Protein AF-0000000069433402 (afdb_homodimer)

pLDDT: mean 92.49, std 9.24, range [45.0, 98.75]

Sequence (544 aa):
MLLLFRSPKYSRKIFFTLEGESDIRFLNTHFADERIHYDSPCSGKPEVINAVQLLRSHGKQNVYGLCDADFDILEGNSYENIHFTDCHDLEMMLIEGGSFDKFISEFLKTSILRIHTLEDIRNNLKESIIDVTYKIGILKWLNFKNNLLLMFKGMKYDNFITFVDFSANIDIDNYIQHILDRSPRKPPHCDFNFLKKEYQLLYNKQADYKYVCNGHDFTYITMMAFHSEFSRDKNITQEKVESHLRIAYSATAFQRTNIYNELSGLIDSHNIMLLLFRSPKYSRKIFFTLEGESDIRFLNTHFADERIHYDSPCSGKPEVINAVQLLRSHGKQNVYGLCDADFDILEGNSYENIHFTDCHDLEMMLIEGGSFDKFISEFLKTSILRIHTLEDIRNNLKESIIDVTYKIGILKWLNFKNNLLLMFKGMKYDNFITFVDFSANIDIDNYIQHILDRSPRKPPHCDFNFLKKEYQLLYNKQADYKYVCNGHDFTYITMMAFHSEFSRDKNITQEKVESHLRIAYSATAFQRTNIYNELSGLIDSHNI

Organism: Salmonella typhimurium (strain SL1344) (NCBI:txid216597)

Radius of gyration: 26.92 Å; Cα contacts (8 Å, |Δi|>4): 762; chains: 2; bounding box: 68×81×55 Å

Secondary structure (DSSP, 8-state):
-TTGGGSHHHHTSEEEEES-HHHHHHHHHH---TTEEEE--SS-HHHHHHHHHHHHHTT--SEEEEE--TTHHHHT---TTEEE-SSSSHHHHHHHTTHHHHHHHHHB-GGGGGTS-HHHHHHHHHHHHHHHHHHHHHHHHHHHHHT-----TT--STTTEEEETTEEEE-HHHHHHHHHHT-TTS-TT--HHHHHHHHHHHHTT---HHHHS-HHHHHHHHHHHTSSTTBS-TT--HHHHHHHHHHH--HHHHHTSHHHHHHHHHHHHTT-/-TGGGGSHHHHTSEEEEES-HHHHHHHHHH---TTEEEE--SS-HHHHHHHHHHHHHTT--SEEEEE--TTHHHHT---TTEEE-SSSSHHHHHHHTTHHHHHHHHHB-GGGGGTS-HHHHHHHHHHHHHHHHHHHHHHHHHHHHHT-----TT--STTTEEEETTEEEE-HHHHHHHHHHT-TTS-TT--HHHHHHHHHHHHTT---HHHHS-HHHHHHHHHHHTTSTTBS-TT--HHHHHHHHHHH--HHHHHTSHHHHHHHHHHHHTT-

Solvent-accessible surface area (backbone atoms only — not comparable to full-atom values): 29270 Å² total; per-residue (Å²): 110,74,70,57,54,71,35,79,87,37,63,75,33,37,36,36,33,25,36,38,68,69,57,46,34,50,39,53,61,72,60,66,47,93,56,52,41,78,45,55,85,65,44,55,62,69,54,34,52,51,51,36,52,54,45,36,74,71,67,40,78,54,49,30,24,44,33,62,25,44,58,32,65,83,69,68,55,84,55,89,62,48,43,50,40,86,19,11,19,64,55,34,41,29,47,74,50,47,6,51,58,49,49,49,39,68,36,42,38,72,74,55,54,79,81,42,56,67,66,56,46,48,49,38,36,52,53,24,40,49,52,42,26,32,58,55,17,45,51,53,48,51,30,64,75,65,66,37,57,63,52,73,78,92,68,77,59,71,87,35,46,48,72,59,91,54,32,46,43,60,44,61,68,62,44,51,51,51,38,55,71,65,18,85,74,34,51,89,77,68,42,69,68,49,47,52,52,56,42,52,57,56,55,71,63,62,65,65,53,55,47,41,23,44,25,68,56,40,40,45,53,49,31,56,62,31,54,36,87,59,27,70,47,54,77,56,44,49,66,58,49,50,51,49,26,60,44,30,43,47,64,70,48,47,66,71,36,63,51,44,52,52,54,54,48,51,56,63,68,59,75,108,110,74,69,56,53,72,34,78,87,38,62,73,32,37,37,36,32,26,34,37,67,68,57,46,32,50,39,53,60,71,61,65,47,93,55,51,43,76,45,54,85,66,43,55,62,68,55,34,52,50,51,36,51,54,45,37,74,72,69,40,78,54,48,31,24,44,32,63,26,44,60,32,65,83,71,68,56,86,54,89,64,49,43,50,39,86,18,12,20,64,55,33,42,29,47,74,49,47,7,51,57,47,49,49,38,70,37,43,38,72,74,53,55,80,80,40,57,68,67,57,46,47,49,39,35,51,54,24,40,48,51,41,26,32,59,55,18,46,51,53,47,50,31,64,76,65,67,38,58,64,50,74,77,92,67,77,60,72,87,36,46,48,73,60,90,53,32,47,44,62,44,60,68,62,43,50,49,51,36,55,72,66,18,85,74,35,51,90,76,67,43,71,67,50,48,53,52,55,40,51,56,57,55,70,63,64,66,65,53,55,46,42,22,45,26,68,55,41,41,44,51,50,30,57,61,32,53,37,87,57,27,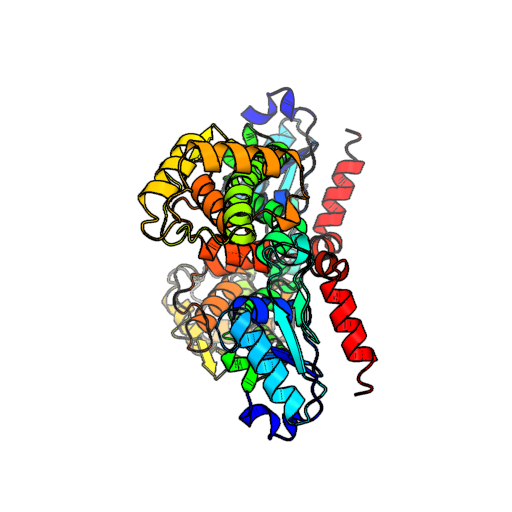71,46,54,77,57,45,49,66,57,50,52,52,49,26,60,45,31,43,47,65,70,48,46,66,71,35,63,51,44,51,50,54,54,49,52,57,64,66,58,76,109

InterPro domains:
  IPR029492 Domain of unknown function DUF4435 [PF14491] (12-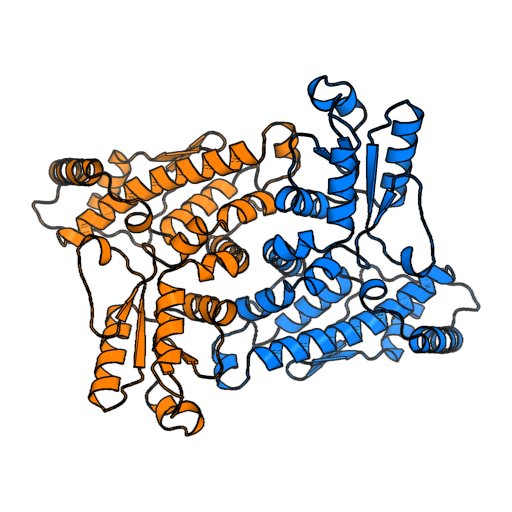238)

Foldseek 3Di:
DVVVCPDPLLVQAQEEEEQADLVVVLCCVQPNDSRYDYDYPNHAPVVRLVVQVVCVVVPDPRYAYEYQCQCCVVVVHDGPRYHHFLFNGPLLLLVVQCLQLVLCVVWFDPVVCVPDPSVVLSVQQSVQLLVVLLLVLLLVSVCVVVVQQFDDPPDDQVVFWDDDRSHIDGDSLVVLQVSVVVRPPGDPVDDSVVSVVSSVVSVVVVPDSRHRGDSLSSLSVVLVSQCDDRTNDNPDDSVNSSVSSSVSGDSVSVCPTPVVVVVVVSVVVSVD/DVVVCPDPLLVQAQEEEEQAPLVVVLCCVQPNDSRYDYDYPNHAPVVRLVVQVVCVVVPDPRYAYEYQCQCCVVVVHDGPRYHHFLFNGPLLLLVVQCLQLVLCVVWFDPVVCVPDPSVVLSVQQSVQLLVVLLLVLLLVSVCVVVVQQFDDPPDDQVVFWDDDRSHIDGDSLVVLQVSVVVRPPGDPVDDSVVSVVSSVVSVVVVPDSRHRGDSLSSLSVVLVSQCDPRTNDNPDDSVNSSVSSSVSGDSVSVCPGPVVVVVVVSVVVSVD

Nearest PDB structures (foldseek):
  6vga-assembly1_A  TM=4.134E-01  e=1.303E+00  synthetic construct
  2xct-assembly2_U  TM=5.290E-01  e=6.324E+00  Staphylococcus aureus subsp. aureus N315
  6vga-assembly1_A  TM=4.203E-01  e=1.406E+00  synthetic construct
  2xct-assembly2_U  TM=5.287E-01  e=8.893E+00  Staphylococcus aureus subsp. aureus N315

Structure (mmCIF, N/CA/C/O backbone):
data_AF-0000000069433402-model_v1
#
loop_
_entity.id
_entity.type
_entity.pdbx_description
1 polymer 'DUF4435 domain-containing protein'
#
loop_
_atom_site.group_PDB
_atom_site.id
_atom_site.type_symbol
_atom_site.label_atom_id
_atom_site.label_alt_id
_atom_site.label_comp_id
_atom_site.label_asym_id
_atom_site.label_entity_id
_atom_site.label_seq_id
_atom_site.pdbx_PDB_ins_code
_atom_site.Cartn_x
_atom_site.Cartn_y
_atom_site.Cartn_z
_atom_site.occupancy
_atom_site.B_iso_or_equiv
_atom_site.auth_seq_id
_atom_site.auth_comp_id
_atom_site.auth_asym_id
_atom_site.auth_atom_id
_atom_site.pdbx_PDB_model_num
ATOM 1 N N . MET A 1 1 ? -24.984 -17.562 -1.685 1 49.91 1 MET A N 1
ATOM 2 C CA . MET A 1 1 ? -25.062 -16.984 -3.02 1 49.91 1 MET A CA 1
ATOM 3 C C . MET A 1 1 ? -26.484 -17.062 -3.572 1 49.91 1 MET A C 1
ATOM 5 O O . MET A 1 1 ? -27.031 -16.078 -4.055 1 49.91 1 MET A O 1
ATOM 9 N N . LEU A 1 2 ? -27.109 -18.203 -3.334 1 49.97 2 LEU A N 1
ATOM 10 C CA . LEU A 1 2 ? -28.422 -18.406 -3.947 1 49.97 2 LEU A CA 1
ATOM 11 C C . LEU A 1 2 ? -29.438 -17.406 -3.418 1 49.97 2 LEU A C 1
ATOM 13 O O . LEU A 1 2 ? -30.25 -16.891 -4.18 1 49.97 2 LEU A O 1
ATOM 17 N N . LEU A 1 3 ? -29.219 -17.141 -2.162 1 45 3 LEU A N 1
ATOM 18 C CA . LEU A 1 3 ? -30.234 -16.266 -1.565 1 45 3 LEU A CA 1
ATOM 19 C C . LEU A 1 3 ? -30.047 -14.828 -2.021 1 45 3 LEU A C 1
ATOM 21 O O . LEU A 1 3 ? -31.031 -14.078 -2.111 1 45 3 LEU A O 1
ATOM 25 N N . LEU A 1 4 ? -28.812 -14.5 -2.326 1 54.41 4 LEU A N 1
ATOM 26 C CA . LEU A 1 4 ? -28.594 -13.117 -2.738 1 54.41 4 LEU A CA 1
ATOM 27 C C . LEU A 1 4 ? -29.297 -12.828 -4.062 1 54.41 4 LEU A C 1
ATOM 29 O O . LEU A 1 4 ? -29.781 -11.719 -4.277 1 54.41 4 LEU A O 1
ATOM 33 N N . PHE A 1 5 ? -29.594 -13.836 -4.852 1 54.94 5 PHE A N 1
ATOM 34 C CA . PHE A 1 5 ? -30.125 -13.672 -6.199 1 54.94 5 PHE A CA 1
ATOM 35 C C . PHE A 1 5 ? -31.625 -13.422 -6.16 1 54.94 5 PHE A C 1
ATOM 37 O O . PHE A 1 5 ? -32.219 -12.961 -7.148 1 54.94 5 PHE A O 1
ATOM 44 N N . ARG A 1 6 ? -32.156 -13.797 -5.027 1 51 6 ARG A N 1
ATOM 45 C CA . ARG A 1 6 ? -33.594 -13.633 -4.941 1 51 6 ARG A CA 1
ATOM 46 C C . ARG A 1 6 ? -33.969 -12.203 -4.547 1 51 6 ARG A C 1
ATOM 48 O O . ARG A 1 6 ? -35.125 -11.805 -4.625 1 51 6 ARG A O 1
ATOM 55 N N . SER A 1 7 ? -32.906 -11.461 -4.203 1 60.25 7 SER A N 1
ATOM 56 C CA . SER A 1 7 ? -33.219 -10.086 -3.816 1 60.25 7 SER A CA 1
ATOM 57 C C . SER A 1 7 ? -33.281 -9.164 -5.031 1 60.25 7 SER A C 1
ATOM 59 O O . SER A 1 7 ? -32.469 -9.312 -5.957 1 60.25 7 SER A O 1
ATOM 61 N N . PRO A 1 8 ? -34.344 -8.406 -5.184 1 59.75 8 PRO A N 1
ATOM 62 C CA . PRO A 1 8 ? -34.5 -7.445 -6.285 1 59.75 8 PRO A CA 1
ATOM 63 C C . PRO A 1 8 ? -33.219 -6.605 -6.484 1 59.75 8 PRO A C 1
ATOM 65 O O . PRO A 1 8 ? -32.906 -6.23 -7.617 1 59.75 8 PRO A O 1
ATOM 68 N N . LYS A 1 9 ? -32.469 -6.406 -5.504 1 60.62 9 LYS A N 1
ATOM 69 C CA . LYS A 1 9 ? -31.281 -5.57 -5.566 1 60.62 9 LYS A CA 1
ATOM 70 C C . LYS A 1 9 ? -30.219 -6.199 -6.461 1 60.62 9 LYS A C 1
ATOM 72 O O . LYS A 1 9 ? -29.453 -5.492 -7.113 1 60.62 9 LYS A O 1
ATOM 77 N N . TYR A 1 10 ? -30.359 -7.512 -6.57 1 64.25 10 TYR A N 1
ATOM 78 C CA . TYR A 1 10 ? -29.281 -8.219 -7.238 1 64.25 10 TYR A CA 1
ATOM 79 C C . TYR A 1 10 ? -29.734 -8.773 -8.586 1 64.25 10 TYR A C 1
ATOM 81 O O . TYR A 1 10 ? -28.922 -9.281 -9.367 1 64.25 10 TYR A O 1
ATOM 89 N N . SER A 1 11 ? -31.016 -8.656 -8.875 1 66.38 11 SER A N 1
ATOM 90 C CA . SER A 1 11 ? -31.578 -9.32 -10.047 1 66.38 11 SER A CA 1
ATOM 91 C C . SER A 1 11 ? -31 -8.742 -11.336 1 66.38 11 SER A C 1
ATOM 93 O O . SER A 1 11 ? -30.859 -9.461 -12.328 1 66.38 11 SER A O 1
ATOM 95 N N . ARG A 1 12 ? -30.516 -7.539 -11.312 1 77.5 12 ARG A N 1
ATOM 96 C CA . ARG A 1 12 ? -30.031 -6.941 -12.555 1 77.5 12 ARG A CA 1
ATOM 97 C C . ARG A 1 12 ? -28.516 -6.84 -12.562 1 77.5 12 ARG A C 1
ATOM 99 O O . ARG A 1 12 ? -27.922 -6.367 -13.539 1 77.5 12 ARG A O 1
ATOM 106 N N . LYS A 1 13 ? -27.859 -7.508 -11.57 1 86.38 13 LYS A N 1
ATOM 107 C CA . LYS A 1 13 ? -26.422 -7.34 -11.484 1 86.38 13 LYS A CA 1
ATOM 108 C C . LYS A 1 13 ? -25.688 -8.547 -12.07 1 86.38 13 LYS A C 1
ATOM 110 O O . LYS A 1 13 ? -26.25 -9.648 -12.133 1 86.38 13 LYS A O 1
ATOM 115 N N . ILE A 1 14 ? -24.562 -8.258 -12.633 1 91.75 14 ILE A N 1
ATOM 116 C CA . ILE A 1 14 ? -23.641 -9.32 -13.023 1 91.75 14 ILE A CA 1
ATOM 117 C C . ILE A 1 14 ? -22.922 -9.852 -11.781 1 91.75 14 ILE A C 1
ATOM 119 O O . ILE A 1 14 ? -22.359 -9.078 -11 1 91.75 14 ILE A O 1
ATOM 123 N N . PHE A 1 15 ? -22.953 -11.156 -11.664 1 91.62 15 PHE A N 1
ATOM 124 C CA . PHE A 1 15 ? -22.375 -11.781 -10.484 1 91.62 15 PHE A CA 1
ATOM 125 C C . PHE A 1 15 ? -21.062 -12.469 -10.836 1 91.62 15 PHE A C 1
ATOM 127 O O . PHE A 1 15 ? -21 -13.281 -11.758 1 91.62 15 PHE A O 1
ATOM 134 N N . PHE A 1 16 ? -20.094 -12.078 -10.094 1 93.5 16 PHE A N 1
ATOM 135 C CA . PHE A 1 16 ? -18.812 -12.758 -10.227 1 93.5 16 PHE A CA 1
ATOM 136 C C . PHE A 1 16 ? -18.5 -13.555 -8.969 1 93.5 16 PHE A C 1
ATOM 138 O O . PHE A 1 16 ? -18.5 -13.008 -7.867 1 93.5 16 PHE A O 1
ATOM 145 N N . THR A 1 17 ? -18.234 -14.805 -9.18 1 93.81 17 THR A N 1
ATOM 146 C CA . THR A 1 17 ? -17.781 -15.656 -8.094 1 93.81 17 THR A CA 1
ATOM 147 C C . THR A 1 17 ? -16.266 -15.805 -8.117 1 93.81 17 THR A C 1
ATOM 149 O O . THR A 1 17 ? -15.68 -16.188 -9.141 1 93.81 17 THR A O 1
ATOM 152 N N . LEU A 1 18 ? -15.648 -15.469 -7.004 1 94.75 18 LEU A N 1
ATOM 153 C CA . LEU A 1 18 ? -14.195 -15.492 -6.898 1 94.75 18 LEU A CA 1
ATOM 154 C C . LEU A 1 18 ? -13.75 -16.531 -5.871 1 94.75 18 LEU A C 1
ATOM 156 O O . LEU A 1 18 ? -14.57 -17.078 -5.133 1 94.75 18 LEU A O 1
ATOM 160 N N . GLU A 1 19 ? -12.438 -16.797 -5.832 1 91.56 19 GLU A N 1
ATOM 161 C CA . GLU A 1 19 ? -11.914 -17.828 -4.941 1 91.56 19 GLU A CA 1
ATOM 162 C C . GLU A 1 19 ? -11.781 -17.312 -3.512 1 91.56 19 GLU A C 1
ATOM 164 O O . GLU A 1 19 ? -12.094 -18.016 -2.555 1 91.56 19 GLU A O 1
ATOM 169 N N . GLY A 1 20 ? -11.305 -16.109 -3.418 1 91.06 20 GLY A N 1
ATOM 170 C CA . GLY A 1 20 ? -11 -15.633 -2.08 1 91.06 20 GLY A CA 1
ATOM 171 C C . GLY A 1 20 ? -11.328 -14.164 -1.88 1 91.06 20 GLY A C 1
ATOM 172 O O . GLY A 1 20 ? -11.617 -13.453 -2.842 1 91.06 20 GLY A O 1
ATOM 173 N N . GLU A 1 21 ? -11.18 -13.711 -0.61 1 89.88 21 GLU A N 1
ATOM 174 C CA . GLU A 1 21 ? -11.531 -12.344 -0.228 1 89.88 21 GLU A CA 1
ATOM 175 C C . GLU A 1 21 ? -10.523 -11.344 -0.781 1 89.88 21 GLU A C 1
ATOM 177 O O . GLU A 1 21 ? -10.891 -10.211 -1.119 1 89.88 21 GLU A O 1
ATOM 182 N N . SER A 1 22 ? -9.32 -11.75 -0.867 1 90.5 22 SER A N 1
ATOM 183 C CA . SER A 1 22 ? -8.297 -10.859 -1.408 1 90.5 22 SER A CA 1
ATOM 184 C C . SER A 1 22 ? -8.602 -10.484 -2.854 1 90.5 22 SER A C 1
ATOM 186 O O . SER A 1 22 ? -8.352 -9.352 -3.27 1 90.5 22 SER A O 1
ATOM 188 N N . ASP A 1 23 ? -9.18 -11.43 -3.605 1 92.88 23 ASP A N 1
ATOM 189 C CA . ASP A 1 23 ? -9.57 -11.148 -4.98 1 92.88 23 ASP A CA 1
ATOM 190 C C . ASP A 1 23 ? -10.719 -10.141 -5.031 1 92.88 23 ASP A C 1
ATOM 192 O O . ASP A 1 23 ? -10.734 -9.25 -5.883 1 92.88 23 ASP A O 1
ATOM 196 N N . ILE A 1 24 ? -11.617 -10.328 -4.137 1 92.06 24 ILE A N 1
ATOM 197 C CA . ILE A 1 24 ? -12.758 -9.422 -4.055 1 92.06 24 ILE A CA 1
ATOM 198 C C . ILE A 1 24 ? -12.258 -8.008 -3.752 1 92.06 24 ILE A C 1
ATOM 200 O O . ILE A 1 24 ? -12.672 -7.047 -4.406 1 92.06 24 ILE A O 1
ATOM 204 N N . ARG A 1 25 ? -11.344 -7.852 -2.828 1 91.75 25 ARG A N 1
ATOM 205 C CA . ARG A 1 25 ? -10.805 -6.551 -2.449 1 91.75 25 ARG A CA 1
ATOM 206 C C . ARG A 1 25 ? -10.086 -5.898 -3.623 1 91.75 25 ARG A C 1
ATOM 208 O O . ARG A 1 25 ? -10.242 -4.699 -3.861 1 91.75 25 ARG A O 1
ATOM 215 N N . PHE A 1 26 ? -9.359 -6.754 -4.273 1 94.44 26 PHE A N 1
ATOM 216 C CA . PHE A 1 26 ? -8.625 -6.258 -5.434 1 94.44 26 PHE A CA 1
ATOM 217 C C . PHE A 1 26 ? -9.586 -5.699 -6.48 1 94.44 26 PHE A C 1
ATOM 219 O O . PHE A 1 26 ? -9.391 -4.582 -6.969 1 94.44 26 PHE A O 1
ATOM 226 N N . LEU A 1 27 ? -10.602 -6.445 -6.777 1 93.94 27 LEU A N 1
ATOM 227 C CA . LEU A 1 27 ? -11.516 -6.047 -7.844 1 93.94 27 LEU A CA 1
ATOM 228 C C . LEU A 1 27 ? -12.391 -4.875 -7.406 1 93.94 27 LEU A C 1
ATOM 230 O O . LEU A 1 27 ? -12.734 -4.016 -8.219 1 93.94 27 LEU A O 1
ATOM 234 N N . ASN A 1 28 ? -12.719 -4.836 -6.145 1 91 28 ASN A N 1
ATOM 235 C CA . ASN A 1 28 ? -13.453 -3.686 -5.641 1 91 28 ASN A CA 1
ATOM 236 C C . ASN A 1 28 ? -12.633 -2.406 -5.73 1 91 28 ASN A C 1
ATOM 238 O O . ASN A 1 28 ? -13.18 -1.32 -5.926 1 91 28 ASN A O 1
ATOM 242 N N . THR A 1 29 ? -11.391 -2.531 -5.605 1 90.88 29 THR A N 1
ATOM 243 C CA . THR A 1 29 ? -10.492 -1.381 -5.656 1 90.88 29 THR A CA 1
ATOM 244 C C . THR A 1 29 ? -10.312 -0.899 -7.09 1 90.88 29 THR A C 1
ATOM 246 O O . THR A 1 29 ? -10.328 0.305 -7.355 1 90.88 29 THR A O 1
ATOM 249 N N . HIS A 1 30 ? -10.195 -1.833 -7.992 1 93.19 30 HIS A N 1
ATOM 250 C CA . HIS A 1 30 ? -9.719 -1.455 -9.32 1 93.19 30 HIS A CA 1
ATOM 251 C C . HIS A 1 30 ? -10.844 -1.539 -10.352 1 93.19 30 HIS A C 1
ATOM 253 O O . HIS A 1 30 ? -10.727 -0.995 -11.445 1 93.19 30 HIS A O 1
ATOM 259 N N . PHE A 1 31 ? -11.914 -2.246 -9.945 1 92.62 31 PHE A N 1
ATOM 260 C CA . PHE A 1 31 ? -13.016 -2.416 -10.883 1 92.62 31 PHE A CA 1
ATOM 261 C C . PHE A 1 31 ? -14.352 -2.453 -10.148 1 92.62 31 PHE A C 1
ATOM 263 O O . PHE A 1 31 ? -15.102 -3.424 -10.258 1 92.62 31 PHE A O 1
ATOM 270 N N . ALA A 1 32 ? -14.602 -1.38 -9.492 1 87.19 32 ALA A N 1
ATOM 271 C CA . ALA A 1 32 ? -15.898 -1.237 -8.82 1 87.19 32 ALA A CA 1
ATOM 272 C C . ALA A 1 32 ? -16.953 -0.685 -9.781 1 87.19 32 ALA A C 1
ATOM 274 O O . ALA A 1 32 ? -16.688 0.283 -10.5 1 87.19 32 ALA A O 1
ATOM 275 N N . ASP A 1 33 ? -18.016 -1.367 -9.914 1 85.69 33 ASP A N 1
ATOM 276 C CA . ASP A 1 33 ? -19.156 -0.967 -10.75 1 85.69 33 ASP A CA 1
ATOM 277 C C . ASP A 1 33 ? -20.469 -1.341 -10.086 1 85.69 33 ASP A C 1
ATOM 279 O O . ASP A 1 33 ? -20.609 -2.424 -9.508 1 85.69 33 ASP A O 1
ATOM 283 N N . GLU A 1 34 ? -21.391 -0.427 -10.109 1 83.06 34 GLU A N 1
ATOM 284 C CA . GLU A 1 34 ? -22.688 -0.658 -9.453 1 83.06 34 GLU A CA 1
ATOM 285 C C . GLU A 1 34 ? -23.406 -1.852 -10.07 1 83.06 34 GLU A C 1
ATOM 287 O O . GLU A 1 34 ? -24.234 -2.486 -9.414 1 83.06 34 GLU A O 1
ATOM 292 N N . ARG A 1 35 ? -23.125 -2.232 -11.32 1 89 35 ARG A N 1
ATOM 293 C CA . ARG A 1 35 ? -23.797 -3.312 -12.039 1 89 35 ARG A CA 1
ATOM 294 C C . ARG A 1 35 ? -23.156 -4.66 -11.727 1 89 35 ARG A C 1
ATOM 296 O O . ARG A 1 35 ? -23.656 -5.703 -12.156 1 89 35 ARG A O 1
ATOM 303 N N . ILE A 1 36 ? -22.062 -4.648 -10.898 1 89.56 36 ILE A N 1
ATOM 304 C CA . ILE A 1 36 ? -21.328 -5.883 -10.641 1 89.56 36 ILE A CA 1
ATOM 305 C C . ILE A 1 36 ? -21.344 -6.184 -9.141 1 89.56 36 ILE A C 1
ATOM 307 O O . ILE A 1 36 ? -21.188 -5.273 -8.32 1 89.56 36 ILE A O 1
ATOM 311 N N . HIS A 1 37 ? -21.531 -7.441 -8.922 1 89.69 37 HIS A N 1
ATOM 312 C CA . HIS A 1 37 ? -21.375 -7.922 -7.551 1 89.69 37 HIS A CA 1
ATOM 313 C C . HIS A 1 37 ? -20.359 -9.047 -7.473 1 89.69 37 HIS A C 1
ATOM 315 O O . HIS A 1 37 ? -20.438 -10.016 -8.227 1 89.69 37 HIS A O 1
ATOM 321 N N . TYR A 1 38 ? -19.422 -8.852 -6.578 1 91.75 38 TYR A N 1
ATOM 322 C CA . TYR A 1 38 ? -18.422 -9.875 -6.344 1 91.75 38 TYR A CA 1
ATOM 323 C C . TYR A 1 38 ? -18.734 -10.672 -5.086 1 91.75 38 TYR A C 1
ATOM 325 O O . TYR A 1 38 ? -19.062 -10.102 -4.043 1 91.75 38 TYR A O 1
ATOM 333 N N . ASP A 1 39 ? -18.562 -11.961 -5.188 1 89.06 39 ASP A N 1
ATOM 334 C CA . ASP A 1 39 ? -18.75 -12.844 -4.043 1 89.06 39 ASP A CA 1
ATOM 335 C C . ASP A 1 39 ? -17.781 -14.023 -4.098 1 89.06 39 ASP A C 1
ATOM 337 O O . ASP A 1 39 ? -17.109 -14.234 -5.105 1 89.06 39 ASP A O 1
ATOM 341 N N . SER A 1 40 ? -17.672 -14.695 -2.936 1 88.75 40 SER A N 1
ATOM 342 C CA . SER A 1 40 ? -16.75 -15.828 -2.887 1 88.75 40 SER A CA 1
ATOM 343 C C . SER A 1 40 ? -17.297 -16.938 -1.996 1 88.75 40 SER A C 1
ATOM 345 O O . SER A 1 40 ? -17.766 -16.672 -0.891 1 88.75 40 SER A O 1
ATOM 347 N N . PRO A 1 41 ? -17.234 -18.125 -2.48 1 79.06 41 PRO A N 1
ATOM 348 C CA . PRO A 1 41 ? -17.5 -19.266 -1.596 1 79.06 41 PRO A CA 1
ATOM 349 C C . PRO A 1 41 ? -16.359 -19.531 -0.621 1 79.06 41 PRO A C 1
ATOM 351 O O . PRO A 1 41 ? -16.484 -20.375 0.271 1 79.06 41 PRO A O 1
ATOM 354 N N . CYS A 1 42 ? -15.258 -18.688 -0.719 1 74.75 42 CYS A N 1
ATOM 355 C CA . CYS A 1 42 ? -14.039 -18.828 0.077 1 74.75 42 CYS A CA 1
ATOM 356 C C . CYS A 1 42 ? -13.516 -20.25 0.022 1 74.75 42 CYS A C 1
ATOM 358 O O . CYS A 1 42 ? -13.242 -20.859 1.059 1 74.75 42 CYS A O 1
ATOM 360 N N . SER A 1 43 ? -13.539 -20.75 -1.144 1 81.56 43 SER A N 1
ATOM 361 C CA . SER A 1 43 ? -13.039 -22.094 -1.435 1 81.56 43 SER A CA 1
ATOM 362 C C . SER A 1 43 ? -12.156 -22.094 -2.68 1 81.56 43 SER A C 1
ATOM 364 O O . SER A 1 43 ? -11.742 -21.031 -3.152 1 81.56 43 SER A O 1
ATOM 366 N N . GLY A 1 44 ? -11.734 -23.266 -3.168 1 89.06 44 GLY A N 1
ATOM 367 C CA . GLY A 1 44 ? -10.828 -23.391 -4.301 1 89.06 44 GLY A CA 1
ATOM 368 C C . GLY A 1 44 ? -11.539 -23.328 -5.641 1 89.06 44 GLY A C 1
ATOM 369 O O . GLY A 1 44 ? -12.75 -23.109 -5.695 1 89.06 44 GLY A O 1
ATOM 370 N N . LYS A 1 45 ? -10.906 -23.344 -6.73 1 93.5 45 LYS A N 1
ATOM 371 C CA . LYS A 1 45 ? -11.344 -23.188 -8.117 1 93.5 45 LYS A CA 1
ATOM 372 C C . LYS A 1 45 ? -12.469 -24.172 -8.438 1 93.5 45 LYS A C 1
ATOM 374 O O . LYS A 1 45 ? -13.484 -23.781 -9.023 1 93.5 45 LYS A O 1
ATOM 379 N N . PRO A 1 46 ? -12.422 -25.391 -7.945 1 93.06 46 PRO A N 1
ATOM 380 C CA . PRO A 1 46 ? -13.516 -26.312 -8.25 1 93.06 46 PRO A CA 1
ATOM 381 C C . PRO A 1 46 ? -14.859 -25.844 -7.703 1 93.06 46 PRO A C 1
ATOM 383 O O . PRO A 1 46 ? -15.891 -26 -8.367 1 93.06 46 PRO A O 1
ATOM 386 N N . GLU A 1 47 ? -14.805 -25.25 -6.555 1 93.19 47 GLU A N 1
ATOM 387 C CA . GLU A 1 47 ? -16.031 -24.75 -5.945 1 93.19 47 GLU A CA 1
ATOM 388 C C . GLU A 1 47 ? -16.594 -23.562 -6.727 1 93.19 47 GLU A C 1
ATOM 390 O O . GLU A 1 47 ? -17.812 -23.422 -6.848 1 93.19 47 GLU A O 1
ATOM 395 N N . VAL A 1 48 ? -15.719 -22.75 -7.199 1 94.62 48 VAL A N 1
ATOM 396 C CA . VAL A 1 48 ? -16.141 -21.609 -8 1 94.62 48 VAL A CA 1
ATOM 397 C C . VAL A 1 48 ? -16.797 -22.094 -9.289 1 94.62 48 VAL A C 1
ATOM 399 O O . VAL A 1 48 ? -17.891 -21.641 -9.641 1 94.62 48 VAL A O 1
ATOM 402 N N . ILE A 1 49 ? -16.203 -23.047 -9.945 1 94.88 49 ILE A N 1
ATOM 403 C CA . ILE A 1 49 ? -16.719 -23.609 -11.195 1 94.88 49 ILE A CA 1
ATOM 404 C C . ILE A 1 49 ? -18.094 -24.234 -10.961 1 94.88 49 ILE A C 1
ATOM 406 O O . ILE A 1 49 ? -19.031 -23.969 -11.703 1 94.88 49 ILE A O 1
ATOM 410 N N . ASN A 1 50 ? -18.156 -25 -9.914 1 94 50 ASN A N 1
ATOM 411 C CA . ASN A 1 50 ? -19.406 -25.672 -9.586 1 94 50 ASN A CA 1
ATOM 412 C C . ASN A 1 50 ? -20.516 -24.656 -9.297 1 94 50 ASN A C 1
ATOM 414 O O . ASN A 1 50 ? -21.672 -24.859 -9.711 1 94 50 ASN A O 1
ATOM 418 N N . ALA A 1 51 ? -20.172 -23.656 -8.555 1 92.69 51 ALA A N 1
ATOM 419 C CA . ALA A 1 51 ? -21.156 -22.625 -8.203 1 92.69 51 ALA A CA 1
ATOM 420 C C . ALA A 1 51 ? -21.688 -21.922 -9.445 1 92.69 51 ALA A C 1
ATOM 422 O O . ALA A 1 51 ? -22.906 -21.719 -9.586 1 92.69 51 ALA A O 1
ATOM 423 N N . VAL A 1 52 ? -20.828 -21.594 -10.359 1 94.5 52 VAL A N 1
ATOM 424 C CA . VAL A 1 52 ? -21.219 -20.906 -11.586 1 94.5 52 VAL A CA 1
ATOM 425 C C . VAL A 1 52 ? -22.109 -21.812 -12.422 1 94.5 52 VAL A C 1
ATOM 427 O O . VAL A 1 52 ? -23.172 -21.391 -12.891 1 94.5 52 VAL A O 1
ATOM 430 N N . GLN A 1 53 ? -21.719 -23.062 -12.523 1 93.88 53 GLN A N 1
ATOM 431 C CA . GLN A 1 53 ? -22.5 -24.016 -13.312 1 93.88 53 GLN A CA 1
ATOM 432 C C . GLN A 1 53 ? -23.891 -24.234 -12.719 1 93.88 53 GLN A C 1
ATOM 434 O O . GLN A 1 53 ? -24.875 -24.25 -13.445 1 93.88 53 GLN A O 1
ATOM 439 N N . LEU A 1 54 ? -23.922 -24.359 -11.438 1 92.56 54 LEU A N 1
ATOM 440 C CA . LEU A 1 54 ? -25.172 -24.578 -10.742 1 92.56 54 LEU A CA 1
ATOM 441 C C . LEU A 1 54 ? -26.125 -23.406 -10.93 1 92.56 54 LEU A C 1
ATOM 443 O O . LEU A 1 54 ? -27.297 -23.594 -11.234 1 92.56 54 LEU A O 1
ATOM 447 N N . LEU A 1 55 ? -25.656 -22.234 -10.734 1 90.75 55 LEU A N 1
ATOM 448 C CA . LEU A 1 55 ? -26.469 -21.031 -10.844 1 90.75 55 LEU A CA 1
ATOM 449 C C . LEU A 1 55 ? -26.969 -20.844 -12.273 1 90.75 55 LEU A C 1
ATOM 451 O O . LEU A 1 55 ? -28.141 -20.5 -12.484 1 90.75 55 LEU A O 1
ATOM 455 N N . ARG A 1 56 ? -26.141 -21.094 -13.164 1 91.81 56 ARG A N 1
ATOM 456 C CA . ARG A 1 56 ? -26.516 -20.906 -14.562 1 91.81 56 ARG A CA 1
ATOM 457 C C . ARG A 1 56 ? -27.5 -21.984 -15.008 1 91.81 56 ARG A C 1
ATOM 459 O O . ARG A 1 56 ? -28.375 -21.734 -15.836 1 91.81 56 ARG A O 1
ATOM 466 N N . SER A 1 57 ? -27.328 -23.141 -14.516 1 92.56 57 SER A N 1
ATOM 467 C CA . SER A 1 57 ? -28.266 -24.219 -14.836 1 92.56 57 SER A CA 1
ATOM 468 C C . SER A 1 57 ? -29.672 -23.906 -14.305 1 92.56 57 SER A C 1
ATOM 470 O O . SER A 1 57 ? -30.656 -24.438 -14.797 1 92.56 57 SER A O 1
ATOM 472 N N . HIS A 1 58 ? -29.734 -23.016 -13.422 1 90.88 58 HIS A N 1
ATOM 473 C CA . HIS A 1 58 ? -31.016 -22.594 -12.844 1 90.88 58 HIS A CA 1
ATOM 474 C C . HIS A 1 58 ? -31.531 -21.328 -13.5 1 90.88 58 HIS A C 1
ATOM 476 O O . HIS A 1 58 ? -32.375 -20.625 -12.938 1 90.88 58 HIS A O 1
ATOM 482 N N . GLY A 1 59 ? -30.859 -20.922 -14.539 1 87.44 59 GLY A N 1
ATOM 483 C CA . GLY A 1 59 ? -31.422 -19.859 -15.359 1 87.44 59 GLY A CA 1
ATOM 484 C C . GLY A 1 59 ? -30.734 -18.516 -15.148 1 87.44 59 GLY A C 1
ATOM 485 O O . GLY A 1 59 ? -31.125 -17.516 -15.75 1 87.44 59 GLY A O 1
ATOM 486 N N . LYS A 1 60 ? -29.781 -18.5 -14.312 1 87.75 60 LYS A N 1
ATOM 487 C CA . LYS A 1 60 ? -29.062 -17.234 -14.102 1 87.75 60 LYS A CA 1
ATOM 488 C C . LYS A 1 60 ? -27.906 -17.094 -15.109 1 87.75 60 LYS A C 1
ATOM 490 O O . LYS A 1 60 ? -26.797 -17.578 -14.859 1 87.75 60 LYS A O 1
ATOM 495 N N . GLN A 1 61 ? -28.109 -16.281 -16.062 1 88.06 61 GLN A N 1
ATOM 496 C CA . GLN A 1 61 ? -27.156 -16.219 -17.172 1 88.06 61 GLN A CA 1
ATOM 497 C C . GLN A 1 61 ? -26.078 -15.148 -16.922 1 88.06 61 GLN A C 1
ATOM 499 O O . GLN A 1 61 ? -25.047 -15.133 -17.594 1 88.06 61 GLN A O 1
ATOM 504 N N . ASN A 1 62 ? -26.344 -14.305 -15.938 1 91.25 62 ASN A N 1
ATOM 505 C CA . ASN A 1 62 ? -25.422 -13.219 -15.648 1 91.25 62 ASN A CA 1
ATOM 506 C C . ASN A 1 62 ? -24.453 -13.594 -14.523 1 91.25 62 ASN A C 1
ATOM 508 O O . ASN A 1 62 ? -24.188 -12.781 -13.633 1 91.25 62 ASN A O 1
ATOM 512 N N . VAL A 1 63 ? -24 -14.852 -14.5 1 93.25 63 VAL A N 1
ATOM 513 C CA . VAL A 1 63 ? -23.094 -15.328 -13.469 1 93.25 63 VAL A CA 1
ATOM 514 C C . VAL A 1 63 ? -21.797 -15.82 -14.109 1 93.25 63 VAL A C 1
ATOM 516 O O . VAL A 1 63 ? -21.812 -16.594 -15.07 1 93.25 63 VAL A O 1
ATOM 519 N N . TYR A 1 64 ? -20.703 -15.344 -13.602 1 95.38 64 TYR A N 1
ATOM 520 C CA . TYR A 1 64 ? -19.375 -15.703 -14.102 1 95.38 64 TYR A CA 1
ATOM 521 C C . TYR A 1 64 ? -18.422 -16.031 -12.961 1 95.38 64 TYR A C 1
ATOM 523 O O . TYR A 1 64 ? -18.703 -15.711 -11.797 1 95.38 64 TYR A O 1
ATOM 531 N N . GLY A 1 65 ? -17.375 -16.734 -13.289 1 95.81 65 GLY A N 1
ATOM 532 C CA . GLY A 1 65 ? -16.312 -17.016 -12.328 1 95.81 65 GLY A CA 1
ATOM 533 C C . GLY A 1 65 ? -14.984 -16.391 -12.703 1 95.81 65 GLY A C 1
ATOM 534 O O . GLY A 1 65 ? -14.664 -16.281 -13.891 1 95.81 65 GLY A O 1
ATOM 535 N N . LEU A 1 66 ? -14.25 -15.922 -11.797 1 95.5 66 LEU A N 1
ATOM 536 C CA . LEU A 1 66 ? -12.867 -15.484 -11.953 1 95.5 66 LEU A CA 1
ATOM 537 C C . LEU A 1 66 ? -11.953 -16.234 -10.992 1 95.5 66 LEU A C 1
ATOM 539 O O . LEU A 1 66 ? -12.125 -16.156 -9.773 1 95.5 66 LEU A O 1
ATOM 543 N N . CYS A 1 67 ? -11.008 -16.969 -11.562 1 95.94 67 CYS A N 1
ATOM 544 C CA . CYS A 1 67 ? -10.125 -17.812 -10.766 1 95.94 67 CYS A CA 1
ATOM 545 C C . CYS A 1 67 ? -8.664 -17.578 -11.133 1 95.94 67 CYS A C 1
ATOM 547 O O . CYS A 1 67 ? -8.359 -17.094 -12.227 1 95.94 67 CYS A O 1
ATOM 549 N N . ASP A 1 68 ? -7.797 -17.922 -10.188 1 96.5 68 ASP A N 1
ATOM 550 C CA . ASP A 1 68 ? -6.383 -18 -10.531 1 96.5 68 ASP A CA 1
ATOM 551 C C . ASP A 1 68 ? -6.148 -18.984 -11.688 1 96.5 68 ASP A C 1
ATOM 553 O O . ASP A 1 68 ? -6.777 -20.031 -11.75 1 96.5 68 ASP A O 1
ATOM 557 N N . ALA A 1 69 ? -5.281 -18.641 -12.578 1 96.69 69 ALA A N 1
ATOM 558 C CA . ALA A 1 69 ? -5.012 -19.484 -13.734 1 96.69 69 ALA A CA 1
ATOM 559 C C . ALA A 1 69 ? -4.305 -20.766 -13.32 1 96.69 69 ALA A C 1
ATOM 561 O O . ALA A 1 69 ? -4.555 -21.844 -13.883 1 96.69 69 ALA A O 1
ATOM 562 N N . ASP A 1 70 ? -3.436 -20.562 -12.25 1 96.81 70 ASP A N 1
ATOM 563 C CA . ASP A 1 70 ? -2.555 -21.688 -11.922 1 96.81 70 ASP A CA 1
ATOM 564 C C . ASP A 1 70 ? -1.854 -22.219 -13.172 1 96.81 70 ASP A C 1
ATOM 566 O O . ASP A 1 70 ? -1.226 -21.453 -13.906 1 96.81 70 ASP A O 1
ATOM 570 N N . PHE A 1 71 ? -1.93 -23.547 -13.398 1 97.88 71 PHE A N 1
ATOM 571 C CA . PHE A 1 71 ? -1.242 -24.094 -14.562 1 97.88 71 PHE A CA 1
ATOM 572 C C . PHE A 1 71 ? -2.227 -24.359 -15.695 1 97.88 71 PHE A C 1
ATOM 574 O O . PHE A 1 71 ? -1.867 -24.984 -16.703 1 97.88 71 PHE A O 1
ATOM 581 N N . ASP A 1 72 ? -3.445 -23.891 -15.617 1 96.31 72 ASP A N 1
ATOM 582 C CA . ASP A 1 72 ? -4.488 -24.172 -16.594 1 96.31 72 ASP A CA 1
ATOM 583 C C . ASP A 1 72 ? -4.137 -23.578 -17.953 1 96.31 72 ASP A C 1
ATOM 585 O O . ASP A 1 72 ? -4.27 -24.25 -18.984 1 96.31 72 ASP A O 1
ATOM 589 N N . ILE A 1 73 ? -3.652 -22.359 -17.922 1 94.5 73 ILE A N 1
ATOM 590 C CA . ILE A 1 73 ? -3.301 -21.703 -19.172 1 94.5 73 ILE A CA 1
ATOM 591 C C . ILE A 1 73 ? -2.17 -22.469 -19.859 1 94.5 73 ILE A C 1
ATOM 593 O O . ILE A 1 73 ? -2.215 -22.688 -21.062 1 94.5 73 ILE A O 1
ATOM 597 N N . LEU A 1 74 ? -1.188 -22.875 -19.094 1 95.62 74 LEU A N 1
ATOM 598 C CA . LEU A 1 74 ? -0.042 -23.594 -19.625 1 95.62 74 LEU A CA 1
ATOM 599 C C . LEU A 1 74 ? -0.476 -24.938 -20.219 1 95.62 74 LEU A C 1
ATOM 601 O O . LEU A 1 74 ? 0.091 -25.391 -21.203 1 95.62 74 LEU A O 1
ATOM 605 N N . GLU A 1 75 ? -1.51 -25.5 -19.641 1 96 75 GLU A N 1
ATOM 606 C CA . GLU A 1 75 ? -1.953 -26.812 -20.062 1 96 75 GLU A CA 1
ATOM 607 C C . GLU A 1 75 ? -3.092 -26.734 -21.078 1 96 75 GLU A C 1
ATOM 609 O O . GLU A 1 75 ? -3.607 -27.75 -21.531 1 96 75 GLU A O 1
ATOM 614 N N . GLY A 1 76 ? -3.559 -25.516 -21.344 1 94.81 76 GLY A N 1
ATOM 615 C CA . GLY A 1 76 ? -4.598 -25.312 -22.328 1 94.81 76 GLY A CA 1
ATOM 616 C C . GLY A 1 76 ? -5.988 -25.641 -21.828 1 94.81 76 GLY A C 1
ATOM 617 O O . GLY A 1 76 ? -6.871 -26 -22.609 1 94.81 76 GLY A O 1
ATOM 618 N N . ASN A 1 77 ? -6.148 -25.609 -20.516 1 95.12 77 ASN A N 1
ATOM 619 C CA . ASN A 1 77 ? -7.449 -25.859 -19.906 1 95.12 77 ASN A CA 1
ATOM 620 C C . ASN A 1 77 ? -8.328 -24.594 -19.938 1 95.12 77 ASN A C 1
ATOM 622 O O . ASN A 1 77 ? -7.82 -23.484 -19.844 1 95.12 77 ASN A O 1
ATOM 626 N N . SER A 1 78 ? -9.602 -24.797 -20.109 1 95 78 SER A N 1
ATOM 627 C CA . SER A 1 78 ? -10.586 -23.719 -20.031 1 95 78 SER A CA 1
ATOM 628 C C . SER A 1 78 ? -11.914 -24.234 -19.484 1 95 78 SER A C 1
ATOM 630 O O . SER A 1 78 ? -12.164 -25.438 -19.469 1 95 78 SER A O 1
ATOM 632 N N . TYR A 1 79 ? -12.695 -23.375 -18.938 1 95.31 79 TYR A N 1
ATOM 633 C CA . TYR A 1 79 ? -14.008 -23.688 -18.375 1 95.31 79 TYR A CA 1
ATOM 634 C C . TYR A 1 79 ? -15.047 -22.656 -18.812 1 95.31 79 TYR A C 1
ATOM 636 O O . TYR A 1 79 ? -14.75 -21.469 -18.891 1 95.31 79 TYR A O 1
ATOM 644 N N . GLU A 1 80 ? -16.203 -23.156 -19.078 1 94.38 80 GLU A N 1
ATOM 645 C CA . GLU A 1 80 ? -17.266 -22.266 -19.562 1 94.38 80 GLU A CA 1
ATOM 646 C C . GLU A 1 80 ? -17.594 -21.188 -18.531 1 94.38 80 GLU A C 1
ATOM 648 O O . GLU A 1 80 ? -17.828 -21.5 -17.359 1 94.38 80 GLU A O 1
ATOM 653 N N . ASN A 1 81 ? -17.578 -19.969 -18.906 1 94.94 81 ASN A N 1
ATOM 654 C CA . ASN A 1 81 ? -18 -18.797 -18.125 1 94.94 81 ASN A CA 1
ATOM 655 C C . ASN A 1 81 ? -17.062 -18.547 -16.953 1 94.94 81 ASN A C 1
ATOM 657 O O . ASN A 1 81 ? -17.438 -17.906 -15.977 1 94.94 81 ASN A O 1
ATOM 661 N N . ILE A 1 82 ? -15.836 -19.156 -17.047 1 96.31 82 ILE A N 1
ATOM 662 C CA . ILE A 1 82 ? -14.797 -18.953 -16.047 1 96.31 82 ILE A CA 1
ATOM 663 C C . ILE A 1 82 ? -13.641 -18.172 -16.672 1 96.31 82 ILE A C 1
ATOM 665 O O . ILE A 1 82 ? -13.109 -18.547 -17.703 1 96.31 82 ILE A O 1
ATOM 669 N N . HIS A 1 83 ? -13.328 -17.078 -16.062 1 95.88 83 HIS A N 1
ATOM 670 C CA . HIS A 1 83 ? -12.18 -16.266 -16.484 1 95.88 83 HIS A CA 1
ATOM 671 C C . HIS A 1 83 ? -10.984 -16.5 -15.555 1 95.88 83 HIS A C 1
ATOM 673 O O . HIS A 1 83 ? -11.156 -16.797 -14.375 1 95.88 83 HIS A O 1
ATOM 679 N N . PHE A 1 84 ? -9.789 -16.359 -16.141 1 96.62 84 PHE A N 1
ATOM 680 C CA . PHE A 1 84 ? -8.57 -16.578 -15.375 1 96.62 84 PHE A CA 1
ATOM 681 C C . PHE A 1 84 ? -7.805 -15.273 -15.195 1 96.62 84 PHE A C 1
ATOM 683 O O . PHE A 1 84 ? -7.941 -14.352 -16 1 96.62 84 PHE A O 1
ATOM 690 N N . THR A 1 85 ? -7.02 -15.227 -14.117 1 96.88 85 THR A N 1
ATOM 691 C CA . THR A 1 85 ? -6.027 -14.164 -13.984 1 96.88 85 THR A CA 1
ATOM 6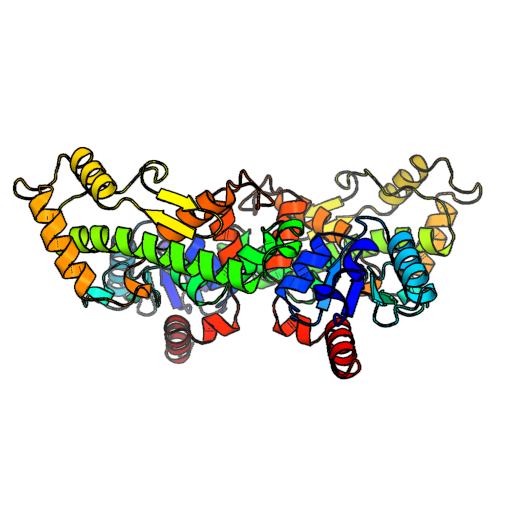92 C C . THR A 1 85 ? -5.074 -14.164 -15.172 1 96.88 85 THR A C 1
ATOM 694 O O . THR A 1 85 ? -4.828 -15.203 -15.781 1 96.88 85 THR A O 1
ATOM 697 N N . ASP A 1 86 ? -4.484 -13.039 -15.492 1 97.06 86 ASP A N 1
ATOM 698 C CA . ASP A 1 86 ? -3.586 -12.883 -16.625 1 97.06 86 ASP A CA 1
ATOM 699 C C . ASP A 1 86 ? -2.26 -13.602 -16.391 1 97.06 86 ASP A C 1
ATOM 701 O O . ASP A 1 86 ? -1.479 -13.805 -17.312 1 97.06 86 ASP A O 1
ATOM 705 N N . CYS A 1 87 ? -1.945 -13.898 -15.188 1 97.81 87 CYS A N 1
ATOM 706 C CA . CYS A 1 87 ? -0.775 -14.648 -14.75 1 97.81 87 CYS A CA 1
ATOM 707 C C . CYS A 1 87 ? -1.186 -15.898 -13.969 1 97.81 87 CYS A C 1
ATOM 709 O O . CYS A 1 87 ? -2.363 -16.25 -13.945 1 97.81 87 CYS A O 1
ATOM 711 N N . HIS A 1 88 ? -0.236 -16.594 -13.414 1 98.25 88 HIS A N 1
ATOM 712 C CA . HIS A 1 88 ? -0.501 -17.797 -12.609 1 98.25 88 HIS A CA 1
ATOM 713 C C . HIS A 1 88 ? -1.554 -17.516 -11.547 1 98.25 88 HIS A C 1
ATOM 715 O O . HIS A 1 88 ? -2.428 -18.344 -11.297 1 98.25 88 HIS A O 1
ATOM 721 N N . ASP A 1 89 ? -1.437 -16.391 -10.898 1 97.38 89 ASP A N 1
ATOM 722 C CA . ASP A 1 89 ? -2.381 -15.945 -9.883 1 97.38 89 ASP A CA 1
ATOM 723 C C . ASP A 1 89 ? -2.348 -14.43 -9.734 1 97.38 89 ASP A C 1
ATOM 725 O O . ASP A 1 89 ? -1.642 -13.742 -10.477 1 97.38 89 ASP A O 1
ATOM 729 N N . LEU A 1 90 ? -3.168 -13.891 -8.898 1 96.69 90 LEU A N 1
ATOM 730 C CA . LEU A 1 90 ? -3.285 -12.445 -8.711 1 96.69 90 LEU A CA 1
ATOM 731 C C . LEU A 1 90 ? -1.951 -11.844 -8.281 1 96.69 90 LEU A C 1
ATOM 733 O O . LEU A 1 90 ? -1.553 -10.789 -8.781 1 96.69 90 LEU A O 1
ATOM 737 N N . GLU A 1 91 ? -1.253 -12.492 -7.355 1 97.62 91 GLU A N 1
ATOM 738 C CA . GLU A 1 91 ? 0.006 -11.969 -6.828 1 97.62 91 GLU A CA 1
ATOM 739 C C . GLU A 1 91 ? 1.021 -11.75 -7.945 1 97.62 91 GLU A C 1
ATOM 741 O O . GLU A 1 91 ? 1.73 -10.734 -7.953 1 97.62 91 GLU A O 1
ATOM 746 N N . MET A 1 92 ? 1.043 -12.633 -8.883 1 98 92 MET A N 1
ATOM 747 C CA . MET A 1 92 ? 1.976 -12.477 -9.992 1 98 92 MET A CA 1
ATOM 748 C C . MET A 1 92 ? 1.569 -11.305 -10.883 1 98 92 MET A C 1
ATOM 750 O O . MET A 1 92 ? 2.426 -10.633 -11.461 1 98 92 MET A O 1
ATOM 754 N N . MET A 1 93 ? 0.306 -11.07 -10.977 1 97.31 93 MET A N 1
ATOM 755 C CA . MET A 1 93 ? -0.154 -9.891 -11.703 1 97.31 93 MET A CA 1
ATOM 756 C C . MET A 1 93 ? 0.334 -8.617 -11.023 1 97.31 93 MET A C 1
ATOM 758 O O . MET A 1 93 ? 0.717 -7.656 -11.695 1 97.31 93 MET A O 1
ATOM 762 N N . LEU A 1 94 ? 0.272 -8.633 -9.695 1 97.94 94 LEU A N 1
ATOM 763 C CA . LEU A 1 94 ? 0.737 -7.473 -8.938 1 97.94 94 LEU A CA 1
ATOM 764 C C . LEU A 1 94 ? 2.211 -7.199 -9.219 1 97.94 94 LEU A C 1
ATOM 766 O O . LEU A 1 94 ? 2.604 -6.051 -9.43 1 97.94 94 LEU A O 1
ATOM 770 N N . ILE A 1 95 ? 2.949 -8.297 -9.234 1 97.88 95 ILE A N 1
ATOM 771 C CA . ILE A 1 95 ? 4.383 -8.188 -9.477 1 97.88 95 ILE A CA 1
ATOM 772 C C . ILE A 1 95 ? 4.633 -7.648 -10.883 1 97.88 95 ILE A C 1
ATOM 774 O O . ILE A 1 95 ? 5.422 -6.719 -11.07 1 97.88 95 ILE A O 1
ATOM 778 N N . GLU A 1 96 ? 3.934 -8.156 -11.812 1 96.25 96 GLU A N 1
ATOM 779 C CA . GLU A 1 96 ? 4.086 -7.742 -13.211 1 96.25 96 GLU A CA 1
ATOM 780 C C . GLU A 1 96 ? 3.67 -6.289 -13.406 1 96.25 96 GLU A C 1
ATOM 782 O O . GLU A 1 96 ? 4.191 -5.602 -14.281 1 96.25 96 GLU A O 1
ATOM 787 N N . GLY A 1 97 ? 2.805 -5.871 -12.57 1 95.25 97 GLY A N 1
ATOM 788 C CA . GLY A 1 97 ? 2.281 -4.523 -12.703 1 95.25 97 GLY A CA 1
ATOM 789 C C . GLY A 1 97 ? 3.139 -3.475 -12.023 1 95.25 97 GLY A C 1
ATOM 790 O O . GLY A 1 97 ? 2.803 -2.289 -12.023 1 95.25 97 GLY A O 1
ATOM 791 N N . GLY A 1 98 ? 4.176 -3.834 -11.328 1 95.12 98 GLY A N 1
ATOM 792 C CA . GLY A 1 98 ? 5.121 -2.863 -10.789 1 95.12 98 GLY A CA 1
ATOM 793 C C . GLY A 1 98 ? 5.004 -2.688 -9.289 1 95.12 98 GLY A C 1
ATOM 794 O O . GLY A 1 98 ? 5.758 -1.917 -8.688 1 95.12 98 GLY A O 1
ATOM 795 N N . SER A 1 99 ? 4.066 -3.391 -8.648 1 96.94 99 SER A N 1
ATOM 796 C CA . SER A 1 99 ? 3.863 -3.256 -7.211 1 96.94 99 SER A CA 1
ATOM 797 C C . SER A 1 99 ? 5.137 -3.594 -6.438 1 96.94 99 SER A C 1
ATOM 799 O O . SER A 1 99 ? 5.398 -3.014 -5.383 1 96.94 99 SER A O 1
ATOM 801 N N . PHE A 1 100 ? 5.887 -4.531 -6.98 1 97.88 100 PHE A N 1
ATOM 802 C CA . PHE A 1 100 ? 7.086 -5.004 -6.297 1 97.88 100 PHE A CA 1
ATOM 803 C C . PHE A 1 100 ? 8.109 -3.883 -6.156 1 97.88 100 PHE A C 1
ATOM 805 O O . PHE A 1 100 ? 8.758 -3.752 -5.113 1 97.88 100 PHE A O 1
ATOM 812 N N . ASP A 1 101 ? 8.273 -3.045 -7.125 1 95.44 101 ASP A N 1
ATOM 813 C CA . ASP A 1 101 ? 9.227 -1.938 -7.094 1 95.44 101 ASP A CA 1
ATOM 814 C C . ASP A 1 101 ? 8.875 -0.952 -5.98 1 95.44 101 ASP A C 1
ATOM 816 O O . ASP A 1 101 ? 9.758 -0.485 -5.258 1 95.44 101 ASP A O 1
ATOM 820 N N . LYS A 1 102 ? 7.617 -0.652 -5.84 1 95.12 102 LYS A N 1
ATOM 821 C CA . LYS A 1 102 ? 7.164 0.243 -4.777 1 95.12 102 LYS A CA 1
ATOM 822 C C . LYS A 1 102 ? 7.402 -0.371 -3.402 1 95.12 102 LYS A C 1
ATOM 824 O O . LYS A 1 102 ? 7.77 0.331 -2.459 1 95.12 102 LYS A O 1
ATOM 829 N N . PHE A 1 103 ? 7.137 -1.668 -3.381 1 97.31 103 PHE A N 1
ATOM 830 C CA . PHE A 1 103 ? 7.34 -2.383 -2.125 1 97.31 103 PHE A CA 1
ATOM 831 C C . PHE A 1 103 ? 8.789 -2.26 -1.659 1 97.31 103 PHE A C 1
ATOM 833 O O . PHE A 1 103 ? 9.047 -1.967 -0.49 1 97.31 103 PHE A O 1
ATOM 840 N N . ILE A 1 104 ? 9.711 -2.469 -2.572 1 96.69 104 ILE A N 1
ATOM 841 C CA . ILE A 1 104 ? 11.133 -2.4 -2.238 1 96.69 104 ILE A CA 1
ATOM 842 C C . ILE A 1 104 ? 11.477 -1.001 -1.729 1 96.69 104 ILE A C 1
ATOM 844 O O . ILE A 1 104 ? 12.133 -0.854 -0.698 1 96.69 104 ILE A O 1
ATOM 848 N N . SER A 1 105 ? 10.992 -0.013 -2.373 1 93.5 105 SER A N 1
ATOM 849 C CA . SER A 1 105 ? 11.289 1.369 -2.01 1 93.5 105 SER A CA 1
ATOM 850 C C . SER A 1 105 ? 10.766 1.703 -0.62 1 93.5 105 SER A C 1
ATOM 852 O O . SER A 1 105 ? 11.391 2.459 0.124 1 93.5 105 SER A O 1
ATOM 854 N N . GLU A 1 106 ? 9.633 1.153 -0.278 1 94.38 106 GLU A N 1
ATOM 855 C CA . GLU A 1 106 ? 8.977 1.444 0.993 1 94.38 106 GLU A CA 1
ATOM 856 C C . GLU A 1 106 ? 9.68 0.748 2.152 1 94.38 106 GLU A C 1
ATOM 858 O O . GLU A 1 106 ? 9.734 1.278 3.264 1 94.38 106 GLU A O 1
ATOM 863 N N . PHE A 1 107 ? 10.328 -0.387 1.889 1 96.38 107 PHE A N 1
ATOM 864 C CA . PHE A 1 107 ? 10.75 -1.2 3.023 1 96.38 107 PHE A CA 1
ATOM 865 C C . PHE A 1 107 ? 12.266 -1.298 3.088 1 96.38 107 PHE A C 1
ATOM 867 O O . PHE A 1 107 ? 12.82 -1.863 4.035 1 96.38 107 PHE A O 1
ATOM 874 N N . LEU A 1 108 ? 12.867 -0.741 2.115 1 94.81 108 LEU A N 1
ATOM 875 C CA . LEU A 1 108 ? 14.328 -0.654 2.16 1 94.81 108 LEU A CA 1
ATOM 876 C C . LEU A 1 108 ? 14.773 0.466 3.094 1 94.81 108 LEU A C 1
ATOM 878 O O . LEU A 1 108 ? 14.203 1.558 3.08 1 94.81 108 LEU A O 1
ATOM 882 N N . LYS A 1 109 ? 15.797 0.194 3.875 1 93.31 109 LYS A N 1
ATOM 883 C CA . LYS A 1 109 ? 16.391 1.263 4.672 1 93.31 109 LYS A CA 1
ATOM 884 C C . LYS A 1 109 ? 17.047 2.307 3.779 1 93.31 109 LYS A C 1
ATOM 886 O O . LYS A 1 109 ? 17.75 1.962 2.82 1 93.31 109 LYS A O 1
ATOM 891 N N . THR A 1 110 ? 16.891 3.496 4.172 1 88.94 110 THR A N 1
ATOM 892 C CA . THR A 1 110 ? 17.438 4.594 3.371 1 88.94 110 THR A CA 1
ATOM 893 C C . THR A 1 110 ? 18.953 4.574 3.381 1 88.94 110 THR A C 1
ATOM 895 O O . THR A 1 110 ? 19.594 4.977 2.406 1 88.94 110 THR A O 1
ATOM 898 N N . SER A 1 111 ? 19.531 4.047 4.422 1 88.06 111 SER A N 1
ATOM 899 C CA . SER A 1 111 ? 20.984 4.02 4.566 1 88.06 111 SER A CA 1
ATOM 900 C C . SER A 1 111 ? 21.625 3.127 3.514 1 88.06 111 SER A C 1
ATOM 902 O O . SER A 1 111 ? 22.781 3.338 3.133 1 88.06 111 SER A O 1
ATOM 904 N N . ILE A 1 112 ? 20.875 2.148 3.025 1 89.56 112 ILE A N 1
ATOM 905 C CA . ILE A 1 112 ? 21.375 1.204 2.029 1 89.56 112 ILE A CA 1
ATOM 906 C C . ILE A 1 112 ? 21.594 1.923 0.701 1 89.56 112 ILE A C 1
ATOM 908 O O . ILE A 1 112 ? 22.469 1.538 -0.081 1 89.56 112 ILE A O 1
ATOM 912 N N . LEU A 1 113 ? 20.922 3.014 0.514 1 86.5 113 LEU A N 1
ATOM 913 C CA . LEU A 1 113 ? 20.922 3.729 -0.758 1 86.5 113 LEU A CA 1
ATOM 914 C C . LEU A 1 113 ? 22.172 4.602 -0.882 1 86.5 113 LEU A C 1
ATOM 916 O O . LEU A 1 113 ? 22.438 5.168 -1.944 1 86.5 113 LEU A O 1
ATOM 920 N N . ARG A 1 114 ? 22.875 4.699 0.161 1 82.19 114 ARG A N 1
ATOM 921 C CA . ARG A 1 114 ? 24.156 5.414 0.119 1 82.19 114 ARG A CA 1
ATOM 922 C C . ARG A 1 114 ? 25.219 4.59 -0.594 1 82.19 114 ARG A C 1
ATOM 924 O O . ARG A 1 114 ? 26.172 5.145 -1.135 1 82.19 114 ARG A O 1
ATOM 931 N N . ILE A 1 115 ? 24.953 3.254 -0.633 1 84.19 115 ILE A N 1
ATOM 932 C CA . ILE A 1 115 ? 25.969 2.338 -1.145 1 84.19 115 ILE A CA 1
ATOM 933 C C . ILE A 1 115 ? 25.484 1.71 -2.449 1 84.19 115 ILE A C 1
ATOM 935 O O . ILE A 1 115 ? 26.266 1.51 -3.379 1 84.19 115 ILE A O 1
ATOM 939 N N . HIS A 1 116 ? 24.188 1.429 -2.498 1 88.44 116 HIS A N 1
ATOM 940 C CA . HIS A 1 116 ? 23.594 0.751 -3.645 1 88.44 116 HIS A CA 1
ATOM 941 C C . HIS A 1 116 ? 22.547 1.631 -4.324 1 88.44 116 HIS A C 1
ATOM 943 O O . HIS A 1 116 ? 21.891 2.436 -3.664 1 88.44 116 HIS A O 1
ATOM 949 N N . THR A 1 117 ? 22.438 1.439 -5.605 1 89.31 117 THR A N 1
ATOM 950 C CA . THR A 1 117 ? 21.359 2.137 -6.301 1 89.31 117 THR A CA 1
ATOM 951 C C . THR A 1 117 ? 20.031 1.395 -6.137 1 89.31 117 THR A C 1
ATOM 953 O O . THR A 1 117 ? 20 0.162 -6.145 1 89.31 117 THR A O 1
ATOM 956 N N . LEU A 1 118 ? 19.062 2.158 -5.98 1 91.88 118 LEU A N 1
ATOM 957 C CA . LEU A 1 118 ? 17.719 1.588 -5.812 1 91.88 118 LEU A CA 1
ATOM 958 C C . LEU A 1 118 ? 17.359 0.698 -7 1 91.88 118 LEU A C 1
ATOM 960 O O . LEU A 1 118 ? 16.797 -0.379 -6.816 1 91.88 118 LEU A O 1
ATOM 964 N N . GLU A 1 119 ? 17.688 1.092 -8.156 1 92.12 119 GLU A N 1
ATOM 965 C CA . GLU A 1 119 ? 17.375 0.344 -9.367 1 92.12 119 GLU A CA 1
ATOM 966 C C . GLU A 1 119 ? 18.078 -1.015 -9.367 1 92.12 119 GLU A C 1
ATOM 968 O O . GLU A 1 119 ? 17.469 -2.029 -9.711 1 92.12 119 GLU A O 1
ATOM 973 N N . ASP A 1 120 ? 19.266 -1.023 -8.922 1 93.19 120 ASP A N 1
ATOM 974 C CA . ASP A 1 120 ? 20.031 -2.268 -8.875 1 93.19 120 ASP A CA 1
ATOM 975 C C . ASP A 1 120 ? 19.422 -3.24 -7.859 1 93.19 120 ASP A C 1
ATOM 977 O O . ASP A 1 120 ? 19.312 -4.438 -8.133 1 93.19 120 ASP A O 1
ATOM 981 N N . ILE A 1 121 ? 19.109 -2.686 -6.793 1 95 121 ILE A N 1
ATOM 982 C CA . ILE A 1 121 ? 18.547 -3.52 -5.746 1 95 121 ILE A CA 1
ATOM 983 C C . ILE A 1 121 ? 17.219 -4.121 -6.227 1 95 121 ILE A C 1
ATOM 985 O O . ILE A 1 121 ? 17.016 -5.332 -6.129 1 95 121 ILE A O 1
ATOM 989 N N . ARG A 1 122 ? 16.359 -3.285 -6.793 1 95.44 122 ARG A N 1
ATOM 990 C CA . ARG A 1 122 ? 15.055 -3.709 -7.309 1 95.44 122 ARG A CA 1
ATOM 991 C C . ARG A 1 122 ? 15.211 -4.805 -8.359 1 95.44 122 ARG A C 1
ATOM 993 O O . ARG A 1 122 ? 14.578 -5.859 -8.266 1 95.44 122 ARG A O 1
ATOM 1000 N N . ASN A 1 123 ? 16.078 -4.59 -9.281 1 96.38 123 ASN A N 1
ATOM 1001 C CA . ASN A 1 123 ? 16.266 -5.516 -10.391 1 96.38 123 ASN A CA 1
ATOM 1002 C C . ASN A 1 123 ? 16.859 -6.844 -9.922 1 96.38 123 ASN A C 1
ATOM 1004 O O . ASN A 1 123 ? 16.391 -7.91 -10.32 1 96.38 123 ASN A O 1
ATOM 1008 N N . ASN A 1 124 ? 17.859 -6.785 -9.094 1 97.19 124 ASN A N 1
ATOM 1009 C CA . ASN A 1 124 ? 18.516 -8 -8.617 1 97.19 124 ASN A CA 1
ATOM 1010 C C . ASN A 1 124 ? 17.562 -8.859 -7.781 1 97.19 124 ASN A C 1
ATOM 1012 O O . ASN A 1 124 ? 17.484 -10.07 -7.977 1 97.19 124 ASN A O 1
ATOM 1016 N N . LEU A 1 125 ? 16.891 -8.219 -6.887 1 98 125 LEU A N 1
ATOM 1017 C CA . LEU A 1 125 ? 15.93 -8.953 -6.066 1 98 125 LEU A CA 1
ATOM 1018 C C . LEU A 1 125 ? 14.82 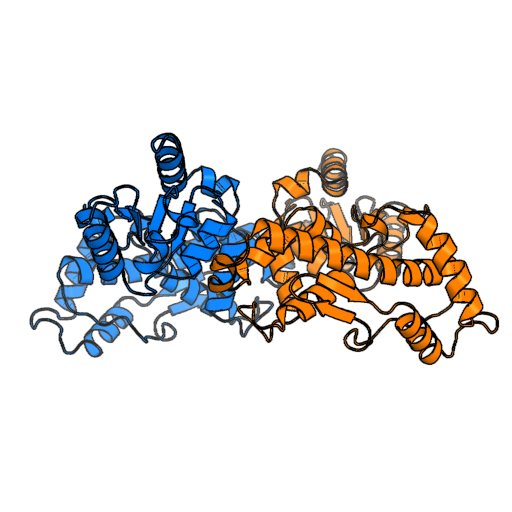-9.547 -6.926 1 98 125 LEU A C 1
ATOM 1020 O O . LEU A 1 125 ? 14.531 -10.742 -6.828 1 98 125 LEU A O 1
ATOM 1024 N N . LYS A 1 126 ? 14.242 -8.766 -7.746 1 98.25 126 LYS A N 1
ATOM 1025 C CA . LYS A 1 126 ? 13.133 -9.227 -8.57 1 98.25 126 LYS A CA 1
ATOM 1026 C C . LYS A 1 126 ? 13.555 -10.398 -9.461 1 98.25 126 LYS A C 1
ATOM 1028 O O . LYS A 1 126 ? 12.906 -11.445 -9.461 1 98.25 126 LYS A O 1
ATOM 1033 N N . GLU A 1 127 ? 14.664 -10.258 -10.156 1 98.25 127 GLU A N 1
ATOM 1034 C CA . GLU A 1 127 ? 15.125 -11.266 -11.102 1 98.25 127 GLU A CA 1
ATOM 1035 C C . GLU A 1 127 ? 15.516 -12.555 -10.391 1 98.25 127 GLU A C 1
ATOM 1037 O O . GLU A 1 127 ? 15.18 -13.648 -10.844 1 98.25 127 GLU A O 1
ATOM 1042 N N . SER A 1 128 ? 16.219 -12.414 -9.297 1 98.56 128 SER A N 1
ATOM 1043 C CA . SER A 1 128 ? 16.672 -13.609 -8.586 1 98.56 128 SER A CA 1
ATOM 1044 C C . SER A 1 128 ? 15.5 -14.344 -7.941 1 98.56 128 SER A C 1
ATOM 1046 O O . SER A 1 128 ? 15.477 -15.578 -7.914 1 98.56 128 SER A O 1
ATOM 1048 N N . ILE A 1 129 ? 14.555 -13.625 -7.402 1 98.56 129 ILE A N 1
ATOM 1049 C CA . ILE A 1 129 ? 13.398 -14.266 -6.789 1 98.56 129 ILE A CA 1
ATOM 1050 C C . ILE A 1 129 ? 12.547 -14.93 -7.871 1 98.56 129 ILE A C 1
ATOM 1052 O O . ILE A 1 129 ? 12.016 -16.031 -7.664 1 98.56 129 ILE A O 1
ATOM 1056 N N . ILE A 1 130 ? 12.391 -14.289 -9.023 1 98.69 130 ILE A N 1
ATOM 1057 C CA . ILE A 1 130 ? 11.695 -14.898 -10.148 1 98.69 130 ILE A CA 1
ATOM 1058 C C . ILE A 1 130 ? 12.375 -16.203 -10.531 1 98.69 130 ILE A C 1
ATOM 1060 O O . ILE A 1 130 ? 11.711 -17.219 -10.75 1 98.69 130 ILE A O 1
ATOM 1064 N N . ASP A 1 131 ? 13.648 -16.141 -10.578 1 98.62 131 ASP A N 1
ATOM 1065 C CA . ASP A 1 131 ? 14.398 -17.344 -10.945 1 98.62 131 ASP A CA 1
ATOM 1066 C C . ASP A 1 131 ? 14.133 -18.484 -9.969 1 98.62 131 ASP A C 1
ATOM 1068 O O . ASP A 1 131 ? 13.875 -19.609 -10.391 1 98.62 131 ASP A O 1
ATOM 1072 N N . VAL A 1 132 ? 14.195 -18.203 -8.695 1 98.5 132 VAL A N 1
ATOM 1073 C CA . VAL A 1 132 ? 13.969 -19.203 -7.664 1 98.5 132 VAL A CA 1
ATOM 1074 C C . VAL A 1 132 ? 12.523 -19.688 -7.734 1 98.5 132 VAL A C 1
ATOM 1076 O O . VAL A 1 132 ? 12.266 -20.891 -7.699 1 98.5 132 VAL A O 1
ATOM 1079 N N . THR A 1 133 ? 11.602 -18.781 -7.828 1 98.25 133 THR A N 1
ATOM 1080 C CA . THR A 1 133 ? 10.188 -19.125 -7.891 1 98.25 133 THR A CA 1
ATOM 1081 C C . THR A 1 133 ? 9.883 -19.953 -9.141 1 98.25 133 THR A C 1
ATOM 1083 O O . THR A 1 133 ? 9.023 -20.828 -9.109 1 98.25 133 THR A O 1
ATOM 1086 N N . TYR A 1 134 ? 10.562 -19.578 -10.195 1 98.75 134 TYR A N 1
ATOM 1087 C CA . TYR A 1 134 ? 10.398 -20.328 -11.438 1 98.75 134 TYR A CA 1
ATOM 1088 C C . TYR A 1 134 ? 10.812 -21.781 -11.258 1 98.75 134 TYR A C 1
ATOM 1090 O O . TYR A 1 134 ? 10.094 -22.703 -11.672 1 98.75 134 TYR A O 1
ATOM 1098 N N . LYS A 1 135 ? 11.922 -21.984 -10.656 1 98.56 135 LYS A N 1
ATOM 1099 C CA . LYS A 1 135 ? 12.422 -23.328 -10.406 1 98.56 135 LYS A CA 1
ATOM 1100 C C . LYS A 1 135 ? 11.461 -24.125 -9.531 1 98.56 135 LYS A C 1
ATOM 1102 O O . LYS A 1 135 ? 11.188 -25.297 -9.797 1 98.56 135 LYS A O 1
ATOM 1107 N N . ILE A 1 136 ? 10.945 -23.531 -8.508 1 97.88 136 ILE A N 1
ATOM 1108 C CA . ILE A 1 136 ? 9.938 -24.156 -7.656 1 97.88 136 ILE A CA 1
ATOM 1109 C C . ILE A 1 136 ? 8.688 -24.469 -8.477 1 97.88 136 ILE A C 1
ATOM 1111 O O . ILE A 1 136 ? 8.125 -25.547 -8.383 1 97.88 136 ILE A O 1
ATOM 1115 N N . GLY A 1 137 ? 8.328 -23.469 -9.312 1 98.31 137 GLY A N 1
ATOM 1116 C CA . GLY A 1 137 ? 7.129 -23.578 -10.125 1 98.31 137 GLY A CA 1
ATOM 1117 C C . GLY A 1 137 ? 7.188 -24.719 -11.117 1 98.31 137 GLY A C 1
ATOM 1118 O O . GLY A 1 137 ? 6.172 -25.359 -11.391 1 98.31 137 GLY A O 1
ATOM 1119 N N . ILE A 1 138 ? 8.344 -24.969 -11.633 1 98.69 138 ILE A N 1
ATOM 1120 C CA . ILE A 1 138 ? 8.516 -26.062 -12.586 1 98.69 138 ILE A CA 1
ATOM 1121 C C . ILE A 1 138 ? 8.156 -27.391 -11.922 1 98.69 138 ILE A C 1
ATOM 1123 O O . ILE A 1 138 ? 7.488 -28.234 -12.516 1 98.69 138 ILE A O 1
ATOM 1127 N N . LEU A 1 139 ? 8.617 -27.578 -10.711 1 98.19 139 LEU A N 1
ATOM 1128 C CA . LEU A 1 139 ? 8.297 -28.812 -10 1 98.19 139 LEU A CA 1
ATOM 1129 C C . LEU A 1 139 ? 6.793 -28.922 -9.742 1 98.19 139 LEU A C 1
ATOM 1131 O O . LEU A 1 139 ? 6.207 -30 -9.891 1 98.19 139 LEU A O 1
ATOM 1135 N N . LYS A 1 140 ? 6.191 -27.844 -9.359 1 97.81 140 LYS A N 1
ATOM 1136 C CA . LYS A 1 140 ? 4.75 -27.828 -9.117 1 97.81 140 LYS A CA 1
ATOM 1137 C C . LYS A 1 140 ? 3.975 -28.094 -10.406 1 97.81 140 LYS A C 1
ATOM 1139 O O . LYS A 1 140 ? 2.939 -28.75 -10.391 1 97.81 140 LYS A O 1
ATOM 1144 N N . TRP A 1 141 ? 4.496 -27.484 -11.484 1 98.12 141 TRP A N 1
ATOM 1145 C CA . TRP A 1 141 ? 3.893 -27.734 -12.789 1 98.12 141 TRP A CA 1
ATOM 1146 C C . TRP A 1 141 ? 3.982 -29.203 -13.164 1 98.12 141 TRP A C 1
ATOM 1148 O O . TRP A 1 141 ? 3.002 -29.797 -13.617 1 98.12 141 TRP A O 1
ATOM 1158 N N . LEU A 1 142 ? 5.133 -29.781 -12.945 1 97.94 142 LEU A N 1
ATOM 1159 C CA . LEU A 1 142 ? 5.34 -31.203 -13.195 1 97.94 142 LEU A CA 1
ATOM 1160 C C . LEU A 1 142 ? 4.352 -32.062 -12.398 1 97.94 142 LEU A C 1
ATOM 1162 O O . LEU A 1 142 ? 3.785 -33 -12.922 1 97.94 142 LEU A O 1
ATOM 1166 N N . ASN A 1 143 ? 4.242 -31.719 -11.141 1 97.62 143 ASN A N 1
ATOM 1167 C CA . ASN A 1 143 ? 3.283 -32.406 -10.273 1 97.62 143 ASN A CA 1
ATOM 1168 C C . ASN A 1 143 ? 1.865 -32.312 -10.836 1 97.62 143 ASN A C 1
ATOM 1170 O O . ASN A 1 143 ? 1.132 -33.281 -10.844 1 97.62 143 ASN A O 1
ATOM 1174 N N . PHE A 1 144 ? 1.494 -31.125 -11.242 1 96.25 144 PHE A N 1
ATOM 1175 C CA . PHE A 1 144 ? 0.173 -30.859 -11.805 1 96.25 144 PHE A CA 1
ATOM 1176 C C . PHE A 1 144 ? -0.035 -31.656 -13.086 1 96.25 144 PHE A C 1
ATOM 1178 O O . PHE A 1 144 ? -1.067 -32.312 -13.258 1 96.25 144 PHE A O 1
ATOM 1185 N N . LYS A 1 145 ? 0.894 -31.656 -13.938 1 95.5 145 LYS A N 1
ATOM 1186 C CA . LYS A 1 145 ? 0.832 -32.281 -15.266 1 95.5 145 LYS A CA 1
ATOM 1187 C C . LYS A 1 145 ? 0.728 -33.781 -15.164 1 95.5 145 LYS A C 1
ATOM 1189 O O . LYS A 1 145 ? 0.023 -34.406 -15.953 1 95.5 145 LYS A O 1
ATOM 1194 N N . ASN A 1 146 ? 1.384 -34.375 -14.18 1 95.19 146 ASN A N 1
ATOM 1195 C CA . ASN A 1 146 ? 1.492 -35.844 -14.125 1 95.19 146 ASN A CA 1
ATOM 1196 C C . ASN A 1 146 ? 0.723 -36.406 -12.938 1 95.19 146 ASN A C 1
ATOM 1198 O O . ASN A 1 146 ? 0.771 -37.625 -12.688 1 95.19 146 ASN A O 1
ATOM 1202 N N . ASN A 1 147 ? 0.12 -35.562 -12.219 1 94.75 147 ASN A N 1
ATOM 1203 C CA . ASN A 1 147 ? -0.641 -36 -11.047 1 94.75 147 ASN A CA 1
ATOM 1204 C C . ASN A 1 147 ? 0.206 -36.844 -10.102 1 94.75 147 ASN A C 1
ATOM 1206 O O . ASN A 1 147 ? -0.167 -37.969 -9.766 1 94.75 147 ASN A O 1
ATOM 1210 N N . LEU A 1 148 ? 1.271 -36.344 -9.664 1 97.25 148 LEU A N 1
ATOM 1211 C CA . LEU A 1 148 ? 2.27 -37.094 -8.906 1 97.25 148 LEU A CA 1
ATOM 1212 C C . LEU A 1 148 ? 1.951 -37.062 -7.414 1 97.25 148 LEU A C 1
ATOM 1214 O O . LEU A 1 148 ? 2.607 -37.75 -6.625 1 97.25 148 LEU A O 1
ATOM 1218 N N . LEU A 1 149 ? 1.044 -36.281 -6.961 1 96.88 149 LEU A N 1
ATOM 1219 C CA . LEU A 1 149 ? 0.562 -36.188 -5.586 1 96.88 149 LEU A CA 1
ATOM 1220 C C . LEU A 1 149 ? 1.673 -35.719 -4.645 1 96.88 149 LEU A C 1
ATOM 1222 O O . LEU A 1 149 ? 1.77 -36.219 -3.514 1 96.88 149 LEU A O 1
ATOM 1226 N N . LEU A 1 150 ? 2.582 -34.938 -5.184 1 97 150 LEU A N 1
ATOM 1227 C CA . LEU A 1 150 ? 3.621 -34.312 -4.352 1 97 150 LEU A CA 1
ATOM 1228 C C . LEU A 1 150 ? 3.031 -33.281 -3.408 1 97 150 LEU A C 1
ATOM 1230 O O . LEU A 1 150 ? 2.119 -32.531 -3.785 1 97 150 LEU A O 1
ATOM 1234 N N . MET A 1 151 ? 3.533 -33.188 -2.236 1 95.12 151 MET A N 1
ATOM 1235 C CA . MET A 1 151 ? 2.992 -32.281 -1.209 1 95.12 151 MET A CA 1
ATOM 1236 C C . MET A 1 151 ? 3.855 -31.047 -1.052 1 95.12 151 MET A C 1
ATOM 1238 O O . MET A 1 151 ? 5.023 -31.141 -0.673 1 95.12 151 MET A O 1
ATOM 1242 N N . PHE A 1 152 ? 3.25 -29.875 -1.327 1 94 152 PHE A N 1
ATOM 1243 C CA . PHE A 1 152 ? 3.998 -28.625 -1.271 1 94 152 PHE A CA 1
ATOM 1244 C C . PHE A 1 152 ? 3.539 -27.781 -0.094 1 94 152 PHE A C 1
ATOM 1246 O O . PHE A 1 152 ? 4.172 -26.766 0.235 1 94 152 PHE A O 1
ATOM 1253 N N . LYS A 1 153 ? 2.461 -28.078 0.56 1 86.12 153 LYS A N 1
ATOM 1254 C CA . LYS A 1 153 ? 1.869 -27.25 1.609 1 86.12 153 LYS A CA 1
ATOM 1255 C C . LYS A 1 153 ? 2.682 -27.328 2.898 1 86.12 153 LYS A C 1
ATOM 1257 O O . LYS A 1 153 ? 3.242 -28.375 3.219 1 86.12 153 LYS A O 1
ATOM 1262 N N . GLY A 1 154 ? 2.688 -26.297 3.621 1 79.44 154 GLY A N 1
ATOM 1263 C CA . GLY A 1 154 ? 3.254 -26.281 4.961 1 79.44 154 GLY A CA 1
ATOM 1264 C C . GLY A 1 154 ? 4.77 -26.328 4.969 1 79.44 154 GLY A C 1
ATOM 1265 O O . GLY A 1 154 ? 5.375 -26.766 5.949 1 79.44 154 GLY A O 1
ATOM 1266 N N . MET A 1 155 ? 5.402 -26.031 3.898 1 77.31 155 MET A N 1
ATOM 1267 C CA . MET A 1 155 ? 6.859 -26.141 3.891 1 77.31 155 MET A CA 1
ATOM 1268 C C . MET A 1 155 ? 7.508 -24.781 4.109 1 77.31 155 MET A C 1
ATOM 1270 O O . MET A 1 155 ? 6.906 -23.75 3.807 1 77.31 155 MET A O 1
ATOM 1274 N N . LYS A 1 156 ? 8.703 -24.859 4.766 1 83.62 156 LYS A N 1
ATOM 1275 C CA . LYS A 1 156 ? 9.594 -23.703 4.918 1 83.62 156 LYS A CA 1
ATOM 1276 C C . LYS A 1 156 ? 10.734 -23.75 3.91 1 83.62 156 LYS A C 1
ATOM 1278 O O . LYS A 1 156 ? 11.281 -24.828 3.633 1 83.62 156 LYS A O 1
ATOM 1283 N N . TYR A 1 157 ? 10.992 -22.625 3.312 1 88.88 157 TYR A N 1
ATOM 1284 C CA . TYR A 1 157 ? 11.969 -22.594 2.23 1 88.88 157 TYR A CA 1
ATOM 1285 C C . TYR A 1 157 ? 13.367 -22.328 2.766 1 88.88 157 TYR A C 1
ATOM 1287 O O . TYR A 1 157 ? 14.352 -22.391 2.023 1 88.88 157 TYR A O 1
ATOM 1295 N N . ASP A 1 158 ? 13.445 -22.078 4.027 1 88.5 158 ASP A N 1
ATOM 1296 C CA . ASP A 1 158 ? 14.68 -21.594 4.629 1 88.5 158 ASP A CA 1
ATOM 1297 C C . ASP A 1 158 ? 15.82 -22.594 4.426 1 88.5 158 ASP A C 1
ATOM 1299 O O . ASP A 1 158 ? 16.984 -22.203 4.348 1 88.5 158 ASP A O 1
ATOM 1303 N N . ASN A 1 159 ? 15.484 -23.828 4.281 1 90.31 159 ASN A N 1
ATOM 1304 C CA . ASN A 1 159 ? 16.516 -24.859 4.188 1 90.31 159 ASN A CA 1
ATOM 1305 C C . ASN A 1 159 ? 17.094 -24.953 2.773 1 90.31 159 ASN A C 1
ATOM 1307 O O . ASN A 1 159 ? 18.141 -25.547 2.566 1 90.31 159 ASN A O 1
ATOM 1311 N N . PHE A 1 160 ? 16.438 -24.312 1.844 1 95 160 PHE A N 1
ATOM 1312 C CA . PHE A 1 160 ? 16.812 -24.547 0.456 1 95 160 PHE A CA 1
ATOM 1313 C C . PHE A 1 160 ? 17.156 -23.234 -0.234 1 95 160 PHE A C 1
ATOM 1315 O O . PHE A 1 160 ? 17.766 -23.234 -1.309 1 95 160 PHE A O 1
ATOM 1322 N N . ILE A 1 161 ? 16.703 -22.172 0.347 1 97.19 161 ILE A N 1
ATOM 1323 C CA . ILE A 1 161 ? 16.891 -20.859 -0.281 1 97.19 161 ILE A CA 1
ATOM 1324 C C . ILE A 1 161 ? 17.859 -20.031 0.545 1 97.19 161 ILE A C 1
ATOM 1326 O O . ILE A 1 161 ? 17.75 -19.953 1.771 1 97.19 161 ILE A O 1
ATOM 1330 N N . THR A 1 162 ? 18.828 -19.469 -0.109 1 96.38 162 THR A N 1
ATOM 1331 C CA . THR A 1 162 ? 19.812 -18.578 0.524 1 96.38 162 THR A CA 1
ATOM 1332 C C . THR A 1 162 ? 19.859 -17.234 -0.182 1 96.38 162 THR A C 1
ATOM 1334 O O . THR A 1 162 ? 19.469 -17.125 -1.35 1 96.38 162 THR A O 1
ATOM 1337 N N . PHE A 1 163 ? 20.188 -16.266 0.572 1 95.81 163 PHE A N 1
ATOM 1338 C CA . PHE A 1 163 ? 20.344 -14.922 0.018 1 95.81 163 PHE A CA 1
ATOM 1339 C C . PHE A 1 163 ? 21.797 -14.461 0.147 1 95.81 163 PHE A C 1
ATOM 1341 O O . PHE A 1 163 ? 22.422 -14.641 1.192 1 95.81 163 PHE A O 1
ATOM 1348 N N . VAL A 1 164 ? 22.391 -13.984 -0.933 1 94.56 164 VAL A N 1
ATOM 1349 C CA . VAL A 1 164 ? 23.656 -13.25 -0.944 1 94.56 164 VAL A CA 1
ATOM 1350 C C . VAL A 1 164 ? 23.406 -11.82 -1.416 1 94.56 164 VAL A C 1
ATOM 1352 O O . VAL A 1 164 ? 23.078 -11.586 -2.582 1 94.56 164 VAL A O 1
ATOM 1355 N N . ASP A 1 165 ? 23.562 -10.805 -0.497 1 91.5 165 ASP A N 1
ATOM 1356 C CA . ASP A 1 165 ? 23.188 -9.422 -0.778 1 91.5 165 ASP A CA 1
ATOM 1357 C C . ASP A 1 165 ? 21.75 -9.32 -1.267 1 91.5 165 ASP A C 1
ATOM 1359 O O . ASP A 1 165 ? 20.812 -9.734 -0.565 1 91.5 165 ASP A O 1
ATOM 1363 N N . PHE A 1 166 ? 21.547 -8.953 -2.459 1 96 166 PHE A N 1
ATOM 1364 C CA . PHE A 1 166 ? 20.203 -8.742 -2.975 1 96 166 PHE A CA 1
ATOM 1365 C C . PHE A 1 166 ? 19.844 -9.797 -4.016 1 96 166 PHE A C 1
ATOM 1367 O O . PHE A 1 166 ? 19.156 -9.508 -4.992 1 96 166 PHE A O 1
ATOM 1374 N N . SER A 1 167 ? 20.344 -11.062 -3.783 1 97.31 167 SER A N 1
ATOM 1375 C CA . SER A 1 167 ? 20.094 -12.125 -4.75 1 97.31 167 SER A CA 1
ATOM 1376 C C . SER A 1 167 ? 19.719 -13.43 -4.055 1 97.31 167 SER A C 1
ATOM 1378 O O . SER A 1 167 ? 20.438 -13.891 -3.154 1 97.31 167 SER A O 1
ATOM 1380 N N . ALA A 1 168 ? 18.672 -14.023 -4.461 1 97.88 168 ALA A N 1
ATOM 1381 C CA . ALA A 1 168 ? 18.219 -15.305 -3.938 1 97.88 168 ALA A CA 1
ATOM 1382 C C . ALA A 1 168 ? 18.75 -16.469 -4.773 1 97.88 168 ALA A C 1
ATOM 1384 O O . ALA A 1 168 ? 18.875 -16.344 -5.996 1 97.88 168 ALA A O 1
ATOM 1385 N N . ASN A 1 169 ? 19.062 -17.516 -4.09 1 97.94 169 ASN A N 1
ATOM 1386 C CA . ASN A 1 169 ? 19.453 -18.766 -4.742 1 97.94 169 ASN A CA 1
ATOM 1387 C C . ASN A 1 169 ? 18.781 -19.969 -4.102 1 97.94 169 ASN A C 1
ATOM 1389 O O . ASN A 1 169 ? 18.438 -19.938 -2.918 1 97.94 169 ASN A O 1
ATOM 1393 N N . ILE A 1 170 ? 18.609 -21 -4.93 1 98.12 170 ILE A N 1
ATOM 1394 C CA . ILE A 1 170 ? 17.953 -22.188 -4.383 1 98.12 170 ILE A CA 1
ATOM 1395 C C . ILE A 1 170 ? 18.781 -23.422 -4.719 1 98.12 170 ILE A C 1
ATOM 1397 O O . ILE A 1 170 ? 19.328 -23.531 -5.816 1 98.12 170 ILE A O 1
ATOM 1401 N N . ASP A 1 171 ? 18.891 -24.297 -3.752 1 97.69 171 ASP A N 1
ATOM 1402 C CA . ASP A 1 171 ? 19.375 -25.656 -3.982 1 97.69 171 ASP A CA 1
ATOM 1403 C C . ASP A 1 171 ? 18.25 -26.578 -4.426 1 97.69 171 ASP A C 1
ATOM 1405 O O . ASP A 1 171 ? 17.594 -27.219 -3.6 1 97.69 171 ASP A O 1
ATOM 1409 N N . ILE A 1 172 ? 18.125 -26.703 -5.73 1 96.94 172 ILE A N 1
ATOM 1410 C CA . ILE A 1 172 ? 16.953 -27.359 -6.301 1 96.94 172 ILE A CA 1
ATOM 1411 C C . ILE A 1 172 ? 17.016 -28.859 -6.008 1 96.94 172 ILE A C 1
ATOM 1413 O O . ILE A 1 172 ? 15.977 -29.484 -5.785 1 96.94 172 ILE A O 1
ATOM 1417 N N . ASP A 1 173 ? 18.188 -29.469 -6.012 1 97.25 173 ASP A N 1
ATOM 1418 C CA . ASP A 1 173 ? 18.297 -30.891 -5.742 1 97.25 173 ASP A CA 1
ATOM 1419 C C . ASP A 1 173 ? 17.844 -31.219 -4.324 1 97.25 173 ASP A C 1
ATOM 1421 O O . ASP A 1 173 ? 17.078 -32.156 -4.109 1 97.25 173 ASP A O 1
ATOM 1425 N N . ASN A 1 174 ? 18.312 -30.453 -3.416 1 96.31 174 ASN A N 1
ATOM 1426 C CA . ASN A 1 174 ? 17.891 -30.641 -2.031 1 96.31 174 ASN A CA 1
ATOM 1427 C C . ASN A 1 174 ? 16.391 -30.391 -1.865 1 96.31 174 ASN A C 1
ATOM 1429 O O . ASN A 1 174 ? 15.734 -31.062 -1.075 1 96.31 174 ASN A O 1
ATOM 1433 N N . TYR A 1 175 ? 15.914 -29.422 -2.555 1 96.94 175 TYR A N 1
ATOM 1434 C CA . TYR A 1 175 ? 14.492 -29.125 -2.529 1 96.94 175 TYR A CA 1
ATOM 1435 C C . TYR A 1 175 ? 13.672 -30.297 -3.059 1 96.94 175 TYR A C 1
ATOM 1437 O O . TYR A 1 175 ? 12.703 -30.719 -2.426 1 96.94 175 TYR A O 1
ATOM 1445 N N . ILE A 1 176 ? 14.094 -30.844 -4.168 1 97.25 176 ILE A N 1
ATOM 1446 C CA . ILE A 1 176 ? 13.398 -31.969 -4.781 1 97.25 176 ILE A CA 1
ATOM 1447 C C . ILE A 1 176 ? 13.406 -33.156 -3.828 1 97.25 176 ILE A C 1
ATOM 1449 O O . ILE A 1 176 ? 12.367 -33.781 -3.613 1 97.25 176 ILE A O 1
ATOM 1453 N N . GLN A 1 177 ? 14.547 -33.438 -3.27 1 96.31 177 GLN A N 1
ATOM 1454 C CA . GLN A 1 177 ? 14.648 -34.531 -2.332 1 96.31 177 GLN A CA 1
ATOM 1455 C C . GLN A 1 177 ? 13.719 -34.344 -1.143 1 96.31 177 GLN A C 1
ATOM 1457 O O . GLN A 1 177 ? 13.07 -35.312 -0.697 1 96.31 177 GLN A O 1
ATOM 1462 N N . HIS A 1 178 ? 13.688 -33.156 -0.64 1 96 178 HIS A N 1
ATOM 1463 C CA . HIS A 1 178 ? 12.82 -32.844 0.491 1 96 178 HIS A CA 1
ATOM 1464 C C . HIS A 1 178 ? 11.359 -33.094 0.146 1 96 178 HIS A C 1
ATOM 1466 O O . HIS A 1 178 ? 10.617 -33.688 0.941 1 96 178 HIS A O 1
ATOM 1472 N N . ILE A 1 179 ? 10.93 -32.625 -1.018 1 96.88 179 ILE A N 1
ATOM 1473 C CA . ILE A 1 179 ? 9.555 -32.781 -1.465 1 96.88 179 ILE A CA 1
ATOM 1474 C C . ILE A 1 179 ? 9.234 -34.281 -1.606 1 96.88 179 ILE A C 1
ATOM 1476 O O . ILE A 1 179 ? 8.156 -34.719 -1.212 1 96.88 179 ILE A O 1
ATOM 1480 N N . LEU A 1 180 ? 10.141 -35.062 -2.127 1 96.75 180 LEU A N 1
ATOM 1481 C CA . LEU A 1 180 ? 9.953 -36.5 -2.271 1 96.75 180 LEU A CA 1
ATOM 1482 C C . LEU A 1 180 ? 9.75 -37.156 -0.912 1 96.75 180 LEU A C 1
ATOM 1484 O O . LEU A 1 180 ? 8.859 -37.969 -0.752 1 96.75 180 LEU A O 1
ATOM 1488 N N . ASP A 1 181 ? 10.523 -36.719 0.053 1 95.25 181 ASP A N 1
ATOM 1489 C CA . ASP A 1 181 ? 10.5 -37.312 1.385 1 95.25 181 ASP A CA 1
ATOM 1490 C C . ASP A 1 181 ? 9.18 -37 2.094 1 95.25 181 ASP A C 1
ATOM 1492 O O . ASP A 1 181 ? 8.711 -37.812 2.902 1 95.25 181 ASP A O 1
ATOM 1496 N N . ARG A 1 182 ? 8.586 -35.969 1.767 1 94.94 182 ARG A N 1
ATOM 1497 C CA . ARG A 1 182 ? 7.391 -35.562 2.498 1 94.94 182 ARG A CA 1
ATOM 1498 C C . ARG A 1 182 ? 6.125 -35.969 1.75 1 94.94 182 ARG A C 1
ATOM 1500 O O . ARG A 1 182 ? 5.02 -35.594 2.133 1 94.94 182 ARG A O 1
ATOM 1507 N N . SER A 1 183 ? 6.363 -36.719 0.625 1 96.81 183 SER A N 1
ATOM 1508 C CA . SER A 1 183 ? 5.227 -37.094 -0.208 1 96.81 183 SER A CA 1
ATOM 1509 C C . SER A 1 183 ? 5.031 -38.594 -0.221 1 96.81 183 SER A C 1
ATOM 1511 O O . SER A 1 183 ? 5.375 -39.281 -1.197 1 96.81 183 SER A O 1
ATOM 1513 N N . PRO A 1 184 ? 4.359 -39.156 0.719 1 94.5 184 PRO A N 1
ATOM 1514 C CA . PRO A 1 184 ? 4.238 -40.625 0.838 1 94.5 184 PRO A CA 1
ATOM 1515 C C . PRO A 1 184 ? 3.283 -41.219 -0.189 1 94.5 184 PRO A C 1
ATOM 1517 O O . PRO A 1 184 ? 3.35 -42.438 -0.474 1 94.5 184 PRO A O 1
ATOM 1520 N N . ARG A 1 185 ? 2.398 -40.375 -0.736 1 96 185 ARG A N 1
ATOM 1521 C CA . ARG A 1 185 ? 1.374 -40.906 -1.633 1 96 185 ARG A CA 1
ATOM 1522 C C . ARG A 1 185 ? 1.83 -40.844 -3.086 1 96 185 ARG A C 1
ATOM 1524 O O . ARG A 1 185 ? 1.057 -41.125 -4 1 96 185 ARG A O 1
ATOM 1531 N N . LYS A 1 186 ? 3.049 -40.438 -3.305 1 96.19 186 LYS A N 1
ATOM 1532 C CA . LYS A 1 186 ? 3.557 -40.344 -4.668 1 96.19 186 LYS A CA 1
ATOM 1533 C C . LYS A 1 186 ? 3.604 -41.719 -5.34 1 96.19 186 LYS A C 1
ATOM 1535 O O . LYS A 1 186 ? 3.758 -42.75 -4.668 1 96.19 186 LYS A O 1
ATOM 1540 N N . PRO A 1 187 ? 3.518 -41.75 -6.672 1 96.19 187 PRO A N 1
ATOM 1541 C CA . PRO A 1 187 ? 3.625 -43.031 -7.371 1 96.19 187 PRO A CA 1
ATOM 1542 C C . PRO A 1 187 ? 4.988 -43.688 -7.184 1 96.19 187 PRO A C 1
ATOM 1544 O O . PRO A 1 187 ? 6 -43 -7.043 1 96.19 187 PRO A O 1
ATOM 1547 N N . PRO A 1 188 ? 5.016 -45 -7.301 1 94.38 188 PRO A N 1
ATOM 1548 C CA . PRO A 1 188 ? 6.258 -45.719 -7.059 1 94.38 188 PRO A CA 1
ATOM 1549 C C . PRO A 1 188 ? 7.379 -45.312 -8.016 1 94.38 188 PRO A C 1
ATOM 1551 O O . PRO A 1 188 ? 8.555 -45.375 -7.652 1 94.38 188 PRO A O 1
ATOM 1554 N N . HIS A 1 189 ? 7.016 -44.938 -9.148 1 94.62 189 HIS A N 1
ATOM 1555 C CA . HIS A 1 189 ? 8.031 -44.625 -10.141 1 94.62 189 HIS A CA 1
ATOM 1556 C C . HIS A 1 189 ? 8.617 -43.25 -9.898 1 94.62 189 HIS A C 1
ATOM 1558 O O . HIS A 1 189 ? 9.641 -42.875 -10.477 1 94.62 189 HIS A O 1
ATOM 1564 N N . CYS A 1 190 ? 7.961 -42.469 -9.07 1 96.75 190 CYS A N 1
ATOM 1565 C CA . CYS A 1 190 ? 8.352 -41.094 -8.82 1 96.75 190 CYS A CA 1
ATOM 1566 C C . CYS A 1 190 ? 9.492 -41 -7.809 1 96.75 190 CYS A C 1
ATOM 1568 O O . CYS A 1 190 ? 9.258 -40.75 -6.625 1 96.75 190 CYS A O 1
ATOM 1570 N N . ASP A 1 191 ? 10.695 -41.25 -8.266 1 96.5 191 ASP A N 1
ATOM 1571 C CA . ASP A 1 191 ? 11.883 -41.094 -7.43 1 96.5 191 ASP A CA 1
ATOM 1572 C C . ASP A 1 191 ? 12.727 -39.906 -7.879 1 96.5 191 ASP A C 1
ATOM 1574 O O . ASP A 1 191 ? 12.312 -39.125 -8.75 1 96.5 191 ASP A O 1
ATOM 1578 N N . PHE A 1 192 ? 13.844 -39.688 -7.211 1 97.75 192 PHE A N 1
ATOM 1579 C CA . PHE A 1 192 ? 14.672 -38.531 -7.434 1 97.75 192 PHE A CA 1
ATOM 1580 C C . PHE A 1 192 ? 15.125 -38.438 -8.891 1 97.75 192 PHE A C 1
ATOM 1582 O O . PHE A 1 192 ? 15.062 -37.375 -9.508 1 97.75 192 PHE A O 1
ATOM 1589 N N . ASN A 1 193 ? 15.57 -39.5 -9.461 1 97.44 193 ASN A N 1
ATOM 1590 C CA . ASN A 1 193 ? 16.078 -39.531 -10.836 1 97.44 193 ASN A CA 1
ATOM 1591 C C . ASN A 1 193 ? 14.969 -39.219 -11.836 1 97.44 193 ASN A C 1
ATOM 1593 O O . ASN A 1 193 ? 15.188 -38.469 -12.797 1 97.44 193 ASN A O 1
ATOM 1597 N N . PHE A 1 194 ? 13.867 -39.781 -11.633 1 97.38 194 PHE A N 1
ATOM 1598 C CA . PHE A 1 194 ? 12.711 -39.531 -12.484 1 97.38 194 PHE A CA 1
ATOM 1599 C C . PHE A 1 194 ? 12.344 -38.031 -12.445 1 97.38 194 PHE A C 1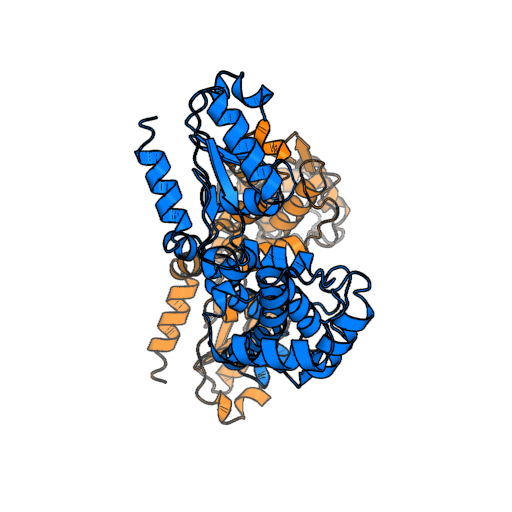
ATOM 1601 O O . PHE A 1 194 ? 12.195 -37.406 -13.484 1 97.38 194 PHE A O 1
ATOM 1608 N N . LEU A 1 195 ? 12.203 -37.5 -11.281 1 97.81 195 LEU A N 1
ATOM 1609 C CA . LEU A 1 195 ? 11.805 -36.094 -11.117 1 97.81 195 LEU A CA 1
ATOM 1610 C C . LEU A 1 195 ? 12.836 -35.156 -11.742 1 97.81 195 LEU A C 1
ATOM 1612 O O . LEU A 1 195 ? 12.477 -34.188 -12.398 1 97.81 195 LEU A O 1
ATOM 1616 N N . LYS A 1 196 ? 14.07 -35.469 -11.438 1 97.75 196 LYS A N 1
ATOM 1617 C CA . LYS A 1 196 ? 15.141 -34.625 -11.969 1 97.75 196 LYS A CA 1
ATOM 1618 C C . LYS A 1 196 ? 15.117 -34.594 -13.492 1 97.75 196 LYS A C 1
ATOM 1620 O O . LYS A 1 196 ? 15.266 -33.531 -14.109 1 97.75 196 LYS A O 1
ATOM 1625 N N . LYS A 1 197 ? 14.922 -35.75 -14.086 1 97.88 197 LYS A N 1
ATOM 1626 C CA . LYS A 1 197 ? 14.859 -35.844 -15.539 1 97.88 197 LYS A CA 1
ATOM 1627 C C . LYS A 1 197 ? 13.672 -35.062 -16.094 1 97.88 197 LYS A C 1
ATOM 1629 O O . LYS A 1 197 ? 13.828 -34.25 -17 1 97.88 197 LYS A O 1
ATOM 1634 N N . GLU A 1 198 ? 12.477 -35.375 -15.578 1 97.94 198 GLU A N 1
ATOM 1635 C CA . GLU A 1 198 ? 11.266 -34.688 -16.047 1 97.94 198 GLU A CA 1
ATOM 1636 C C . GLU A 1 198 ? 11.32 -33.188 -15.766 1 97.94 198 GLU A C 1
ATOM 1638 O O . GLU A 1 198 ? 10.812 -32.406 -16.547 1 97.94 198 GLU A O 1
ATOM 1643 N N . TYR A 1 199 ? 11.922 -32.875 -14.641 1 98.12 199 TYR A N 1
ATOM 1644 C CA . TYR A 1 199 ? 12.117 -31.469 -14.266 1 98.12 199 TYR A CA 1
ATOM 1645 C C . TYR A 1 199 ? 12.953 -30.734 -15.305 1 98.12 199 TYR A C 1
ATOM 1647 O O . TYR A 1 199 ? 12.594 -29.641 -15.75 1 98.12 199 TYR A O 1
ATOM 1655 N N . GLN A 1 200 ? 14.031 -31.266 -15.703 1 98.25 200 GLN A N 1
ATOM 1656 C CA . GLN A 1 200 ? 14.93 -30.641 -16.672 1 98.25 200 GLN A CA 1
ATOM 1657 C C . GLN A 1 200 ? 14.258 -30.484 -18.031 1 98.25 200 GLN A C 1
ATOM 1659 O O . GLN A 1 200 ? 14.469 -29.484 -18.719 1 98.25 200 GLN A O 1
ATOM 1664 N N . LEU A 1 201 ? 13.484 -31.453 -18.375 1 97.81 201 LEU A N 1
ATOM 1665 C CA . LEU A 1 201 ? 12.758 -31.375 -19.641 1 97.81 201 LEU A CA 1
ATOM 1666 C C . LEU A 1 201 ? 11.781 -30.203 -19.641 1 97.81 201 LEU A C 1
ATOM 1668 O O . LEU A 1 201 ? 11.711 -29.453 -20.609 1 97.81 201 LEU A O 1
ATOM 1672 N N . LEU A 1 202 ? 11.102 -30.094 -18.578 1 97.44 202 LEU A N 1
ATOM 1673 C CA . LEU A 1 202 ? 10.117 -29.016 -18.469 1 97.44 202 LEU A CA 1
ATOM 1674 C C . LEU A 1 202 ? 10.805 -27.656 -18.344 1 97.44 202 LEU A C 1
ATOM 1676 O O . LEU A 1 202 ? 10.344 -26.672 -18.922 1 97.44 202 LEU A O 1
ATOM 1680 N N . TYR A 1 203 ? 11.859 -27.641 -17.594 1 98.06 203 TYR A N 1
ATOM 1681 C CA . TYR A 1 203 ? 12.641 -26.422 -17.391 1 98.06 203 TYR A CA 1
ATOM 1682 C C . TYR A 1 203 ? 13.164 -25.891 -18.734 1 98.06 203 TYR A C 1
ATOM 1684 O O . TYR A 1 203 ? 13.172 -24.688 -18.969 1 98.06 203 TYR A O 1
ATOM 1692 N N . ASN A 1 204 ? 13.547 -26.75 -19.562 1 97.75 204 ASN A N 1
ATOM 1693 C CA . ASN A 1 204 ? 14.172 -26.406 -20.828 1 97.75 204 ASN A CA 1
ATOM 1694 C C . ASN A 1 204 ? 13.156 -25.875 -21.828 1 97.75 204 ASN A C 1
ATOM 1696 O O . ASN A 1 204 ? 13.523 -25.281 -22.844 1 97.75 204 ASN A O 1
ATOM 1700 N N . LYS A 1 205 ? 11.891 -26.047 -21.516 1 97 205 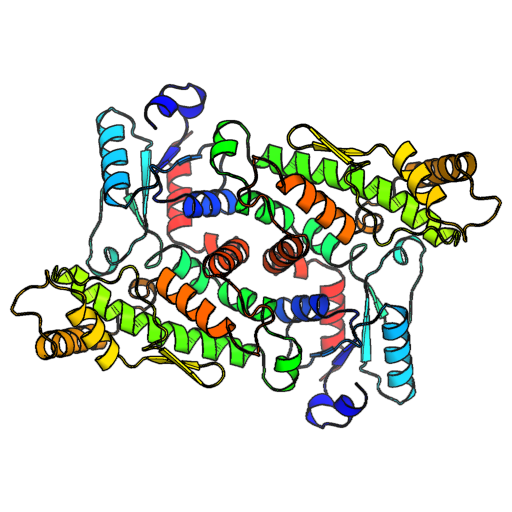LYS A N 1
ATOM 1701 C CA . LYS A 1 205 ? 10.852 -25.484 -22.375 1 97 205 LYS A CA 1
ATOM 1702 C C . LYS A 1 205 ? 10.828 -23.953 -22.281 1 97 205 LYS A C 1
ATOM 1704 O O . LYS A 1 205 ? 10.281 -23.281 -23.156 1 97 205 LYS A O 1
ATOM 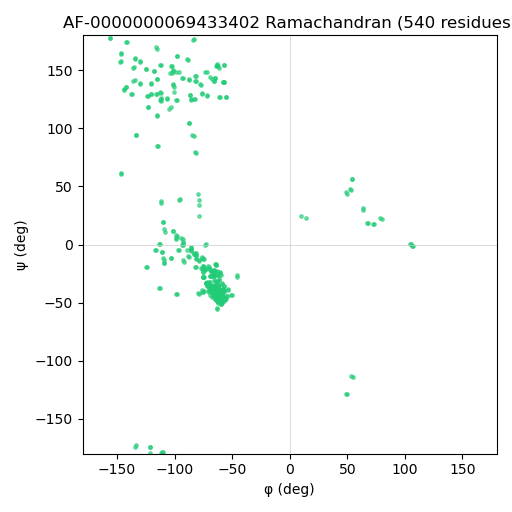1709 N N . GLN A 1 206 ? 11.375 -23.422 -21.203 1 97.5 206 GLN A N 1
ATOM 1710 C CA . GLN A 1 206 ? 11.484 -21.984 -20.969 1 97.5 206 GLN A CA 1
ATOM 1711 C C . GLN A 1 206 ? 10.133 -21.297 -21.141 1 97.5 206 GLN A C 1
ATOM 1713 O O . GLN A 1 206 ? 10.016 -20.312 -21.875 1 97.5 206 GLN A O 1
ATOM 1718 N N . ALA A 1 207 ? 9.133 -21.938 -20.469 1 97.81 207 ALA A N 1
ATOM 1719 C CA . ALA A 1 207 ? 7.805 -21.312 -20.484 1 97.81 207 ALA A CA 1
ATOM 1720 C C . ALA A 1 207 ? 7.836 -19.953 -19.812 1 97.81 207 ALA A C 1
ATOM 1722 O O . ALA A 1 207 ? 8.727 -19.656 -19.016 1 97.81 207 ALA A O 1
ATOM 1723 N N . ASP A 1 208 ? 6.926 -19.094 -20.219 1 98.06 208 ASP A N 1
ATOM 1724 C CA . ASP A 1 208 ? 6.84 -17.75 -19.625 1 98.06 208 ASP A CA 1
ATOM 1725 C C . ASP A 1 208 ? 6.684 -17.844 -18.109 1 98.06 208 ASP A C 1
ATOM 1727 O O . ASP A 1 208 ? 5.77 -18.5 -17.609 1 98.06 208 ASP A O 1
ATOM 1731 N N . TYR A 1 209 ? 7.543 -17.156 -17.375 1 98.5 209 TYR A N 1
ATOM 1732 C CA . TYR A 1 209 ? 7.574 -17.281 -15.922 1 98.5 209 TYR A CA 1
ATOM 1733 C C . TYR A 1 209 ? 6.262 -16.797 -15.312 1 98.5 209 TYR A C 1
ATOM 1735 O O . TYR A 1 209 ? 5.875 -17.25 -14.234 1 98.5 209 TYR A O 1
ATOM 1743 N N . LYS A 1 210 ? 5.512 -15.945 -16.016 1 97.88 210 LYS A N 1
ATOM 1744 C CA . LYS A 1 210 ? 4.27 -15.375 -15.5 1 97.88 210 LYS A CA 1
ATOM 1745 C C . LYS A 1 210 ? 3.225 -16.453 -15.242 1 97.88 210 LYS A C 1
ATOM 1747 O O . LYS A 1 210 ? 2.344 -16.281 -14.398 1 97.88 210 LYS A O 1
ATOM 1752 N N . TYR A 1 211 ? 3.375 -17.547 -15.992 1 98.12 211 TYR A N 1
ATOM 1753 C CA . TYR A 1 211 ? 2.393 -18.609 -15.875 1 98.12 211 TYR A CA 1
ATOM 1754 C C . TYR A 1 211 ? 2.938 -19.766 -15.039 1 98.12 211 TYR A C 1
ATOM 1756 O O . TYR A 1 211 ? 2.182 -20.641 -14.609 1 98.12 211 TYR A O 1
ATOM 1764 N N . VAL A 1 212 ? 4.223 -19.719 -14.789 1 98.62 212 VAL A N 1
ATOM 1765 C CA . VAL A 1 212 ? 4.855 -20.828 -14.07 1 98.62 212 VAL A CA 1
ATOM 1766 C C . VAL A 1 212 ? 4.992 -20.453 -12.594 1 98.62 212 VAL A C 1
ATOM 1768 O O . VAL A 1 212 ? 4.738 -21.281 -11.711 1 98.62 212 VAL A O 1
ATOM 1771 N N . CYS A 1 213 ? 5.391 -19.219 -12.32 1 98.62 213 CYS A N 1
ATOM 1772 C CA . CYS A 1 213 ? 5.684 -18.766 -10.961 1 98.62 213 CYS A CA 1
ATOM 1773 C C . CYS A 1 213 ? 4.406 -18.625 -10.148 1 98.62 213 CYS A C 1
ATOM 1775 O O . CYS A 1 213 ? 3.447 -17.984 -10.602 1 98.62 213 CYS A O 1
ATOM 1777 N N . ASN A 1 214 ? 4.449 -19.234 -9.016 1 97.06 214 ASN A N 1
ATOM 1778 C CA . ASN A 1 214 ? 3.385 -19.047 -8.039 1 97.06 214 ASN A CA 1
ATOM 1779 C C . ASN A 1 214 ? 3.609 -17.781 -7.211 1 97.06 214 ASN A C 1
ATOM 1781 O O . ASN A 1 214 ? 4.656 -17.625 -6.574 1 97.06 214 ASN A O 1
ATOM 1785 N N . GLY A 1 215 ? 2.602 -16.922 -7.203 1 97.12 215 GLY A N 1
ATOM 1786 C CA . GLY A 1 215 ? 2.725 -15.648 -6.512 1 97.12 215 GLY A CA 1
ATOM 1787 C C . GLY A 1 215 ? 2.957 -15.805 -5.02 1 97.12 215 GLY A C 1
ATOM 1788 O O . GLY A 1 215 ? 3.689 -15.016 -4.418 1 97.12 215 GLY A O 1
ATOM 1789 N N . HIS A 1 216 ? 2.305 -16.766 -4.426 1 95.06 216 HIS A N 1
ATOM 1790 C CA . HIS A 1 216 ? 2.484 -17.016 -3.002 1 95.06 216 HIS A CA 1
ATOM 1791 C C . HIS A 1 216 ? 3.926 -17.406 -2.688 1 95.06 216 HIS A C 1
ATOM 1793 O O . HIS A 1 216 ? 4.465 -17.031 -1.649 1 95.06 216 HIS A O 1
ATOM 1799 N N . ASP A 1 217 ? 4.535 -18.203 -3.551 1 96.69 217 ASP A N 1
ATOM 1800 C CA . ASP A 1 217 ? 5.949 -18.531 -3.379 1 96.69 217 ASP A CA 1
ATOM 1801 C C . ASP A 1 217 ? 6.816 -17.281 -3.504 1 96.69 217 ASP A C 1
ATOM 1803 O O . ASP A 1 217 ? 7.727 -17.062 -2.701 1 96.69 217 ASP A O 1
ATOM 1807 N N . PHE A 1 218 ? 6.496 -16.484 -4.512 1 97.94 218 PHE A N 1
ATOM 1808 C CA . PHE A 1 218 ? 7.242 -15.25 -4.73 1 97.94 218 PHE A CA 1
ATOM 1809 C C . PHE A 1 218 ? 7.18 -14.359 -3.498 1 97.94 218 PHE A C 1
ATOM 1811 O O . PHE A 1 218 ? 8.211 -13.859 -3.035 1 97.94 218 PHE A O 1
ATOM 1818 N N . THR A 1 219 ? 6.004 -14.195 -2.943 1 97.81 219 THR A N 1
ATOM 1819 C CA . THR A 1 219 ? 5.832 -13.297 -1.809 1 97.81 219 THR A CA 1
ATOM 1820 C C . THR A 1 219 ? 6.465 -13.883 -0.551 1 97.81 219 THR A C 1
ATOM 1822 O O . THR A 1 219 ? 6.977 -13.148 0.297 1 97.81 219 THR A O 1
ATOM 1825 N N . TYR A 1 220 ? 6.438 -15.203 -0.436 1 97.06 220 TYR A N 1
ATOM 1826 C CA . TYR A 1 220 ? 7.117 -15.844 0.688 1 97.06 220 TYR A CA 1
ATOM 1827 C C . TYR A 1 220 ? 8.617 -15.586 0.635 1 97.06 220 TYR A C 1
ATOM 1829 O O . TYR A 1 220 ? 9.234 -15.25 1.651 1 97.06 220 TYR A O 1
ATOM 1837 N N . ILE A 1 221 ? 9.164 -15.742 -0.529 1 97.69 221 ILE A N 1
ATOM 1838 C CA . ILE A 1 221 ? 10.602 -15.547 -0.695 1 97.69 221 ILE A CA 1
ATOM 1839 C C . ILE A 1 221 ? 10.945 -14.07 -0.498 1 97.69 221 ILE A C 1
ATOM 1841 O O . ILE A 1 221 ? 12 -13.75 0.055 1 97.69 221 ILE A O 1
ATOM 1845 N N . THR A 1 222 ? 10.07 -13.188 -0.924 1 98.06 222 THR A N 1
ATOM 1846 C CA . THR A 1 222 ? 10.234 -11.766 -0.647 1 98.06 222 THR A CA 1
ATOM 1847 C C . THR A 1 222 ? 10.281 -11.508 0.856 1 98.06 222 THR A C 1
ATOM 1849 O O . THR A 1 222 ? 11.141 -10.773 1.341 1 98.06 222 THR A O 1
ATOM 1852 N N . MET A 1 223 ? 9.336 -12.109 1.555 1 97.81 223 MET A N 1
ATOM 1853 C CA . MET A 1 223 ? 9.336 -12 3.012 1 97.81 223 MET A CA 1
ATOM 1854 C C . MET A 1 223 ? 10.672 -12.438 3.594 1 97.81 223 MET A C 1
ATOM 1856 O O . MET A 1 223 ? 11.25 -11.742 4.43 1 97.81 223 MET A O 1
ATOM 1860 N N . MET A 1 224 ? 11.203 -13.547 3.109 1 97.12 224 MET A N 1
ATOM 1861 C CA . MET A 1 224 ? 12.492 -14.055 3.582 1 97.12 224 MET A CA 1
ATOM 1862 C C . MET A 1 224 ? 13.602 -13.039 3.34 1 97.12 224 MET A C 1
ATOM 1864 O O . MET A 1 224 ? 14.438 -12.805 4.215 1 97.12 224 MET A O 1
ATOM 1868 N N . ALA A 1 225 ? 13.594 -12.484 2.152 1 97.25 225 ALA A N 1
ATOM 1869 C CA . ALA A 1 225 ? 14.602 -11.492 1.8 1 97.25 225 ALA A CA 1
ATOM 1870 C C . ALA A 1 225 ? 14.594 -10.32 2.781 1 97.25 225 ALA A C 1
ATOM 1872 O O . ALA A 1 225 ? 15.648 -9.82 3.166 1 97.25 225 ALA A O 1
ATOM 1873 N N . PHE A 1 226 ? 13.438 -9.961 3.236 1 97.5 226 PHE A N 1
ATOM 1874 C CA . PHE A 1 226 ? 13.297 -8.742 4.023 1 97.5 226 PHE A CA 1
ATOM 1875 C C . PHE A 1 226 ? 13.406 -9.039 5.512 1 97.5 226 PHE A C 1
ATOM 1877 O O . PHE A 1 226 ? 13.219 -8.156 6.344 1 97.5 226 PHE A O 1
ATOM 1884 N N . HIS A 1 227 ? 13.641 -10.32 5.848 1 96.06 227 HIS A N 1
ATOM 1885 C CA . HIS A 1 227 ? 14.094 -10.648 7.195 1 96.06 227 HIS A CA 1
ATOM 1886 C C . HIS A 1 227 ? 15.578 -10.375 7.359 1 96.06 227 HIS A C 1
ATOM 1888 O O . HIS A 1 227 ? 16.297 -11.164 7.992 1 96.06 227 HIS A O 1
ATOM 1894 N N . SER A 1 228 ? 16.109 -9.375 6.723 1 94.31 228 SER A N 1
ATOM 1895 C CA . SER A 1 228 ? 17.531 -9.023 6.695 1 94.31 228 SER A CA 1
ATOM 1896 C C . SER A 1 228 ? 17.75 -7.617 7.23 1 94.31 228 SER A C 1
ATOM 1898 O O . SER A 1 228 ? 16.797 -6.891 7.512 1 94.31 228 SER A O 1
ATOM 1900 N N . GLU A 1 229 ? 19 -7.184 7.238 1 92.5 229 GLU A N 1
ATOM 1901 C CA . GLU A 1 229 ? 19.391 -5.922 7.859 1 92.5 229 GLU A CA 1
ATOM 1902 C C . GLU A 1 229 ? 19.016 -4.734 6.977 1 92.5 229 GLU A C 1
ATOM 1904 O O . GLU A 1 229 ? 18.906 -3.605 7.461 1 92.5 229 GLU A O 1
ATOM 1909 N N . PHE A 1 230 ? 18.828 -5.023 5.758 1 94.06 230 PHE A N 1
ATOM 1910 C CA . PHE A 1 230 ? 18.547 -3.898 4.879 1 94.06 230 PHE A CA 1
ATOM 1911 C C . PHE A 1 230 ? 17.062 -3.521 4.961 1 94.06 230 PHE A C 1
ATOM 1913 O O . PHE A 1 230 ? 16.656 -2.479 4.441 1 94.06 230 PHE A O 1
ATOM 1920 N N . SER A 1 231 ? 16.312 -4.348 5.66 1 95.38 231 SER A N 1
ATOM 1921 C CA . SER A 1 231 ? 14.875 -4.148 5.75 1 95.38 231 SER A CA 1
ATOM 1922 C C . SER A 1 231 ? 14.516 -3.213 6.898 1 95.38 231 SER A C 1
ATOM 1924 O O . SER A 1 231 ? 15.125 -3.268 7.965 1 95.38 231 SER A O 1
ATOM 1926 N N . ARG A 1 232 ? 13.531 -2.363 6.707 1 93.88 232 ARG A N 1
ATOM 1927 C CA . ARG A 1 232 ? 13 -1.504 7.762 1 93.88 232 ARG A CA 1
ATOM 1928 C C . ARG A 1 232 ? 12.156 -2.307 8.75 1 93.88 232 ARG A C 1
ATOM 1930 O O . ARG A 1 232 ? 11.883 -1.843 9.859 1 93.88 232 ARG A O 1
ATOM 1937 N N . ASP A 1 233 ? 11.688 -3.449 8.328 1 94.44 233 ASP A N 1
ATOM 1938 C CA . ASP A 1 233 ? 10.836 -4.32 9.133 1 94.44 233 ASP A CA 1
ATOM 1939 C C . ASP A 1 233 ? 11.312 -5.77 9.062 1 94.44 233 ASP A C 1
ATOM 1941 O O . ASP A 1 233 ? 10.812 -6.555 8.25 1 94.44 233 ASP A O 1
ATOM 1945 N N . LYS A 1 234 ? 12.094 -6.188 9.953 1 94.88 234 LYS A N 1
ATOM 1946 C CA . LYS A 1 234 ? 12.727 -7.504 9.93 1 94.88 234 LYS A CA 1
ATOM 1947 C C . LYS A 1 234 ? 11.734 -8.594 10.32 1 94.88 234 LYS A C 1
ATOM 1949 O O . LYS A 1 234 ? 12.031 -9.781 10.195 1 94.88 234 LYS A O 1
ATOM 1954 N N . ASN A 1 235 ? 10.609 -8.211 10.812 1 95 235 ASN A N 1
ATOM 1955 C CA . ASN A 1 235 ? 9.602 -9.18 11.219 1 95 235 ASN A CA 1
ATOM 1956 C C . ASN A 1 235 ? 8.398 -9.156 10.281 1 95 235 ASN A C 1
ATOM 1958 O O . ASN A 1 235 ? 7.305 -9.594 10.656 1 95 235 ASN A O 1
ATOM 1962 N N . ILE A 1 236 ? 8.602 -8.656 9.188 1 96.19 236 ILE A N 1
ATOM 1963 C CA . ILE A 1 236 ? 7.52 -8.523 8.219 1 96.19 236 ILE A CA 1
ATOM 1964 C C . ILE A 1 236 ? 6.926 -9.898 7.918 1 96.19 236 ILE A C 1
ATOM 1966 O O . ILE A 1 236 ? 7.656 -10.891 7.824 1 96.19 236 ILE A O 1
ATOM 1970 N N . THR A 1 237 ? 5.609 -10 7.797 1 96.5 237 THR A N 1
ATOM 1971 C CA . THR A 1 237 ? 4.914 -11.242 7.484 1 96.5 237 THR A CA 1
ATOM 1972 C C . THR A 1 237 ? 4.582 -11.32 6 1 96.5 237 THR A C 1
ATOM 1974 O O . THR A 1 237 ? 4.633 -10.312 5.293 1 96.5 237 THR A O 1
ATOM 1977 N N . GLN A 1 238 ? 4.285 -12.57 5.555 1 95.75 238 GLN A N 1
ATOM 1978 C CA . GLN A 1 238 ? 3.891 -12.742 4.16 1 95.75 238 GLN A CA 1
ATOM 1979 C C . GLN A 1 238 ? 2.611 -11.969 3.852 1 95.75 238 GLN A C 1
ATOM 1981 O O . GLN A 1 238 ? 2.486 -11.367 2.783 1 95.75 238 GLN A O 1
ATOM 1986 N N . GLU A 1 239 ? 1.66 -11.977 4.746 1 94.69 239 GLU A N 1
ATOM 1987 C CA . GLU A 1 239 ? 0.413 -11.234 4.566 1 94.69 239 GLU A CA 1
ATOM 1988 C C . GLU A 1 239 ? 0.673 -9.742 4.395 1 94.69 239 GLU A C 1
ATOM 1990 O O . GLU A 1 239 ? 0.025 -9.086 3.58 1 94.69 239 GLU A O 1
ATOM 1995 N N . LYS A 1 240 ? 1.605 -9.188 5.195 1 95.25 240 LYS A N 1
ATOM 1996 C CA . LYS A 1 240 ? 1.956 -7.777 5.066 1 95.25 240 LYS A CA 1
ATOM 1997 C C . LYS A 1 240 ? 2.549 -7.477 3.693 1 95.25 240 LYS A C 1
ATOM 1999 O O . LYS A 1 240 ? 2.229 -6.457 3.08 1 95.25 240 LYS A O 1
ATOM 2004 N N . VAL A 1 241 ? 3.389 -8.398 3.209 1 97.69 241 VAL A N 1
ATOM 2005 C CA . VAL A 1 241 ? 3.953 -8.258 1.871 1 97.69 241 VAL A CA 1
ATOM 2006 C C . VAL A 1 241 ? 2.83 -8.219 0.838 1 97.69 241 VAL A C 1
ATOM 2008 O O . VAL A 1 241 ? 2.744 -7.285 0.039 1 97.69 241 VAL A O 1
ATOM 2011 N N . GLU A 1 242 ? 1.951 -9.172 0.916 1 96.75 242 GLU A N 1
ATOM 2012 C CA . GLU A 1 242 ? 0.88 -9.305 -0.067 1 96.75 242 GLU A CA 1
ATOM 2013 C C . GLU A 1 242 ? -0.077 -8.117 -0.003 1 96.75 242 GLU A C 1
ATOM 2015 O O . GLU A 1 242 ? -0.515 -7.605 -1.037 1 96.75 242 GLU A O 1
ATOM 2020 N N . SER A 1 243 ? -0.372 -7.672 1.144 1 95.38 243 SER A N 1
ATOM 2021 C CA . SER A 1 243 ? -1.26 -6.527 1.322 1 95.38 243 SER A CA 1
ATOM 2022 C C . SER A 1 243 ? -0.659 -5.262 0.721 1 95.38 243 SER A C 1
ATOM 2024 O O . SER A 1 243 ? -1.358 -4.488 0.064 1 95.38 243 SER A O 1
ATOM 2026 N N . HIS A 1 244 ? 0.625 -5.051 0.962 1 96.69 244 HIS A N 1
ATOM 2027 C CA . HIS A 1 244 ? 1.304 -3.887 0.401 1 96.69 244 HIS A CA 1
ATOM 2028 C C . HIS A 1 244 ? 1.381 -3.975 -1.119 1 96.69 244 HIS A C 1
ATOM 2030 O O . HIS A 1 244 ? 1.226 -2.967 -1.812 1 96.69 244 HIS A O 1
ATOM 2036 N N . LEU A 1 245 ? 1.594 -5.172 -1.598 1 97.44 245 LEU A N 1
ATOM 2037 C CA . LEU A 1 245 ? 1.628 -5.34 -3.047 1 97.44 245 LEU A CA 1
ATOM 2038 C C . LEU A 1 245 ? 0.27 -5.02 -3.662 1 97.44 245 LEU A C 1
ATOM 2040 O O . LEU A 1 245 ? 0.194 -4.363 -4.703 1 97.44 245 LEU A O 1
ATOM 2044 N N . ARG A 1 246 ? -0.774 -5.477 -3.037 1 95.88 246 ARG A N 1
ATOM 2045 C CA . ARG A 1 246 ? -2.117 -5.242 -3.559 1 95.88 246 ARG A CA 1
ATOM 2046 C C . ARG A 1 246 ? -2.43 -3.752 -3.621 1 95.88 246 ARG A C 1
ATOM 2048 O O . ARG A 1 246 ? -2.887 -3.252 -4.652 1 95.88 246 ARG A O 1
ATOM 2055 N N . ILE A 1 247 ? -2.102 -3.055 -2.553 1 95.38 247 ILE A N 1
ATOM 2056 C CA . ILE A 1 247 ? -2.48 -1.648 -2.463 1 95.38 247 ILE A CA 1
ATOM 2057 C C . ILE A 1 247 ? -1.566 -0.811 -3.355 1 95.38 247 ILE A C 1
ATOM 2059 O O . ILE A 1 247 ? -1.943 0.278 -3.793 1 95.38 247 ILE A O 1
ATOM 2063 N N . ALA A 1 248 ? -0.37 -1.3 -3.652 1 95.88 248 ALA A N 1
ATOM 2064 C CA . ALA A 1 248 ? 0.606 -0.582 -4.465 1 95.88 248 ALA A CA 1
ATOM 2065 C C . ALA A 1 248 ? 0.224 -0.622 -5.941 1 95.88 248 ALA A C 1
ATOM 2067 O O . ALA A 1 248 ? 0.758 0.143 -6.75 1 95.88 248 ALA A O 1
ATOM 2068 N N . TYR A 1 249 ? -0.64 -1.568 -6.297 1 96.06 249 TYR A N 1
ATOM 2069 C CA . TYR A 1 249 ? -0.99 -1.8 -7.695 1 96.06 249 TYR A CA 1
ATOM 2070 C C . TYR A 1 249 ? -1.72 -0.598 -8.281 1 96.06 249 TYR A C 1
ATOM 2072 O O . TYR A 1 249 ? -2.484 0.073 -7.582 1 96.06 249 TYR A O 1
ATOM 2080 N N . SER A 1 250 ? -1.508 -0.252 -9.523 1 93.69 250 SER A N 1
ATOM 2081 C CA . SER A 1 250 ? -2.061 0.957 -10.133 1 93.69 250 SER A CA 1
ATOM 2082 C C . SER A 1 250 ? -3.252 0.635 -11.023 1 93.69 250 SER A C 1
ATOM 2084 O O . SER A 1 250 ? -3.32 -0.448 -11.609 1 93.69 250 SER A O 1
ATOM 2086 N N . ALA A 1 251 ? -4.078 1.594 -11.141 1 92 251 ALA A N 1
ATOM 2087 C CA . ALA A 1 251 ? -5.227 1.474 -12.031 1 92 251 ALA A CA 1
ATOM 2088 C C . ALA A 1 251 ? -4.781 1.351 -13.484 1 92 251 ALA A C 1
ATOM 2090 O O . ALA A 1 251 ? -5.363 0.583 -14.258 1 92 251 ALA A O 1
ATOM 2091 N N . THR A 1 252 ? -3.764 2.037 -13.805 1 93.19 252 THR A N 1
ATOM 2092 C CA . THR A 1 252 ? -3.246 2.014 -15.172 1 93.19 252 THR A CA 1
ATOM 2093 C C . THR A 1 252 ? -2.75 0.618 -15.539 1 93.19 252 THR A C 1
ATOM 2095 O O . THR A 1 252 ? -2.982 0.144 -16.656 1 93.19 252 THR A O 1
ATOM 2098 N N . ALA A 1 253 ? -2.076 -0.021 -14.656 1 95.12 253 ALA A N 1
ATOM 2099 C CA . ALA A 1 253 ? -1.6 -1.381 -14.891 1 95.12 253 ALA A CA 1
ATOM 2100 C C . ALA A 1 253 ? -2.766 -2.342 -15.109 1 95.12 253 ALA A C 1
ATOM 2102 O O . ALA A 1 253 ? -2.715 -3.205 -15.984 1 95.12 253 ALA A O 1
ATOM 2103 N N . PHE A 1 254 ? -3.809 -2.186 -14.328 1 96.38 254 PHE A N 1
ATOM 2104 C CA . PHE A 1 254 ? -4.957 -3.076 -14.43 1 96.38 254 PHE A CA 1
ATOM 2105 C C . PHE A 1 254 ? -5.656 -2.904 -15.773 1 96.38 254 PHE A C 1
ATOM 2107 O O . PHE A 1 254 ? -6.105 -3.883 -16.375 1 96.38 254 PHE A O 1
ATOM 2114 N N . GLN A 1 255 ? -5.727 -1.707 -16.219 1 95.75 255 GLN A N 1
ATOM 2115 C CA . GLN A 1 255 ? -6.418 -1.389 -17.469 1 95.75 255 GLN A CA 1
ATOM 2116 C C . GLN A 1 255 ? -5.734 -2.055 -18.656 1 95.75 255 GLN A C 1
ATOM 2118 O O . GLN A 1 255 ? -6.352 -2.227 -19.719 1 95.75 255 GLN A O 1
ATOM 2123 N N . ARG A 1 256 ? -4.531 -2.469 -18.438 1 95.56 256 ARG A N 1
ATOM 2124 C CA . ARG A 1 256 ? -3.775 -3.084 -19.531 1 95.56 256 ARG A CA 1
ATOM 2125 C C . ARG A 1 256 ? -3.93 -4.602 -19.516 1 95.56 256 ARG A C 1
ATOM 2127 O O . ARG A 1 256 ? -3.42 -5.289 -20.391 1 95.56 256 ARG A O 1
ATOM 2134 N N . THR A 1 257 ? -4.641 -5.125 -18.609 1 96.69 257 THR A N 1
ATOM 2135 C CA . THR A 1 257 ? -4.758 -6.57 -18.453 1 96.69 257 THR A CA 1
ATOM 2136 C C . THR A 1 257 ? -5.898 -7.117 -19.297 1 96.69 257 THR A C 1
ATOM 2138 O O . THR A 1 257 ? -6.793 -6.371 -19.703 1 96.69 257 THR A O 1
ATOM 2141 N N . ASN A 1 258 ? -5.812 -8.414 -19.562 1 95.69 258 ASN A N 1
ATOM 2142 C CA . ASN A 1 258 ? -6.895 -9.102 -20.25 1 95.69 258 ASN A CA 1
ATOM 2143 C C . ASN A 1 258 ? -8.156 -9.164 -19.406 1 95.69 258 ASN A C 1
ATOM 2145 O O . ASN A 1 258 ? -9.266 -9.062 -19.922 1 95.69 258 ASN A O 1
ATOM 2149 N N . ILE A 1 259 ? -7.992 -9.336 -18.109 1 95 259 ILE A N 1
ATOM 2150 C CA . ILE A 1 259 ? -9.125 -9.414 -17.203 1 95 259 ILE A CA 1
ATOM 2151 C C . ILE A 1 259 ? -9.945 -8.125 -17.281 1 95 259 ILE A C 1
ATOM 2153 O O . ILE A 1 259 ? -11.18 -8.164 -17.312 1 95 259 ILE A O 1
ATOM 2157 N N . TYR A 1 260 ? -9.242 -6.996 -17.25 1 95.69 260 TYR A N 1
ATOM 2158 C CA . TYR A 1 260 ? -9.93 -5.711 -17.359 1 95.69 260 TYR A CA 1
ATOM 2159 C C . TYR A 1 260 ? -10.789 -5.652 -18.625 1 95.69 260 TYR A C 1
ATOM 2161 O O . TYR A 1 260 ? -11.953 -5.258 -18.562 1 95.69 260 TYR A O 1
ATOM 2169 N N . ASN A 1 261 ? -10.234 -6.051 -19.703 1 95.69 261 ASN A N 1
ATOM 2170 C CA . ASN A 1 261 ? -10.945 -6.043 -20.969 1 95.69 261 ASN A CA 1
ATOM 2171 C C . ASN A 1 261 ? -12.148 -6.98 -20.953 1 95.69 261 ASN A C 1
ATOM 2173 O O . ASN A 1 261 ? -13.211 -6.652 -21.484 1 95.69 261 ASN A O 1
ATOM 2177 N N . GLU A 1 262 ? -11.961 -8.102 -20.391 1 93.38 262 GLU A N 1
ATOM 2178 C CA . GLU A 1 262 ? -13.039 -9.078 -20.297 1 93.38 262 GLU A CA 1
ATOM 2179 C C . GLU A 1 262 ? -14.195 -8.562 -19.453 1 93.38 262 GLU A C 1
ATOM 2181 O O . GLU A 1 262 ? -15.359 -8.672 -19.844 1 93.38 262 GLU A O 1
ATOM 2186 N N . LEU A 1 263 ? -13.875 -8.031 -18.281 1 91.94 263 LEU A N 1
ATOM 2187 C CA . LEU A 1 263 ? -14.898 -7.496 -17.391 1 91.94 263 LEU A CA 1
ATOM 2188 C C . LEU A 1 263 ? -15.633 -6.332 -18.047 1 91.94 263 LEU A C 1
ATOM 2190 O O . LEU A 1 263 ? -16.859 -6.254 -17.969 1 91.94 263 LEU A O 1
ATOM 2194 N N . SER A 1 264 ? -14.875 -5.449 -18.703 1 92.69 264 SER A N 1
ATOM 2195 C CA . SER A 1 264 ? -15.469 -4.312 -19.406 1 92.69 264 SER A CA 1
ATOM 2196 C C . SER A 1 264 ? -16.406 -4.777 -20.516 1 92.69 264 SER A C 1
ATOM 2198 O O . SER A 1 264 ? -17.484 -4.215 -20.703 1 92.69 264 SER A O 1
ATOM 2200 N N . GLY A 1 265 ? -15.969 -5.754 -21.141 1 91.38 265 GLY A N 1
ATOM 2201 C CA . GLY A 1 265 ? -16.781 -6.309 -22.203 1 91.38 265 GLY A CA 1
ATOM 2202 C C . GLY A 1 265 ? -18.078 -6.918 -21.703 1 91.38 265 GLY A C 1
ATOM 2203 O O . GLY A 1 265 ? -19.125 -6.781 -22.359 1 91.38 265 GLY A O 1
ATOM 2204 N N . LEU A 1 266 ? -18.031 -7.605 -20.609 1 89 266 LEU A N 1
ATOM 2205 C CA . LEU A 1 266 ? -19.219 -8.227 -20.031 1 89 266 LEU A CA 1
ATOM 2206 C C . LEU A 1 266 ? -20.234 -7.172 -19.609 1 89 266 LEU A C 1
ATOM 2208 O O . LEU A 1 266 ? -21.438 -7.371 -19.766 1 89 266 LEU A O 1
ATOM 2212 N N . ILE A 1 267 ? -19.797 -6.031 -19.094 1 86.81 267 ILE A N 1
ATOM 2213 C CA . ILE A 1 267 ? -20.688 -4.938 -18.703 1 86.81 267 ILE A CA 1
ATOM 2214 C C . ILE A 1 267 ? -21.406 -4.391 -19.938 1 86.81 267 ILE A C 1
ATOM 2216 O O . ILE A 1 267 ? -22.609 -4.152 -19.906 1 86.81 267 ILE A O 1
ATOM 2220 N N . ASP A 1 268 ? -20.688 -4.281 -20.969 1 85.81 268 ASP A N 1
ATOM 2221 C CA . ASP A 1 268 ? -21.234 -3.73 -22.203 1 85.81 268 ASP A CA 1
ATOM 2222 C C . ASP A 1 268 ? -22.25 -4.684 -22.812 1 85.81 268 ASP A C 1
ATOM 2224 O O . ASP A 1 268 ? -23.234 -4.242 -23.422 1 85.81 268 ASP A O 1
ATOM 2228 N N . SER A 1 269 ? -22.016 -5.887 -22.672 1 84.19 269 SER A N 1
ATOM 2229 C CA . SER A 1 269 ? -22.875 -6.887 -23.312 1 84.19 269 SER A CA 1
ATOM 2230 C C . SER A 1 269 ? -24.188 -7.039 -22.562 1 84.19 269 SER A C 1
ATOM 2232 O O . SER A 1 269 ? -25.203 -7.402 -23.156 1 84.19 269 SER A O 1
ATOM 2234 N N . HIS A 1 270 ? -24.156 -7.004 -21.312 1 80.19 270 HIS A N 1
ATOM 2235 C CA . HIS A 1 270 ? -25.375 -7.199 -20.547 1 80.19 270 HIS A CA 1
ATOM 2236 C C . HIS A 1 270 ? -26.219 -5.93 -20.516 1 80.19 270 HIS A C 1
ATOM 2238 O O . HIS A 1 270 ? -27.391 -5.961 -20.109 1 80.19 270 HIS A O 1
ATOM 2244 N N . ASN A 1 271 ? -26.391 -5.094 -21.516 1 64.06 271 ASN A N 1
ATOM 2245 C CA . ASN A 1 271 ? -27.266 -3.947 -21.672 1 64.06 271 ASN A CA 1
ATOM 2246 C C . ASN A 1 271 ? -27.844 -3.5 -20.328 1 64.06 271 ASN A C 1
ATOM 2248 O O . ASN A 1 271 ? -29.016 -3.104 -20.234 1 64.06 271 ASN A O 1
ATOM 2252 N N . ILE A 1 272 ? -27.297 -3.756 -19.219 1 50.69 272 ILE A N 1
ATOM 2253 C CA . ILE A 1 272 ? -28.047 -3.346 -18.047 1 50.69 272 ILE A CA 1
ATOM 2254 C C . ILE A 1 272 ? -27.797 -1.869 -17.75 1 50.69 272 ILE A C 1
ATOM 2256 O O . ILE A 1 272 ? -26.641 -1.407 -17.828 1 50.69 272 ILE A O 1
ATOM 2260 N N . MET B 1 1 ? 26.344 14.953 6.277 1 51.5 1 MET B N 1
ATOM 2261 C CA . MET B 1 1 ? 26.047 15.594 5.004 1 51.5 1 MET B CA 1
ATOM 2262 C C . MET B 1 1 ? 27.297 16.219 4.398 1 51.5 1 MET B C 1
ATOM 2264 O O . MET B 1 1 ? 27.609 16 3.225 1 51.5 1 MET B O 1
ATOM 2268 N N . LEU B 1 2 ? 28.109 16.844 5.266 1 50.16 2 LEU B N 1
ATOM 2269 C CA . LEU B 1 2 ? 29.25 17.578 4.738 1 50.16 2 LEU B CA 1
ATOM 2270 C C . LEU B 1 2 ? 30.25 16.641 4.059 1 50.16 2 LEU B C 1
ATOM 2272 O O . LEU B 1 2 ? 30.797 16.953 3.006 1 50.16 2 LEU B O 1
ATOM 2276 N N . LEU B 1 3 ? 30.297 15.477 4.676 1 45.47 3 LEU B N 1
ATOM 2277 C CA . LEU B 1 3 ? 31.312 14.57 4.152 1 45.47 3 LEU B CA 1
ATOM 2278 C C . LEU B 1 3 ? 30.875 13.969 2.824 1 45.47 3 LEU B C 1
ATOM 2280 O O . LEU B 1 3 ? 31.703 13.633 1.979 1 45.47 3 LEU B O 1
ATOM 2284 N N . LEU B 1 4 ? 29.562 13.875 2.688 1 54.78 4 LEU B N 1
ATOM 2285 C CA . LEU B 1 4 ? 29.094 13.273 1.447 1 54.78 4 LEU B CA 1
ATOM 2286 C C . LEU B 1 4 ? 29.438 14.148 0.249 1 54.78 4 LEU B C 1
ATOM 2288 O O . LEU B 1 4 ? 29.734 13.641 -0.835 1 54.78 4 LEU B O 1
ATOM 2292 N N . PHE B 1 5 ? 29.672 15.422 0.455 1 55.09 5 PHE B N 1
ATOM 2293 C CA . PHE B 1 5 ? 29.859 16.391 -0.622 1 55.09 5 PHE B CA 1
ATOM 2294 C C . PHE B 1 5 ? 31.297 16.359 -1.135 1 55.09 5 PHE B C 1
ATOM 2296 O O . PHE B 1 5 ? 31.578 16.859 -2.217 1 55.09 5 PHE B O 1
ATOM 2303 N N . ARG B 1 6 ? 32.125 15.805 -0.276 1 51.25 6 ARG B N 1
ATOM 2304 C CA . ARG B 1 6 ? 33.5 15.781 -0.686 1 51.25 6 ARG B CA 1
ATOM 2305 C C . ARG B 1 6 ? 33.781 14.594 -1.605 1 51.25 6 ARG B C 1
ATOM 2307 O O . ARG B 1 6 ? 34.844 14.523 -2.232 1 51.25 6 ARG B O 1
ATOM 2314 N N . SER B 1 7 ? 32.781 13.75 -1.696 1 60.06 7 SER B N 1
ATOM 2315 C CA . SER B 1 7 ? 33.031 12.602 -2.568 1 60.06 7 SER B CA 1
ATOM 2316 C C . SER B 1 7 ? 32.688 12.93 -4.016 1 60.06 7 SER B C 1
ATOM 2318 O O . SER B 1 7 ? 31.703 13.648 -4.285 1 60.06 7 SER B O 1
ATOM 2320 N N . PRO B 1 8 ? 33.625 12.672 -4.934 1 59.47 8 PRO B N 1
ATOM 2321 C CA . PRO B 1 8 ? 33.375 12.898 -6.359 1 59.47 8 PRO B CA 1
ATOM 2322 C C . PRO B 1 8 ? 32.031 12.375 -6.828 1 59.47 8 PRO B C 1
ATOM 2324 O O . PRO B 1 8 ? 31.406 12.961 -7.727 1 59.47 8 PRO B O 1
ATOM 2327 N N . LYS B 1 9 ? 31.5 11.422 -6.215 1 60.56 9 LYS B N 1
ATOM 2328 C CA . LYS B 1 9 ? 30.234 10.812 -6.605 1 60.56 9 LYS B CA 1
ATOM 2329 C C . LYS B 1 9 ? 29.078 11.781 -6.426 1 60.56 9 LYS B C 1
ATOM 2331 O O . LYS B 1 9 ? 28.094 11.742 -7.184 1 60.56 9 LYS B O 1
ATOM 2336 N N . TYR B 1 10 ? 29.328 12.719 -5.535 1 64.25 10 TYR B N 1
ATOM 2337 C CA . TYR B 1 10 ? 28.219 13.57 -5.16 1 64.25 10 TYR B CA 1
ATOM 2338 C C . TYR B 1 10 ? 28.422 14.992 -5.668 1 64.25 10 TYR B C 1
ATOM 2340 O O . TYR B 1 10 ? 27.516 15.836 -5.562 1 64.25 10 TYR B O 1
ATOM 2348 N N . SER B 1 11 ? 29.578 15.266 -6.227 1 66.25 11 SER B N 1
ATOM 2349 C CA . SER B 1 11 ? 29.938 16.641 -6.574 1 66.25 11 SER B CA 1
ATOM 2350 C C . SER B 1 11 ? 29.031 17.188 -7.668 1 66.25 11 SER B C 1
ATOM 2352 O O . SER B 1 11 ? 28.75 18.391 -7.707 1 66.25 11 SER B O 1
ATOM 2354 N N . ARG B 1 12 ? 28.422 16.344 -8.453 1 77.25 12 ARG B N 1
ATOM 2355 C CA . ARG B 1 12 ? 27.609 16.844 -9.555 1 77.25 12 ARG B CA 1
ATOM 2356 C C . ARG B 1 12 ? 26.125 16.625 -9.297 1 77.25 12 ARG B C 1
ATOM 2358 O O . ARG B 1 12 ? 25.281 16.969 -10.133 1 77.25 12 ARG B O 1
ATOM 2365 N N . LYS B 1 13 ? 25.781 16.281 -8.023 1 86.38 13 LYS B N 1
ATOM 2366 C CA . LYS B 1 13 ? 24.391 15.945 -7.77 1 86.38 13 LYS B CA 1
ATOM 2367 C C . LYS B 1 13 ? 23.672 17.094 -7.047 1 86.38 13 LYS B C 1
ATOM 2369 O O . LYS B 1 13 ? 24.328 17.906 -6.387 1 86.38 13 LYS B O 1
ATOM 2374 N N . ILE B 1 14 ? 22.422 17.219 -7.348 1 91.75 14 ILE B N 1
ATOM 2375 C CA . ILE B 1 14 ? 21.562 18.094 -6.562 1 91.75 14 ILE B CA 1
ATOM 2376 C C . ILE B 1 14 ? 21.219 17.422 -5.238 1 91.75 14 ILE B C 1
ATOM 2378 O O . ILE B 1 14 ? 20.781 16.266 -5.219 1 91.75 14 ILE B O 1
ATOM 2382 N N . PHE B 1 15 ? 21.406 18.172 -4.188 1 91.69 15 PHE B N 1
ATOM 2383 C CA . PHE B 1 15 ? 21.188 17.625 -2.859 1 91.69 15 PHE B CA 1
ATOM 2384 C C . PHE B 1 15 ? 19.906 18.188 -2.248 1 91.69 15 PHE B C 1
ATOM 2386 O O . PHE B 1 15 ? 19.734 19.406 -2.182 1 91.69 15 PHE B O 1
ATOM 2393 N N . PHE B 1 16 ? 19.109 17.266 -1.872 1 93.5 16 PHE B N 1
ATOM 2394 C CA . PHE B 1 16 ? 17.906 17.672 -1.143 1 93.5 16 PHE B CA 1
ATOM 2395 C C . PHE B 1 16 ? 17.969 17.203 0.303 1 93.5 16 PHE B C 1
ATOM 2397 O O . PHE B 1 16 ? 18.156 16.016 0.563 1 93.5 16 PHE B O 1
ATOM 2404 N N . THR B 1 17 ? 17.812 18.141 1.177 1 93.88 17 THR B N 1
ATOM 2405 C CA . THR B 1 17 ? 17.703 17.812 2.596 1 93.88 17 THR B CA 1
ATOM 2406 C C . THR B 1 17 ? 16.25 17.766 3.035 1 93.88 17 THR B C 1
ATOM 2408 O O . THR B 1 17 ? 15.5 18.719 2.832 1 93.88 17 THR B O 1
ATOM 2411 N N . LEU B 1 18 ? 15.883 16.625 3.596 1 94.81 18 LEU B N 1
ATOM 2412 C CA . LEU B 1 18 ? 14.5 16.391 4.008 1 94.81 18 LEU B CA 1
ATOM 2413 C C . LEU B 1 18 ? 14.406 16.234 5.523 1 94.81 18 LEU B C 1
ATOM 2415 O O . LEU B 1 18 ? 15.43 16.109 6.203 1 94.81 18 LEU B O 1
ATOM 2419 N N . GLU B 1 19 ? 13.18 16.25 6.055 1 91.75 19 GLU B N 1
ATOM 2420 C CA . GLU B 1 19 ? 12.977 16.188 7.5 1 91.75 19 GLU B CA 1
ATOM 2421 C C . GLU B 1 19 ? 13.125 14.75 8.008 1 91.75 19 GLU B C 1
ATOM 2423 O O . GLU B 1 19 ? 13.719 14.516 9.055 1 91.75 19 GLU B O 1
ATOM 2428 N N . GLY B 1 20 ? 12.555 13.852 7.273 1 91.19 20 GLY B N 1
ATOM 2429 C CA . GLY B 1 20 ? 12.508 12.5 7.801 1 91.19 20 GLY B CA 1
ATOM 2430 C C . GLY B 1 20 ? 12.727 11.438 6.742 1 91.19 20 GLY B C 1
ATOM 2431 O O . GLY B 1 20 ? 12.703 11.734 5.547 1 91.19 20 GLY B O 1
ATOM 2432 N N . GLU B 1 21 ? 12.82 10.164 7.215 1 90 21 GLU B N 1
ATOM 2433 C CA . GLU B 1 21 ? 13.102 9.031 6.34 1 90 21 GLU B CA 1
ATOM 2434 C C . GLU B 1 21 ? 11.898 8.695 5.465 1 90 21 GLU B C 1
ATOM 2436 O O . GLU B 1 21 ? 12.055 8.266 4.324 1 90 21 GLU B O 1
ATOM 2441 N N . SER B 1 22 ? 10.758 8.898 5.992 1 90.56 22 SER B N 1
ATOM 2442 C CA . SER B 1 22 ? 9.547 8.633 5.219 1 90.56 22 SER B CA 1
ATOM 2443 C C . SER B 1 22 ? 9.477 9.516 3.979 1 90.56 22 SER B C 1
ATOM 2445 O O . SER B 1 22 ? 9.016 9.078 2.922 1 90.56 22 SER B O 1
ATOM 2447 N N . ASP B 1 23 ? 9.969 10.758 4.117 1 93 23 ASP B N 1
ATOM 2448 C CA . ASP B 1 23 ? 10.008 11.664 2.973 1 93 23 ASP B CA 1
ATOM 2449 C C . ASP B 1 23 ? 11 11.164 1.921 1 93 23 ASP B C 1
ATOM 2451 O O . ASP B 1 23 ? 10.734 11.242 0.72 1 93 23 ASP B O 1
ATOM 2455 N N . ILE B 1 24 ? 12.102 10.711 2.406 1 92.12 24 ILE B N 1
ATOM 2456 C CA . ILE B 1 24 ? 13.117 10.18 1.508 1 92.12 24 ILE B CA 1
ATOM 2457 C C . ILE B 1 24 ? 12.562 8.992 0.734 1 92.12 24 ILE B C 1
ATOM 2459 O O . ILE B 1 24 ? 12.703 8.914 -0.488 1 92.12 24 ILE B O 1
ATOM 2463 N N . ARG B 1 25 ? 11.867 8.086 1.387 1 91.88 25 ARG B N 1
ATOM 2464 C CA . ARG B 1 25 ? 11.281 6.906 0.756 1 91.88 25 ARG B CA 1
ATOM 2465 C C . ARG B 1 25 ? 10.25 7.301 -0.292 1 91.88 25 ARG B C 1
ATOM 2467 O O . ARG B 1 25 ? 10.219 6.727 -1.384 1 91.88 25 ARG B O 1
ATOM 2474 N N . PHE B 1 26 ? 9.492 8.273 0.131 1 94.44 26 PHE B N 1
ATOM 2475 C CA . PHE B 1 26 ? 8.461 8.758 -0.786 1 94.44 26 PHE B CA 1
ATOM 2476 C C . PHE B 1 26 ? 9.094 9.289 -2.068 1 94.44 26 PHE B C 1
ATOM 2478 O O . PHE B 1 26 ? 8.68 8.922 -3.168 1 94.44 26 PHE B O 1
ATOM 2485 N N . LEU B 1 27 ? 10.094 10.102 -1.916 1 94 27 LEU B N 1
ATOM 2486 C CA . LEU B 1 27 ? 10.688 10.75 -3.078 1 94 27 LEU B CA 1
ATOM 2487 C C . LEU B 1 27 ? 11.508 9.758 -3.9 1 94 27 LEU B C 1
ATOM 2489 O O . LEU B 1 27 ? 11.555 9.852 -5.129 1 94 27 LEU B O 1
ATOM 2493 N N . ASN B 1 28 ? 12.109 8.805 -3.242 1 91.06 28 ASN B N 1
ATOM 2494 C CA . ASN B 1 28 ? 12.812 7.766 -3.979 1 91.06 28 ASN B CA 1
ATOM 2495 C C . ASN B 1 28 ? 11.859 6.914 -4.809 1 91.06 28 ASN B C 1
ATOM 2497 O O . ASN B 1 28 ? 12.227 6.418 -5.875 1 91.06 28 ASN B O 1
ATOM 2501 N N . THR B 1 29 ? 10.695 6.781 -4.352 1 90.94 29 THR B N 1
ATOM 2502 C CA . THR B 1 29 ? 9.688 5.98 -5.043 1 90.94 29 THR B CA 1
ATOM 2503 C C . THR B 1 29 ? 9.133 6.734 -6.246 1 90.94 29 THR B C 1
ATOM 2505 O O . THR B 1 29 ? 8.961 6.156 -7.324 1 90.94 29 THR B O 1
ATOM 2508 N N . HIS B 1 30 ? 8.914 8.008 -6.059 1 93.25 30 HIS B N 1
ATOM 2509 C CA . HIS B 1 30 ? 8.109 8.711 -7.051 1 93.25 30 HIS B CA 1
ATOM 2510 C C . HIS B 1 30 ? 8.969 9.664 -7.875 1 93.25 30 HIS B C 1
ATOM 2512 O O . HIS B 1 30 ? 8.547 10.133 -8.93 1 93.25 30 HIS B O 1
ATOM 2518 N N . PHE B 1 31 ? 10.172 9.93 -7.336 1 92.56 31 PHE B N 1
ATOM 2519 C CA . PHE B 1 31 ? 11.039 10.867 -8.039 1 92.56 31 PHE B CA 1
ATOM 2520 C C . PHE B 1 31 ? 12.5 10.477 -7.867 1 92.56 31 PHE B C 1
ATOM 2522 O O . PHE B 1 31 ? 13.305 11.266 -7.359 1 92.56 31 PHE B O 1
ATOM 2529 N N . ALA B 1 32 ? 12.781 9.312 -8.344 1 87.12 32 ALA B N 1
ATOM 2530 C CA . ALA B 1 32 ? 14.172 8.852 -8.344 1 87.12 32 ALA B CA 1
ATOM 2531 C C . ALA B 1 32 ? 14.914 9.336 -9.578 1 87.12 32 ALA B C 1
ATOM 2533 O O . ALA B 1 32 ? 14.406 9.227 -10.703 1 87.12 32 ALA B O 1
ATOM 2534 N N . ASP B 1 33 ? 15.992 10 -9.398 1 85.62 33 ASP B N 1
ATOM 2535 C CA . ASP B 1 33 ? 16.859 10.492 -10.461 1 85.62 33 ASP B CA 1
ATOM 2536 C C . ASP B 1 33 ? 18.328 10.375 -10.078 1 85.62 33 ASP B C 1
ATOM 2538 O O . ASP B 1 33 ? 18.703 10.648 -8.93 1 85.62 33 ASP B O 1
ATOM 2542 N N . GLU B 1 34 ? 19.125 9.906 -10.992 1 83.06 34 GLU B N 1
ATOM 2543 C CA . GLU B 1 34 ? 20.531 9.703 -10.719 1 83.06 34 GLU B CA 1
ATOM 2544 C C . GLU B 1 34 ? 21.219 11.016 -10.352 1 83.06 34 GLU B C 1
ATOM 2546 O O . GLU B 1 34 ? 22.234 11.023 -9.664 1 83.06 34 GLU B O 1
ATOM 2551 N N . ARG B 1 35 ? 20.703 12.18 -10.766 1 89.06 35 ARG B N 1
ATOM 2552 C CA . ARG B 1 35 ? 21.297 13.492 -10.539 1 89.06 35 ARG B CA 1
ATOM 2553 C C . ARG B 1 35 ? 20.891 14.055 -9.18 1 89.06 35 ARG B C 1
ATOM 2555 O O . ARG B 1 35 ? 21.375 15.102 -8.766 1 89.06 35 ARG B O 1
ATOM 2562 N N . ILE B 1 36 ? 20.016 13.305 -8.43 1 89.62 36 ILE B N 1
ATOM 2563 C CA . ILE B 1 36 ? 19.5 13.828 -7.168 1 89.62 36 ILE B CA 1
ATOM 2564 C C . ILE B 1 36 ? 19.891 12.883 -6.027 1 89.62 36 ILE B C 1
ATOM 2566 O O . ILE B 1 36 ? 19.828 11.664 -6.176 1 89.62 36 ILE B O 1
ATOM 2570 N N . HIS B 1 37 ? 20.266 13.547 -4.988 1 89.81 37 HIS B N 1
ATOM 2571 C CA . HIS B 1 37 ? 20.484 12.805 -3.752 1 89.81 37 HIS B CA 1
ATOM 2572 C C . HIS B 1 37 ? 19.625 13.359 -2.619 1 89.81 37 HIS B C 1
ATOM 2574 O O . HIS B 1 37 ? 19.641 14.57 -2.359 1 89.81 37 HIS B O 1
ATOM 2580 N N . TYR B 1 38 ? 18.906 12.453 -2.014 1 91.75 38 TYR B N 1
ATOM 2581 C CA . TYR B 1 38 ? 18.094 12.828 -0.86 1 91.75 38 TYR B CA 1
ATOM 2582 C C . TYR B 1 38 ? 18.781 12.422 0.441 1 91.75 38 TYR B C 1
ATOM 2584 O O . TYR B 1 38 ? 19.281 11.297 0.565 1 91.75 38 TYR B O 1
ATOM 2592 N N . ASP B 1 39 ? 18.719 13.312 1.393 1 89.19 39 ASP B N 1
ATOM 2593 C CA . ASP B 1 39 ? 19.266 13.031 2.721 1 89.19 39 ASP B CA 1
ATOM 2594 C C . ASP B 1 39 ? 18.438 13.727 3.803 1 89.19 39 ASP B C 1
ATOM 2596 O O . ASP B 1 39 ? 17.578 14.555 3.5 1 89.19 39 ASP B O 1
ATOM 2600 N N . SER B 1 40 ? 18.656 13.25 5.047 1 88.75 40 SER B N 1
ATOM 2601 C CA . SER B 1 40 ? 17.906 13.844 6.145 1 88.75 40 SER B CA 1
ATOM 2602 C C . SER B 1 40 ? 18.734 13.93 7.414 1 88.75 40 SER B C 1
ATOM 2604 O O . SER B 1 40 ? 19.422 12.969 7.785 1 88.75 40 SER B O 1
ATOM 2606 N N . PRO B 1 41 ? 18.719 15.062 8.047 1 79.06 41 PRO B N 1
ATOM 2607 C CA . PRO B 1 41 ? 19.281 15.141 9.391 1 79.06 41 PRO B CA 1
ATOM 2608 C C . PRO B 1 41 ? 18.422 14.469 10.445 1 79.06 41 PRO B C 1
ATOM 2610 O O . PRO B 1 41 ? 18.812 14.367 11.609 1 79.06 41 PRO B O 1
ATOM 2613 N N . CYS B 1 42 ? 17.25 13.875 9.977 1 74.75 42 CYS B N 1
ATOM 2614 C CA . CYS B 1 42 ? 16.25 13.242 10.844 1 74.75 42 CYS B CA 1
ATOM 2615 C C . CYS B 1 42 ? 15.883 14.156 12.008 1 74.75 42 CYS B C 1
ATOM 2617 O O . CYS B 1 42 ? 15.922 13.742 13.164 1 74.75 42 CYS B O 1
ATOM 2619 N N . SER B 1 43 ? 15.68 15.375 11.672 1 81.88 43 SER B N 1
ATOM 2620 C CA . SER B 1 43 ? 15.281 16.422 12.617 1 81.88 43 SER B CA 1
ATOM 2621 C C . SER B 1 43 ? 14.148 17.266 12.055 1 81.88 43 SER B C 1
ATOM 2623 O O . SER B 1 43 ? 13.531 16.906 11.047 1 81.88 43 SER B O 1
ATOM 2625 N N . GLY B 1 44 ? 13.766 18.328 12.742 1 89.19 44 GLY B N 1
ATOM 2626 C CA . GLY B 1 44 ? 12.648 19.172 12.344 1 89.19 44 GLY B CA 1
ATOM 2627 C C . GLY B 1 44 ? 13.023 20.219 11.312 1 89.19 44 GLY B C 1
ATOM 2628 O O . GLY B 1 44 ? 14.164 20.25 10.836 1 89.19 44 GLY B O 1
ATOM 2629 N N . LYS B 1 45 ? 12.156 20.984 10.82 1 93.56 45 LYS B N 1
ATOM 2630 C CA . LYS B 1 45 ? 12.25 21.984 9.758 1 93.56 45 LYS B CA 1
ATOM 2631 C C . LYS B 1 45 ? 13.375 22.984 10.039 1 93.56 45 LYS B C 1
ATOM 2633 O O . LYS B 1 45 ? 14.18 23.281 9.156 1 93.56 45 LYS B O 1
ATOM 2638 N N . PRO B 1 46 ? 13.57 23.406 11.273 1 93.06 46 PRO B N 1
ATOM 2639 C CA . PRO B 1 46 ? 14.664 24.359 11.539 1 93.06 46 PRO B CA 1
ATOM 2640 C C . PRO B 1 46 ? 16.031 23.766 11.203 1 93.06 46 PRO B C 1
ATOM 2642 O O . PRO B 1 46 ? 16.906 24.484 10.68 1 93.06 46 PRO B O 1
ATOM 2645 N N . GLU B 1 47 ? 16.188 22.516 11.477 1 93.25 47 GLU B N 1
ATOM 2646 C CA . GLU B 1 47 ? 17.453 21.859 11.203 1 93.25 47 GLU B CA 1
ATOM 2647 C C . GLU B 1 47 ? 17.703 21.75 9.695 1 93.25 47 GLU B C 1
ATOM 2649 O O . GLU B 1 47 ? 18.844 21.875 9.234 1 93.25 47 GLU B O 1
ATOM 2654 N N . VAL B 1 48 ? 16.656 21.484 8.992 1 94.69 48 VAL B N 1
ATOM 2655 C CA . VAL B 1 48 ? 16.766 21.391 7.535 1 94.69 48 VAL B CA 1
ATOM 2656 C C . VAL B 1 48 ? 17.172 22.75 6.965 1 94.69 48 VAL B C 1
ATOM 2658 O O . VAL B 1 48 ? 18.094 22.844 6.16 1 94.69 48 VAL B O 1
ATOM 2661 N N . ILE B 1 49 ? 16.531 23.812 7.426 1 94.94 49 ILE B N 1
ATOM 2662 C CA . ILE B 1 49 ? 16.812 25.172 6.961 1 94.94 49 ILE B CA 1
ATOM 2663 C C . ILE B 1 49 ? 18.25 25.531 7.266 1 94.94 49 ILE B C 1
ATOM 2665 O O . ILE B 1 49 ? 18.969 26.031 6.391 1 94.94 49 ILE B O 1
ATOM 2669 N N . ASN B 1 50 ? 18.641 25.25 8.469 1 94.06 50 ASN B N 1
ATOM 2670 C CA . ASN B 1 50 ? 20 25.562 8.891 1 94.06 50 ASN B CA 1
ATOM 2671 C C . ASN B 1 50 ? 21.047 24.812 8.055 1 94.06 50 ASN B C 1
ATOM 2673 O O . ASN B 1 50 ? 22.078 25.375 7.695 1 94.06 50 ASN B O 1
ATOM 2677 N N . ALA B 1 51 ? 20.766 23.547 7.828 1 92.69 51 ALA B N 1
ATOM 2678 C CA . ALA B 1 51 ? 21.688 22.734 7.047 1 92.69 51 ALA B CA 1
ATOM 2679 C C . ALA B 1 51 ? 21.844 23.281 5.633 1 92.69 51 ALA B C 1
ATOM 2681 O O . ALA B 1 51 ? 22.969 23.375 5.121 1 92.69 51 ALA B O 1
ATOM 2682 N N . VAL B 1 52 ? 20.766 23.656 5.023 1 94.5 52 VAL B N 1
ATOM 2683 C CA . VAL B 1 52 ? 20.797 24.188 3.662 1 94.5 52 VAL B CA 1
ATOM 2684 C C . VAL B 1 52 ? 21.578 25.5 3.635 1 94.5 52 VAL B C 1
ATOM 2686 O O . VAL B 1 52 ? 22.453 25.703 2.789 1 94.5 52 VAL B O 1
ATOM 2689 N N . GLN B 1 53 ? 21.297 26.344 4.598 1 93.94 53 GLN B N 1
ATOM 2690 C CA . GLN B 1 53 ? 21.969 27.641 4.664 1 93.94 53 GLN B CA 1
ATOM 2691 C C . GLN B 1 53 ? 23.469 27.469 4.875 1 93.94 53 GLN B C 1
ATOM 2693 O O . GLN B 1 53 ? 24.281 28.156 4.227 1 93.94 53 GLN B O 1
ATOM 2698 N N . LEU B 1 54 ? 23.812 26.594 5.746 1 92.62 54 LEU B N 1
ATOM 2699 C CA . LEU B 1 54 ? 25.219 26.344 6.059 1 92.62 54 LEU B CA 1
ATOM 2700 C C . LEU B 1 54 ? 25.953 25.828 4.832 1 92.62 54 LEU B C 1
ATOM 2702 O O . LEU B 1 54 ? 27.047 26.297 4.516 1 92.62 54 LEU B O 1
ATOM 2706 N N . LEU B 1 55 ? 25.422 24.875 4.172 1 90.81 55 LEU B N 1
ATOM 2707 C CA . LEU B 1 55 ? 26.062 24.266 3.008 1 90.81 55 LEU B CA 1
ATOM 2708 C C . LEU B 1 55 ? 26.203 25.281 1.873 1 90.81 55 LEU B C 1
ATOM 2710 O O . LEU B 1 55 ? 27.234 25.344 1.214 1 90.81 55 LEU B O 1
ATOM 2714 N N . ARG B 1 56 ? 25.219 26.031 1.713 1 91.88 56 ARG B N 1
ATOM 2715 C CA . ARG B 1 56 ? 25.25 27.016 0.63 1 91.88 56 ARG B CA 1
ATOM 2716 C C . ARG B 1 56 ? 26.219 28.156 0.954 1 91.88 56 ARG B C 1
ATOM 2718 O O . ARG B 1 56 ? 26.859 28.703 0.058 1 91.88 56 ARG B O 1
ATOM 2725 N N . SER B 1 57 ? 26.297 28.5 2.168 1 92.69 57 SER B N 1
ATOM 2726 C CA . SER B 1 57 ? 27.234 29.531 2.57 1 92.69 57 SER B CA 1
ATOM 2727 C C . SER B 1 57 ? 28.672 29.078 2.346 1 92.69 57 SER B C 1
ATOM 2729 O O . SER B 1 57 ? 29.578 29.906 2.219 1 92.69 57 SER B O 1
ATOM 2731 N N . HIS B 1 58 ? 28.859 27.844 2.188 1 90.81 58 HIS B N 1
ATOM 2732 C CA . HIS B 1 58 ? 30.188 27.281 1.937 1 90.81 58 HIS B CA 1
ATOM 2733 C C . HIS B 1 58 ? 30.391 27.016 0.451 1 90.81 58 HIS B C 1
ATOM 2735 O O . HIS B 1 58 ? 31.266 26.219 0.077 1 90.81 58 HIS B O 1
ATOM 2741 N N . GLY B 1 59 ? 29.469 27.469 -0.333 1 87.38 59 GLY B N 1
ATOM 2742 C CA . GLY B 1 59 ? 29.703 27.453 -1.768 1 87.38 59 GLY B CA 1
ATOM 2743 C C . GLY B 1 59 ? 28.953 26.375 -2.496 1 87.38 59 GLY B C 1
ATOM 2744 O O . GLY B 1 59 ? 29.078 26.219 -3.713 1 87.38 59 GLY B O 1
ATOM 2745 N N . LYS B 1 60 ? 28.203 25.625 -1.785 1 87.56 60 LYS B N 1
ATOM 2746 C CA . LYS B 1 60 ? 27.422 24.594 -2.447 1 87.56 60 LYS B CA 1
ATOM 2747 C C . LYS B 1 60 ? 26.078 25.125 -2.91 1 87.56 60 LYS B C 1
ATOM 2749 O O . LYS B 1 60 ? 25.109 25.141 -2.148 1 87.56 60 LYS B O 1
ATOM 2754 N N . GLN B 1 61 ? 25.938 25.359 -4.16 1 88.12 61 GLN B N 1
ATOM 2755 C CA . GLN B 1 61 ? 24.766 26.047 -4.664 1 88.12 61 GLN B CA 1
ATOM 2756 C C . GLN B 1 61 ? 23.672 25.062 -5.066 1 88.12 61 GLN B C 1
ATOM 2758 O O . GLN B 1 61 ? 22.516 25.453 -5.242 1 88.12 61 GLN B O 1
ATOM 2763 N N . ASN B 1 62 ? 24.062 23.812 -5.184 1 91.25 62 ASN B N 1
ATOM 2764 C CA . ASN B 1 62 ? 23.109 22.797 -5.617 1 91.25 62 ASN B CA 1
ATOM 2765 C C . ASN B 1 62 ? 22.484 22.078 -4.426 1 91.25 62 ASN B C 1
ATOM 2767 O O . ASN B 1 62 ? 22.344 20.844 -4.438 1 91.25 62 ASN B O 1
ATOM 2771 N N . VAL B 1 63 ? 22.188 22.812 -3.367 1 93.25 63 VAL B N 1
ATOM 2772 C CA . VAL B 1 63 ? 21.594 22.234 -2.162 1 93.25 63 VAL B CA 1
ATOM 2773 C C . VAL B 1 63 ? 20.234 22.906 -1.89 1 93.25 63 VAL B C 1
ATOM 2775 O O . VAL B 1 63 ? 20.125 24.125 -1.894 1 93.25 63 VAL B O 1
ATOM 2778 N N . TYR B 1 64 ? 19.25 22.094 -1.684 1 95.38 64 TYR B N 1
ATOM 2779 C CA . TYR B 1 64 ? 17.891 22.562 -1.416 1 95.38 64 TYR B CA 1
ATOM 2780 C C . TYR B 1 64 ? 17.266 21.797 -0.25 1 95.38 64 TYR B C 1
ATOM 2782 O O . TYR B 1 64 ? 17.766 20.75 0.15 1 95.38 64 TYR B O 1
ATOM 2790 N N . GLY B 1 65 ? 16.25 22.406 0.332 1 95.81 65 GLY B N 1
ATOM 2791 C CA . GLY B 1 65 ? 15.477 21.75 1.371 1 95.81 65 GLY B CA 1
ATOM 2792 C C . GLY B 1 65 ? 14.039 21.5 0.977 1 95.81 65 GLY B C 1
ATOM 2793 O O . GLY B 1 65 ? 13.445 22.281 0.243 1 95.81 65 GLY B O 1
ATOM 2794 N N . LEU B 1 66 ? 13.477 20.422 1.342 1 95.56 66 LEU B N 1
ATOM 2795 C CA . LEU B 1 66 ? 12.062 20.109 1.234 1 95.56 66 LEU B CA 1
ATOM 2796 C C . LEU B 1 66 ? 11.477 19.766 2.6 1 95.56 66 LEU B C 1
ATOM 2798 O O . LEU B 1 66 ? 11.914 18.812 3.254 1 95.56 66 LEU B O 1
ATOM 2802 N N . CYS B 1 67 ? 10.508 20.562 3.025 1 96 67 CYS B N 1
ATOM 2803 C CA . CYS B 1 67 ? 9.93 20.422 4.355 1 96 67 CYS B CA 1
ATOM 2804 C C . CYS B 1 67 ? 8.406 20.375 4.281 1 96 67 CYS B C 1
ATOM 2806 O O . CYS B 1 67 ? 7.812 20.859 3.312 1 96 67 CYS B O 1
ATOM 2808 N N . ASP B 1 68 ? 7.812 19.797 5.316 1 96.56 68 ASP B N 1
ATOM 2809 C CA . ASP B 1 68 ? 6.375 19.953 5.488 1 96.56 68 ASP B CA 1
ATOM 2810 C C . ASP B 1 68 ? 5.988 21.438 5.574 1 96.56 68 ASP B C 1
ATOM 2812 O O . ASP B 1 68 ? 6.695 22.234 6.195 1 96.56 68 ASP B O 1
ATOM 2816 N N . ALA B 1 69 ? 4.91 21.797 4.965 1 96.81 69 ALA B N 1
ATOM 2817 C CA . ALA B 1 69 ? 4.477 23.188 4.965 1 96.81 69 ALA B CA 1
ATOM 2818 C C . ALA B 1 69 ? 4.023 23.625 6.355 1 96.81 69 ALA B C 1
ATOM 2820 O O . ALA B 1 69 ? 4.258 24.766 6.762 1 96.81 69 ALA B O 1
ATOM 2821 N N . ASP B 1 70 ? 3.398 22.594 7.043 1 96.94 70 ASP B N 1
ATOM 2822 C CA . ASP B 1 70 ? 2.734 22.969 8.289 1 96.94 70 ASP B CA 1
ATOM 2823 C C . ASP B 1 70 ? 1.828 24.172 8.086 1 96.94 70 ASP B C 1
ATOM 2825 O O . ASP B 1 70 ? 0.975 24.172 7.195 1 96.94 70 ASP B O 1
ATOM 2829 N N . PHE B 1 71 ? 1.988 25.219 8.945 1 97.88 71 PHE B N 1
ATOM 2830 C CA . PHE B 1 71 ? 1.116 26.375 8.805 1 97.88 71 PHE B CA 1
ATOM 2831 C C . PHE B 1 71 ? 1.839 27.516 8.086 1 97.88 71 PHE B C 1
ATOM 2833 O O . PHE B 1 71 ? 1.33 28.641 8.023 1 97.88 71 PHE B O 1
ATOM 2840 N N . ASP B 1 72 ? 2.984 27.281 7.5 1 96.38 72 ASP B N 1
ATOM 2841 C CA . ASP B 1 72 ? 3.801 28.312 6.871 1 96.38 72 ASP B CA 1
ATOM 2842 C C . ASP B 1 72 ? 3.084 28.922 5.668 1 96.38 72 ASP B C 1
ATOM 2844 O O . ASP B 1 72 ? 3.051 30.141 5.516 1 96.38 72 ASP B O 1
ATOM 2848 N N . ILE B 1 73 ? 2.5 28.062 4.883 1 94.62 73 ILE B N 1
ATOM 2849 C CA . ILE B 1 73 ? 1.804 28.531 3.691 1 94.62 73 ILE B CA 1
ATOM 2850 C C . ILE B 1 73 ? 0.633 29.422 4.105 1 94.62 73 ILE B C 1
ATOM 2852 O O . ILE B 1 73 ? 0.426 30.5 3.527 1 94.62 73 ILE B O 1
ATOM 2856 N N . LEU B 1 74 ? -0.096 29.016 5.113 1 95.69 74 LEU B N 1
ATOM 2857 C CA . LEU B 1 74 ? -1.248 29.75 5.605 1 95.69 74 LEU B CA 1
ATOM 2858 C C . LEU B 1 74 ? -0.822 31.109 6.148 1 95.69 74 LEU B C 1
ATOM 2860 O O . LEU B 1 74 ? -1.551 32.094 6.012 1 95.69 74 LEU B O 1
ATOM 2864 N N . GLU B 1 75 ? 0.365 31.156 6.684 1 96.06 75 GLU B N 1
ATOM 2865 C CA . GLU B 1 75 ? 0.842 32.375 7.324 1 96.06 75 GLU B CA 1
ATOM 2866 C C . GLU B 1 75 ? 1.699 33.188 6.375 1 96.06 75 GLU B C 1
ATOM 2868 O O . GLU B 1 75 ? 2.197 34.281 6.746 1 96.06 75 GLU B O 1
ATOM 2873 N N . GLY B 1 76 ? 1.969 32.656 5.191 1 94.88 76 GLY B N 1
ATOM 2874 C CA . GLY B 1 76 ? 2.725 33.406 4.184 1 94.88 76 GLY B CA 1
ATOM 2875 C C . GLY B 1 76 ? 4.223 33.375 4.43 1 94.88 76 GLY B C 1
ATOM 2876 O O . GLY B 1 76 ? 4.938 34.281 4.012 1 94.88 76 GLY B O 1
ATOM 2877 N N . ASN B 1 77 ? 4.676 32.375 5.164 1 95.25 77 ASN B N 1
ATOM 2878 C CA . ASN B 1 77 ? 6.102 32.219 5.426 1 95.25 77 ASN B CA 1
ATOM 2879 C C . ASN B 1 77 ? 6.812 31.531 4.27 1 95.25 77 ASN B C 1
ATOM 2881 O O . ASN B 1 77 ? 6.227 30.672 3.596 1 95.25 77 ASN B O 1
ATOM 2885 N N . SER B 1 78 ? 8.023 31.922 4.016 1 95.06 78 SER B N 1
ATOM 2886 C CA . SER B 1 78 ? 8.883 31.281 3.031 1 95.06 78 SER B CA 1
ATOM 2887 C C . SER B 1 78 ? 10.344 31.328 3.455 1 95.06 78 SER B C 1
ATOM 2889 O O . SER B 1 78 ? 10.719 32.125 4.312 1 95.06 78 SER B O 1
ATOM 2891 N N . TYR B 1 79 ? 11.141 30.469 2.959 1 95.44 79 TYR B N 1
ATOM 2892 C CA . TYR B 1 79 ? 12.562 30.375 3.248 1 95.44 79 TYR B CA 1
ATOM 2893 C C . TYR B 1 79 ? 13.367 30.156 1.971 1 95.44 79 TYR B C 1
ATOM 2895 O O . TYR B 1 79 ? 12.945 29.422 1.083 1 95.44 79 TYR B O 1
ATOM 2903 N N . GLU B 1 80 ? 14.477 30.797 1.921 1 94.44 80 GLU B N 1
ATOM 2904 C CA . GLU B 1 80 ? 15.305 30.703 0.72 1 94.44 80 GLU B CA 1
ATOM 2905 C C . GLU B 1 80 ? 15.742 29.266 0.452 1 94.44 80 GLU B C 1
ATOM 2907 O O . GLU B 1 80 ? 16.266 28.594 1.342 1 94.44 80 GLU B O 1
ATOM 2912 N N . ASN B 1 81 ? 15.523 28.766 -0.705 1 95 81 ASN B N 1
ATOM 2913 C CA . ASN B 1 81 ? 15.977 27.469 -1.209 1 95 81 ASN B CA 1
ATOM 2914 C C . ASN B 1 81 ? 15.305 26.312 -0.466 1 95 81 ASN B C 1
ATOM 2916 O O . ASN B 1 81 ? 15.836 25.203 -0.431 1 95 81 ASN B O 1
ATOM 2920 N N . ILE B 1 82 ? 14.164 26.656 0.207 1 96.44 82 ILE B N 1
ATOM 2921 C CA . ILE B 1 82 ? 13.367 25.641 0.896 1 96.44 82 ILE B CA 1
ATOM 2922 C C . ILE B 1 82 ? 12.023 25.484 0.192 1 96.44 82 ILE B C 1
ATOM 2924 O O . ILE B 1 82 ? 11.312 26.469 -0.037 1 96.44 82 ILE B O 1
ATOM 2928 N N . HIS B 1 83 ? 11.734 24.297 -0.189 1 96 83 HIS B N 1
ATOM 2929 C CA . HIS B 1 83 ? 10.453 23.953 -0.789 1 96 83 HIS B CA 1
ATOM 2930 C C . HIS B 1 83 ? 9.531 23.281 0.222 1 96 83 HIS B C 1
ATOM 2932 O O . HIS B 1 83 ? 10.008 22.609 1.14 1 96 83 HIS B O 1
ATOM 2938 N N . PHE B 1 84 ? 8.227 23.5 0.036 1 96.75 84 PHE B N 1
ATOM 2939 C CA . PHE B 1 84 ? 7.242 22.922 0.946 1 96.75 84 PHE B CA 1
ATOM 2940 C C . PHE B 1 84 ? 6.41 21.859 0.238 1 96.75 84 PHE B C 1
ATOM 2942 O O . PHE B 1 84 ? 6.266 21.891 -0.985 1 96.75 84 PHE B O 1
ATOM 2949 N N . THR B 1 85 ? 5.891 20.938 1.043 1 96.94 85 THR B N 1
ATOM 2950 C CA . THR B 1 85 ? 4.848 20.031 0.549 1 96.94 85 THR B CA 1
ATOM 2951 C C . THR B 1 85 ? 3.654 20.828 0.029 1 96.94 85 THR B C 1
ATOM 2953 O O . THR B 1 85 ? 3.385 21.938 0.5 1 96.94 85 THR B O 1
ATOM 2956 N N . ASP B 1 86 ? 2.895 20.281 -0.875 1 97.12 86 ASP B N 1
ATOM 2957 C CA . ASP B 1 86 ? 1.748 20.953 -1.49 1 97.12 86 ASP B CA 1
ATOM 2958 C C . ASP B 1 86 ? 0.597 21.094 -0.497 1 97.12 86 ASP B C 1
ATOM 2960 O O . ASP B 1 86 ? -0.349 21.844 -0.738 1 97.12 86 ASP B O 1
ATOM 2964 N N . CYS B 1 87 ? 0.59 20.344 0.539 1 97.81 87 CYS B N 1
ATOM 2965 C CA . CYS B 1 87 ? -0.366 20.375 1.64 1 97.81 87 CYS B CA 1
ATOM 2966 C C . CYS B 1 87 ? 0.337 20.625 2.967 1 97.81 87 CYS B C 1
ATOM 2968 O O . CYS B 1 87 ? 1.521 20.969 2.988 1 97.81 87 CYS B O 1
ATOM 2970 N N . HIS B 1 88 ? -0.379 20.562 4.059 1 98.25 88 HIS B N 1
ATOM 2971 C CA . HIS B 1 88 ? 0.185 20.75 5.387 1 98.25 88 HIS B CA 1
ATOM 2972 C C . HIS B 1 88 ? 1.419 19.875 5.594 1 98.25 88 HIS B C 1
ATOM 2974 O O . HIS B 1 88 ? 2.41 20.328 6.176 1 98.25 88 HIS B O 1
ATOM 2980 N N . ASP B 1 89 ? 1.331 18.656 5.16 1 97.5 89 ASP B N 1
ATOM 2981 C CA . ASP B 1 89 ? 2.432 17.703 5.23 1 97.5 89 ASP B CA 1
ATOM 2982 C C . ASP B 1 89 ? 2.271 16.609 4.184 1 97.5 89 ASP B C 1
ATOM 2984 O O . ASP B 1 89 ? 1.346 16.641 3.371 1 97.5 89 ASP B O 1
ATOM 2988 N N . LEU B 1 90 ? 3.211 15.711 4.109 1 96.75 90 LEU B N 1
ATOM 2989 C CA . LEU B 1 90 ? 3.211 14.656 3.107 1 96.75 90 LEU B CA 1
ATOM 2990 C C . LEU B 1 90 ? 1.952 13.797 3.217 1 96.75 90 LEU B C 1
ATOM 2992 O O . LEU B 1 90 ? 1.341 13.453 2.203 1 96.75 90 LEU B O 1
ATOM 2996 N N . GLU B 1 91 ? 1.549 13.438 4.422 1 97.69 91 GLU B N 1
ATOM 2997 C CA . GLU B 1 91 ? 0.395 12.57 4.637 1 97.69 91 GLU B CA 1
ATOM 2998 C C . GLU B 1 91 ? -0.865 13.156 4.012 1 97.69 91 GLU B C 1
ATOM 3000 O O . GLU B 1 91 ? -1.659 12.438 3.404 1 97.69 91 GLU B O 1
ATOM 3005 N N . MET B 1 92 ? -1.005 14.445 4.125 1 98.06 92 MET B N 1
ATOM 3006 C CA . MET B 1 92 ? -2.176 15.086 3.533 1 98.06 92 MET B CA 1
ATOM 3007 C C . MET B 1 92 ? -2.107 15.047 2.01 1 98.06 92 MET B C 1
ATOM 3009 O O . MET B 1 92 ? -3.139 14.961 1.342 1 98.06 92 MET B O 1
ATOM 3013 N N . MET B 1 93 ? -0.925 15.102 1.486 1 97.38 93 MET B N 1
ATOM 3014 C CA . MET B 1 93 ? -0.771 14.938 0.044 1 97.38 93 MET B CA 1
ATOM 3015 C C . MET B 1 93 ? -1.229 13.547 -0.395 1 97.38 93 MET B C 1
ATOM 3017 O O . MET B 1 93 ? -1.857 13.398 -1.444 1 97.38 93 MET B O 1
ATOM 3021 N N . LEU B 1 94 ? -0.867 12.555 0.417 1 97.94 94 LEU B N 1
ATOM 3022 C CA . LEU B 1 94 ? -1.269 11.188 0.109 1 97.94 94 LEU B CA 1
ATOM 3023 C C . LEU B 1 94 ? -2.789 11.062 0.069 1 97.94 94 LEU B C 1
ATOM 3025 O O . LEU B 1 94 ? -3.34 10.438 -0.839 1 97.94 94 LEU B O 1
ATOM 3029 N N . ILE B 1 95 ? -3.391 11.711 1.062 1 97.94 95 ILE B N 1
ATOM 3030 C CA . ILE B 1 95 ? -4.848 11.672 1.158 1 97.94 95 ILE B CA 1
ATOM 3031 C C . ILE B 1 95 ? -5.465 12.359 -0.057 1 97.94 95 ILE B C 1
ATOM 3033 O O . ILE B 1 95 ? -6.367 11.812 -0.695 1 97.94 95 ILE B O 1
ATOM 3037 N N . GLU B 1 96 ? -4.949 13.469 -0.405 1 96.38 96 GLU B N 1
ATOM 3038 C CA . GLU B 1 96 ? -5.457 14.234 -1.535 1 96.38 96 GLU B CA 1
ATOM 3039 C C . GLU B 1 96 ? -5.25 13.492 -2.85 1 96.38 96 GLU B C 1
ATOM 3041 O O . GLU B 1 96 ? -6.027 13.656 -3.793 1 96.38 96 GLU B O 1
ATOM 3046 N N . GLY B 1 97 ? -4.27 12.688 -2.85 1 95.38 97 GLY B N 1
ATOM 3047 C CA . GLY B 1 97 ? -3.936 11.969 -4.07 1 95.38 97 GLY B CA 1
ATOM 3048 C C . GLY B 1 97 ? -4.727 10.688 -4.246 1 95.38 97 GLY B C 1
ATOM 3049 O O . GLY B 1 97 ? -4.531 9.961 -5.223 1 95.38 97 GLY B O 1
ATOM 3050 N N . GLY B 1 98 ? -5.543 10.297 -3.314 1 95.25 98 GLY B N 1
ATOM 3051 C CA . GLY B 1 98 ? -6.441 9.172 -3.504 1 95.25 98 GLY B CA 1
ATOM 3052 C C . GLY B 1 98 ? -6.004 7.93 -2.748 1 95.25 98 GLY B C 1
ATOM 3053 O O . GLY B 1 98 ? -6.68 6.898 -2.799 1 95.25 98 GLY B O 1
ATOM 3054 N N . SER B 1 99 ? -4.883 7.988 -2.037 1 96.94 99 SER B N 1
ATOM 3055 C CA . SER B 1 99 ? -4.371 6.832 -1.308 1 96.94 99 SER B CA 1
ATOM 3056 C C . SER B 1 99 ? -5.391 6.324 -0.293 1 96.94 99 SER B C 1
ATOM 3058 O O . SER B 1 99 ? -5.469 5.121 -0.03 1 96.94 99 SER B O 1
ATOM 3060 N N . PHE B 1 100 ? -6.145 7.266 0.262 1 97.88 100 PHE B N 1
ATOM 3061 C CA . PHE B 1 100 ? -7.098 6.922 1.312 1 97.88 100 PHE B CA 1
ATOM 3062 C C . PHE B 1 100 ? -8.172 5.98 0.781 1 97.88 100 PHE B C 1
ATOM 3064 O O . PHE B 1 100 ? -8.57 5.035 1.466 1 97.88 100 PHE B O 1
ATOM 3071 N N . ASP B 1 101 ? -8.641 6.16 -0.411 1 95.44 101 ASP B N 1
ATOM 3072 C CA . ASP B 1 101 ? -9.672 5.316 -1.015 1 95.44 101 ASP B CA 1
ATOM 3073 C C . ASP B 1 101 ? -9.188 3.877 -1.158 1 95.44 101 ASP B C 1
ATOM 3075 O O . ASP B 1 101 ? -9.93 2.936 -0.869 1 95.44 101 ASP B O 1
ATOM 3079 N N . LYS B 1 102 ? -7.969 3.711 -1.588 1 95.19 102 LYS B N 1
ATOM 3080 C CA . LYS B 1 102 ? -7.387 2.381 -1.719 1 95.19 102 LYS B CA 1
ATOM 3081 C C . LYS B 1 102 ? -7.234 1.709 -0.357 1 95.19 102 LYS B C 1
ATOM 3083 O O . LYS B 1 102 ? -7.453 0.502 -0.227 1 95.19 102 LYS B O 1
ATOM 3088 N N . PHE B 1 103 ? -6.832 2.555 0.579 1 97.25 103 PHE B N 1
ATOM 3089 C CA . PHE B 1 103 ? -6.664 2.043 1.935 1 97.25 103 PHE B CA 1
ATOM 3090 C C . PHE B 1 103 ? -7.973 1.459 2.457 1 97.25 103 PHE B C 1
ATOM 3092 O O . PHE B 1 103 ? -7.988 0.357 3.01 1 97.25 103 PHE B O 1
ATOM 3099 N N . ILE B 1 104 ? -9.062 2.182 2.275 1 96.62 104 ILE B N 1
ATOM 3100 C CA . ILE B 1 104 ? -10.367 1.731 2.746 1 96.62 104 ILE B CA 1
ATOM 3101 C C . ILE B 1 104 ? -10.727 0.408 2.078 1 96.62 104 ILE B C 1
ATOM 3103 O O . ILE B 1 104 ? -11.156 -0.538 2.748 1 96.62 104 ILE B O 1
ATOM 3107 N N . SER B 1 105 ? -10.508 0.308 0.821 1 93.5 105 SER B N 1
ATOM 3108 C CA . SER B 1 105 ? -10.867 -0.89 0.066 1 93.5 105 SER B CA 1
ATOM 3109 C C . SER B 1 105 ? -10.07 -2.102 0.546 1 93.5 105 SER B C 1
ATOM 3111 O O . SER B 1 105 ? -10.594 -3.219 0.574 1 93.5 105 SER B O 1
ATOM 3113 N N . GLU B 1 106 ? -8.836 -1.885 0.911 1 94.31 106 GLU B N 1
ATOM 3114 C CA . GLU B 1 106 ? -7.941 -2.963 1.322 1 94.31 106 GLU B CA 1
ATOM 3115 C C . GLU B 1 106 ? -8.289 -3.467 2.719 1 94.31 106 GLU B C 1
ATOM 3117 O O . GLU B 1 106 ? -8.141 -4.656 3.012 1 94.31 106 GLU B O 1
ATOM 3122 N N . PHE B 1 107 ? -8.867 -2.605 3.564 1 96.31 107 PHE B N 1
ATOM 3123 C CA . PHE B 1 107 ? -8.93 -2.988 4.969 1 96.31 107 PHE B CA 1
ATOM 3124 C C . PHE B 1 107 ? -10.375 -3.135 5.426 1 96.31 107 PHE B C 1
ATOM 3126 O O . PHE B 1 107 ? -10.641 -3.547 6.559 1 96.31 107 PHE B O 1
ATOM 3133 N N . LEU B 1 108 ? -11.234 -2.809 4.543 1 94.69 108 LEU B N 1
ATOM 3134 C CA . LEU B 1 108 ? -12.641 -3.051 4.832 1 94.69 108 LEU B CA 1
ATOM 3135 C C . LEU B 1 108 ? -12.992 -4.523 4.656 1 94.69 108 LEU B C 1
ATOM 3137 O O . LEU B 1 108 ? -12.562 -5.156 3.689 1 94.69 108 LEU B O 1
ATOM 3141 N N . LYS B 1 109 ? -13.766 -5.051 5.57 1 93.31 109 LYS B N 1
ATOM 3142 C CA . LYS B 1 109 ? -14.281 -6.406 5.387 1 93.31 109 LYS B CA 1
ATOM 3143 C C . LYS B 1 109 ? -15.234 -6.477 4.199 1 93.31 109 LYS B C 1
ATOM 3145 O O . LYS B 1 109 ? -16.094 -5.602 4.031 1 93.31 109 LYS B O 1
ATOM 3150 N N . THR B 1 110 ? -15.125 -7.531 3.504 1 88.88 110 THR B N 1
ATOM 3151 C CA . THR B 1 110 ? -15.945 -7.691 2.307 1 88.88 110 THR B CA 1
ATOM 3152 C C . THR B 1 110 ? -17.422 -7.848 2.676 1 88.88 110 THR B C 1
ATOM 3154 O O . THR B 1 110 ? -18.297 -7.441 1.918 1 88.88 110 THR B O 1
ATOM 3157 N N . SER B 1 111 ? -17.688 -8.352 3.85 1 88.06 111 SER B N 1
ATOM 3158 C CA . SER B 1 111 ? -19.047 -8.602 4.289 1 88.06 111 SER B CA 1
ATOM 3159 C C . SER B 1 111 ? -19.828 -7.297 4.465 1 88.06 111 SER B C 1
ATOM 3161 O O . SER B 1 111 ? -21.047 -7.27 4.336 1 88.06 111 SER B O 1
ATOM 3163 N N . ILE B 1 112 ? -19.078 -6.219 4.738 1 89.44 112 ILE B N 1
ATOM 3164 C CA . ILE B 1 112 ? -19.688 -4.91 4.957 1 89.44 112 ILE B CA 1
ATOM 3165 C C . ILE B 1 112 ? -20.281 -4.391 3.65 1 89.44 112 ILE B C 1
ATOM 3167 O O . ILE B 1 112 ? -21.266 -3.639 3.66 1 89.44 112 ILE B O 1
ATOM 3171 N N . LEU B 1 113 ? -19.797 -4.879 2.559 1 86.5 113 LEU B N 1
ATOM 3172 C CA . LEU B 1 113 ? -20.172 -4.379 1.24 1 86.5 113 LEU B CA 1
ATOM 3173 C C . LEU B 1 113 ? -21.5 -4.98 0.79 1 86.5 113 LEU B C 1
ATOM 3175 O O . LEU B 1 113 ? -22.062 -4.57 -0.231 1 86.5 113 LEU B O 1
ATOM 3179 N N . ARG B 1 114 ? -21.953 -5.906 1.504 1 82 114 ARG B N 1
ATOM 3180 C CA . ARG B 1 114 ? -23.281 -6.473 1.227 1 82 114 ARG B CA 1
ATOM 3181 C C . ARG B 1 114 ? -24.391 -5.516 1.656 1 82 114 ARG B C 1
ATOM 3183 O O . ARG B 1 114 ? -25.5 -5.566 1.129 1 82 114 ARG B O 1
ATOM 3190 N N . ILE B 1 115 ? -23.984 -4.598 2.596 1 84.12 115 ILE B N 1
ATOM 3191 C CA . ILE B 1 115 ? -24.984 -3.725 3.207 1 84.12 115 ILE B CA 1
ATOM 3192 C C . ILE B 1 115 ? -24.75 -2.281 2.768 1 84.12 115 ILE B C 1
ATOM 3194 O O . ILE B 1 115 ? -25.703 -1.533 2.529 1 84.12 115 ILE B O 1
ATOM 3198 N N . HIS B 1 116 ? -23.484 -1.927 2.66 1 88.5 116 HIS B N 1
ATOM 3199 C CA . HIS B 1 116 ? -23.094 -0.56 2.33 1 88.5 116 HIS B CA 1
ATOM 3200 C C . HIS B 1 116 ? -22.328 -0.504 1.014 1 88.5 116 HIS B C 1
ATOM 3202 O O . HIS B 1 116 ? -21.625 -1.455 0.658 1 88.5 116 HIS B O 1
ATOM 3208 N N . THR B 1 117 ? -22.469 0.6 0.338 1 89.38 117 THR B N 1
ATOM 3209 C CA . THR B 1 117 ? -21.672 0.788 -0.86 1 89.38 117 THR B CA 1
ATOM 3210 C C . THR B 1 117 ? -20.266 1.283 -0.496 1 89.38 117 THR B C 1
ATOM 3212 O O . THR B 1 117 ? -20.109 2.088 0.424 1 89.38 117 THR B O 1
ATOM 3215 N N . LEU B 1 118 ? -19.359 0.779 -1.196 1 91.81 118 LEU B N 1
ATOM 3216 C CA . LEU B 1 118 ? -17.984 1.162 -0.963 1 91.81 118 LEU B CA 1
ATOM 3217 C C . LEU B 1 118 ? -17.797 2.672 -1.097 1 91.81 118 LEU B C 1
ATOM 3219 O O . LEU B 1 118 ? -17.094 3.291 -0.3 1 91.81 118 LEU B O 1
ATOM 3223 N N . GLU B 1 119 ? -18.422 3.264 -2.031 1 92.06 119 GLU B N 1
ATOM 3224 C CA . GLU B 1 119 ? -18.328 4.699 -2.279 1 92.06 119 GLU B CA 1
ATOM 3225 C C . GLU B 1 119 ? -18.859 5.5 -1.095 1 92.06 119 GLU B C 1
ATOM 3227 O O . GLU B 1 119 ? -18.234 6.48 -0.674 1 92.06 119 GLU B O 1
ATOM 3232 N N . ASP B 1 120 ? -19.906 5.043 -0.547 1 93.19 120 ASP B N 1
ATOM 3233 C CA . ASP B 1 120 ? -20.5 5.723 0.597 1 93.19 120 ASP B CA 1
ATOM 3234 C C . ASP B 1 120 ? -19.578 5.645 1.818 1 93.19 120 ASP B C 1
ATOM 3236 O O . ASP B 1 120 ? -19.406 6.637 2.533 1 93.19 120 ASP B O 1
ATOM 3240 N N . ILE B 1 121 ? -19.094 4.512 1.983 1 94.94 121 ILE B N 1
ATOM 3241 C CA . ILE B 1 121 ? -18.219 4.316 3.129 1 94.94 121 ILE B CA 1
ATOM 3242 C C . ILE B 1 121 ? -16.984 5.211 2.99 1 94.94 121 ILE B C 1
ATOM 3244 O O . ILE B 1 121 ? -16.625 5.938 3.922 1 94.94 121 ILE B O 1
ATOM 3248 N N . ARG B 1 122 ? -16.359 5.195 1.819 1 95.38 122 ARG B N 1
ATOM 3249 C CA . ARG B 1 122 ? -15.172 6 1.531 1 95.38 122 ARG B CA 1
ATOM 3250 C C . ARG B 1 122 ? -15.453 7.48 1.756 1 95.38 122 ARG B C 1
ATOM 3252 O O . ARG B 1 122 ? -14.703 8.156 2.467 1 95.38 122 ARG B O 1
ATOM 3259 N N . ASN B 1 123 ? -16.531 7.945 1.228 1 96.38 123 ASN B N 1
ATOM 3260 C CA . ASN B 1 123 ? -16.844 9.367 1.289 1 96.38 123 ASN B CA 1
ATOM 3261 C C . ASN B 1 123 ? -17.188 9.805 2.713 1 96.38 123 ASN B C 1
ATOM 3263 O O . ASN B 1 123 ? -16.703 10.844 3.174 1 96.38 123 ASN B O 1
ATOM 3267 N N . ASN B 1 124 ? -17.969 9.039 3.406 1 97.19 124 ASN B N 1
ATOM 3268 C CA . ASN B 1 124 ? -18.359 9.383 4.766 1 97.19 124 ASN B CA 1
ATOM 3269 C C . ASN B 1 124 ? -17.172 9.406 5.711 1 97.19 124 ASN B C 1
ATOM 3271 O O . ASN B 1 124 ? -17 10.344 6.492 1 97.19 124 ASN B O 1
ATOM 3275 N N . LEU B 1 125 ? -16.375 8.391 5.613 1 98 125 LEU B N 1
ATOM 3276 C CA . LEU B 1 125 ? -15.18 8.344 6.457 1 98 125 LEU B CA 1
ATOM 3277 C C . LEU B 1 125 ? -14.242 9.5 6.141 1 98 125 LEU B C 1
ATOM 3279 O O . LEU B 1 125 ? -13.82 10.227 7.039 1 98 125 LEU B O 1
ATOM 3283 N N . LYS B 1 126 ? -13.953 9.688 4.914 1 98.25 126 LYS B N 1
ATOM 3284 C CA . LYS B 1 126 ? -13.016 10.727 4.508 1 98.25 126 LYS B CA 1
ATOM 3285 C C . LYS B 1 126 ? -13.508 12.109 4.941 1 98.25 126 LYS B C 1
ATOM 3287 O O . LYS B 1 126 ? -12.766 12.859 5.582 1 98.25 126 LYS B O 1
ATOM 3292 N N . GLU B 1 127 ? -14.742 12.422 4.656 1 98.25 127 GLU B N 1
ATOM 3293 C CA . GLU B 1 127 ? -15.305 13.742 4.945 1 98.25 127 GLU B CA 1
ATOM 3294 C C . GLU B 1 127 ? -15.383 13.992 6.449 1 98.25 127 GLU B C 1
ATOM 3296 O O . GLU B 1 127 ? -15.047 15.078 6.922 1 98.25 127 GLU B O 1
ATOM 3301 N N . SER B 1 128 ? -15.82 13 7.172 1 98.56 128 SER B N 1
ATOM 3302 C CA . SER B 1 128 ? -15.969 13.18 8.617 1 98.56 128 SER B CA 1
ATOM 3303 C C . SER B 1 128 ? -14.609 13.289 9.297 1 98.56 128 SER B C 1
ATOM 3305 O O . SER B 1 128 ? -14.453 14.07 10.242 1 98.56 128 SER B O 1
ATOM 3307 N N . ILE B 1 129 ? -13.648 12.523 8.859 1 98.56 129 ILE B N 1
ATOM 3308 C CA . ILE B 1 129 ? -12.32 12.602 9.453 1 98.56 129 ILE B CA 1
ATOM 3309 C C . ILE B 1 129 ? -11.672 13.938 9.102 1 98.56 129 ILE B C 1
ATOM 3311 O O . ILE B 1 129 ? -10.992 14.539 9.93 1 98.56 129 ILE B O 1
ATOM 3315 N N . ILE B 1 130 ? -11.859 14.414 7.875 1 98.69 130 ILE B N 1
ATOM 3316 C CA . ILE B 1 130 ? -11.375 15.734 7.492 1 98.69 130 ILE B CA 1
ATOM 3317 C C . ILE B 1 130 ? -11.984 16.797 8.406 1 98.69 130 ILE B C 1
ATOM 3319 O O . ILE B 1 130 ? -11.281 17.688 8.891 1 98.69 130 ILE B O 1
ATOM 3323 N N . ASP B 1 131 ? -13.227 16.656 8.625 1 98.62 131 ASP B N 1
ATOM 3324 C CA . ASP B 1 131 ? -13.906 17.625 9.477 1 98.62 131 ASP B CA 1
ATOM 3325 C C . ASP B 1 131 ? -13.305 17.641 10.875 1 98.62 131 ASP B C 1
ATOM 3327 O O . ASP B 1 131 ? -13.023 18.719 11.414 1 98.62 131 ASP B O 1
ATOM 3331 N N . VAL B 1 132 ? -13.109 16.5 11.445 1 98.5 132 VAL B N 1
ATOM 3332 C CA . VAL B 1 132 ? -12.539 16.391 12.789 1 98.5 132 VAL B CA 1
ATOM 3333 C C . VAL B 1 132 ? -11.109 16.906 12.789 1 98.5 132 VAL B C 1
ATOM 3335 O O . VAL B 1 132 ? -10.727 17.688 13.664 1 98.5 132 VAL B O 1
ATOM 3338 N N . THR B 1 133 ? -10.336 16.484 11.828 1 98.25 133 THR B N 1
ATOM 3339 C CA . THR B 1 133 ? -8.938 16.906 11.727 1 98.25 133 THR B CA 1
ATOM 3340 C C . THR B 1 133 ? -8.844 18.406 11.508 1 98.25 133 THR B C 1
ATOM 3342 O O . THR B 1 133 ? -7.914 19.062 12 1 98.25 133 THR B O 1
ATOM 3345 N N . TYR B 1 134 ? -9.781 18.906 10.742 1 98.75 134 TYR B N 1
ATOM 3346 C CA . TYR B 1 134 ? -9.828 20.344 10.516 1 98.75 134 TYR B CA 1
ATOM 3347 C C . TYR B 1 134 ? -10.031 21.109 11.82 1 98.75 134 TYR B C 1
ATOM 3349 O O . TYR B 1 134 ? -9.336 22.078 12.094 1 98.75 134 TYR B O 1
ATOM 3357 N N . LYS B 1 135 ? -10.938 20.672 12.594 1 98.56 135 LYS B N 1
ATOM 3358 C CA . LYS B 1 135 ? -11.227 21.297 13.883 1 98.56 135 LYS B CA 1
ATOM 3359 C C . LYS B 1 135 ? -10.016 21.234 14.805 1 98.56 135 LYS B C 1
ATOM 3361 O O . LYS B 1 135 ? -9.68 22.234 15.453 1 98.56 135 LYS B O 1
ATOM 3366 N N . ILE B 1 136 ? -9.352 20.141 14.852 1 97.75 136 ILE B N 1
ATOM 3367 C CA . ILE B 1 136 ? -8.117 20.016 15.625 1 97.75 136 ILE B CA 1
ATOM 3368 C C . ILE B 1 136 ? -7.055 20.953 15.062 1 97.75 136 ILE B C 1
ATOM 3370 O O . ILE B 1 136 ? -6.371 21.656 15.812 1 97.75 136 ILE B O 1
ATOM 3374 N N . GLY B 1 137 ? -7.008 20.984 13.719 1 98.25 137 GLY B N 1
ATOM 3375 C CA . GLY B 1 137 ? -6.02 21.797 13.031 1 98.25 137 GLY B CA 1
ATOM 3376 C C . GLY B 1 137 ? -6.176 23.281 13.297 1 98.25 137 GLY B C 1
ATOM 3377 O O . GLY B 1 137 ? -5.188 24.016 13.391 1 98.25 137 GLY B O 1
ATOM 3378 N N . ILE B 1 138 ? -7.379 23.719 13.438 1 98.69 138 ILE B N 1
ATOM 3379 C CA . ILE B 1 138 ? -7.645 25.125 13.719 1 98.69 138 ILE B CA 1
ATOM 3380 C C . ILE B 1 138 ? -7.012 25.5 15.055 1 98.69 138 ILE B C 1
ATOM 3382 O O . ILE B 1 138 ? -6.41 26.578 15.172 1 98.69 138 ILE B O 1
ATOM 3386 N N . LEU B 1 139 ? -7.16 24.672 16.031 1 98.19 139 LEU B N 1
ATOM 3387 C CA . LEU B 1 139 ? -6.559 24.953 17.328 1 98.19 139 LEU B CA 1
ATOM 3388 C C . LEU B 1 139 ? -5.039 24.984 17.234 1 98.19 139 LEU B C 1
ATOM 3390 O O . LEU B 1 139 ? -4.391 25.859 17.812 1 98.19 139 LEU B O 1
ATOM 3394 N N . LYS B 1 140 ? -4.484 24.062 16.516 1 97.75 140 LYS B N 1
ATOM 3395 C CA . LYS B 1 140 ? -3.039 24.031 16.312 1 97.75 140 LYS B CA 1
ATOM 3396 C C . LYS B 1 140 ? -2.551 25.25 15.555 1 97.75 140 LYS B C 1
ATOM 3398 O O . LYS B 1 140 ? -1.474 25.781 15.836 1 97.75 140 LYS B O 1
ATOM 3403 N N . TRP B 1 141 ? -3.359 25.625 14.547 1 98.12 141 TRP B N 1
ATOM 3404 C CA . TRP B 1 141 ? -3.047 26.844 13.797 1 98.12 141 TRP B CA 1
ATOM 3405 C C . TRP B 1 141 ? -3.059 28.062 14.703 1 98.12 141 TRP B C 1
ATOM 3407 O O . TRP B 1 141 ? -2.15 28.891 14.648 1 98.12 141 TRP B O 1
ATOM 3417 N N . LEU B 1 142 ? -4.059 28.141 15.547 1 97.94 142 LEU B N 1
ATOM 3418 C CA . LEU B 1 142 ? -4.164 29.234 16.516 1 97.94 142 LEU B CA 1
ATOM 3419 C C . LEU B 1 142 ? -2.938 29.281 17.422 1 97.94 142 LEU B C 1
ATOM 3421 O O . LEU B 1 142 ? -2.406 30.344 17.703 1 97.94 142 LEU B O 1
ATOM 3425 N N . ASN B 1 143 ? -2.592 28.109 17.906 1 97.56 143 ASN B N 1
ATOM 3426 C CA . ASN B 1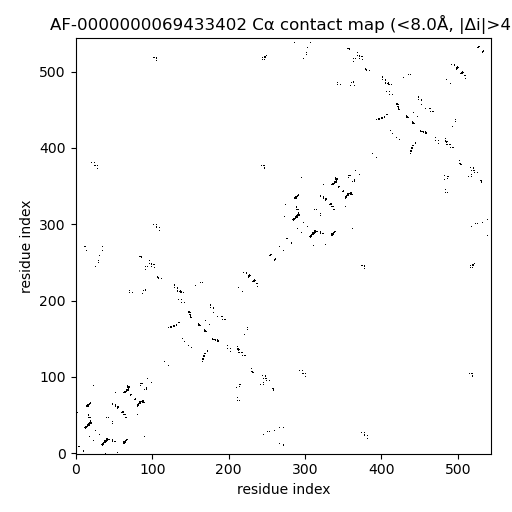 143 ? -1.394 28 18.734 1 97.56 143 ASN B CA 1
ATOM 3427 C C . ASN B 1 143 ? -0.157 28.516 18 1 97.56 143 ASN B C 1
ATOM 3429 O O . ASN B 1 143 ? 0.658 29.234 18.578 1 97.56 143 ASN B O 1
ATOM 3433 N N . PHE B 1 144 ? -0.023 28.109 16.766 1 96.25 144 PHE B N 1
ATOM 3434 C CA . PHE B 1 144 ? 1.101 28.5 15.93 1 96.25 144 PHE B CA 1
ATOM 3435 C C . PHE B 1 144 ? 1.097 30.016 15.703 1 96.25 144 PHE B C 1
ATOM 3437 O O . PHE B 1 144 ? 2.127 30.672 15.859 1 96.25 144 PHE B O 1
ATOM 3444 N N . LYS B 1 145 ? 0.008 30.547 15.383 1 95.44 145 LYS B N 1
ATOM 3445 C CA . LYS B 1 145 ? -0.171 31.953 15.016 1 95.44 145 LYS B CA 1
ATOM 3446 C C . LYS B 1 145 ? 0.113 32.875 16.203 1 95.44 145 LYS B C 1
ATOM 3448 O O . LYS B 1 145 ? 0.68 33.938 16.031 1 95.44 145 LYS B O 1
ATOM 3453 N N . ASN B 1 146 ? -0.229 32.438 17.406 1 95.12 146 ASN B N 1
ATOM 3454 C CA . ASN B 1 146 ? -0.17 33.344 18.562 1 95.12 146 ASN B CA 1
ATOM 3455 C C . ASN B 1 146 ? 0.904 32.906 19.547 1 95.12 146 ASN B C 1
ATOM 3457 O O . ASN B 1 146 ? 1.043 33.469 20.625 1 95.12 146 ASN B O 1
ATOM 3461 N N . ASN B 1 147 ? 1.56 31.875 19.219 1 94.69 147 ASN B N 1
ATOM 3462 C CA . ASN B 1 147 ? 2.607 31.344 20.094 1 94.69 147 ASN B CA 1
ATOM 3463 C C . ASN B 1 147 ? 2.09 31.078 21.5 1 94.69 147 ASN B C 1
ATOM 3465 O O . ASN B 1 147 ? 2.646 31.594 22.469 1 94.69 147 ASN B O 1
ATOM 3469 N N . LEU B 1 148 ? 1.103 30.312 21.625 1 97.19 148 LEU B N 1
ATOM 3470 C CA . LEU B 1 148 ? 0.387 30.109 22.891 1 97.19 148 LEU B CA 1
ATOM 3471 C C . LEU B 1 148 ? 1.032 29 23.703 1 97.19 148 LEU B C 1
ATOM 3473 O O . LEU B 1 148 ? 0.652 28.781 24.859 1 97.19 148 LEU B O 1
ATOM 3477 N N . LEU B 1 149 ? 1.93 28.234 23.188 1 96.81 149 LEU B N 1
ATOM 3478 C CA . LEU B 1 149 ? 2.699 27.188 23.859 1 96.81 149 LEU B CA 1
ATOM 3479 C C . LEU B 1 149 ? 1.789 26.078 24.344 1 96.81 149 LEU B C 1
ATOM 3481 O O . LEU B 1 149 ? 2.004 25.516 25.438 1 96.81 149 LEU B O 1
ATOM 3485 N N . LEU B 1 150 ? 0.709 25.859 23.609 1 97 150 LEU B N 1
ATOM 3486 C CA . LEU B 1 150 ? -0.174 24.734 23.891 1 97 150 LEU B CA 1
ATOM 3487 C C . LEU B 1 150 ? 0.501 23.406 23.562 1 97 150 LEU B C 1
ATOM 3489 O O . LEU B 1 150 ? 1.217 23.312 22.562 1 97 150 LEU B O 1
ATOM 3493 N N . MET B 1 151 ? 0.26 22.406 24.312 1 94.94 151 MET B N 1
ATOM 3494 C CA . MET B 1 151 ? 0.923 21.109 24.156 1 94.94 151 MET B CA 1
ATOM 3495 C C . MET B 1 151 ? -0.012 20.094 23.516 1 94.94 151 MET B C 1
ATOM 3497 O O . MET B 1 151 ? -1.041 19.734 24.094 1 94.94 151 MET B O 1
ATOM 3501 N N . PHE B 1 152 ? 0.372 19.625 22.312 1 93.94 152 PHE B N 1
ATOM 3502 C CA . PHE B 1 152 ? -0.477 18.703 21.578 1 93.94 152 PHE B CA 1
ATOM 3503 C C . PHE B 1 152 ? 0.135 17.297 21.562 1 93.94 152 PHE B C 1
ATOM 3505 O O . PHE B 1 152 ? -0.522 16.328 21.172 1 93.94 152 PHE B O 1
ATOM 3512 N N . LYS B 1 153 ? 1.359 17.125 21.922 1 85.81 153 LYS B N 1
ATOM 3513 C CA . LYS B 1 153 ? 2.08 15.852 21.812 1 85.81 153 LYS B CA 1
ATOM 3514 C C . LYS B 1 153 ? 1.588 14.844 22.844 1 85.81 153 LYS B C 1
ATOM 3516 O O . LYS B 1 153 ? 1.238 15.227 23.969 1 85.81 153 LYS B O 1
ATOM 3521 N N . GLY B 1 154 ? 1.615 13.625 22.531 1 78.38 154 GLY B N 1
ATOM 3522 C CA . GLY B 1 154 ? 1.368 12.539 23.453 1 78.38 154 GLY B CA 1
ATOM 3523 C C . GLY B 1 154 ? -0.092 12.398 23.844 1 78.38 154 GLY B C 1
ATOM 3524 O O . GLY B 1 154 ? -0.412 11.844 24.891 1 78.38 154 GLY B O 1
ATOM 3525 N N . MET B 1 155 ? -0.979 12.977 23.109 1 76.38 155 MET B N 1
ATOM 3526 C CA . MET B 1 155 ? -2.379 12.898 23.516 1 76.38 155 MET B CA 1
ATOM 3527 C C . MET B 1 155 ? -3.096 11.766 22.781 1 76.38 155 MET B C 1
ATOM 3529 O O . MET B 1 155 ? -2.689 11.375 21.688 1 76.38 155 MET B O 1
ATOM 3533 N N . LYS B 1 156 ? -4.102 11.18 23.531 1 82 156 LYS B N 1
ATOM 3534 C CA . LYS B 1 156 ? -5.031 10.211 22.953 1 82 156 LYS B CA 1
ATOM 3535 C C . LYS B 1 156 ? -6.367 10.867 22.609 1 82 156 LYS B C 1
ATOM 3537 O O . LYS B 1 156 ? -6.887 11.672 23.391 1 82 156 LYS B O 1
ATOM 3542 N N . TYR B 1 157 ? -6.801 10.602 21.422 1 88.5 157 TYR B N 1
ATOM 3543 C CA . TYR B 1 157 ? -8 11.281 20.938 1 88.5 157 TYR B CA 1
ATOM 3544 C C . TYR B 1 157 ? -9.258 10.547 21.375 1 88.5 157 TYR B C 1
ATOM 3546 O O . TYR B 1 157 ? -10.367 11.062 21.234 1 88.5 157 TYR B O 1
ATOM 3554 N N . ASP B 1 158 ? -9.07 9.43 21.984 1 88.31 158 ASP B N 1
ATOM 3555 C CA . ASP B 1 158 ? -10.18 8.531 22.266 1 88.31 158 ASP B CA 1
ATOM 3556 C C . ASP B 1 158 ? -11.211 9.203 23.172 1 88.31 158 ASP B C 1
ATOM 3558 O O . ASP B 1 158 ? -12.406 8.883 23.109 1 88.31 158 ASP B O 1
ATOM 3562 N N . ASN B 1 159 ? -10.781 10.133 23.938 1 90.12 159 ASN B N 1
ATOM 3563 C CA . ASN B 1 159 ? -11.68 10.758 24.906 1 90.12 159 ASN B CA 1
ATOM 3564 C C . ASN B 1 159 ? -12.539 11.828 24.25 1 90.12 159 ASN B C 1
ATOM 3566 O O . ASN B 1 159 ? -13.547 12.258 24.828 1 90.12 159 ASN B O 1
ATOM 3570 N N . PHE B 1 160 ? -12.203 12.195 23.047 1 94.88 160 PHE B N 1
ATOM 3571 C CA . PHE B 1 160 ? -12.859 13.359 22.453 1 94.88 160 PHE B CA 1
ATOM 3572 C C . PHE B 1 160 ? -13.508 13.008 21.125 1 94.88 160 PHE B C 1
ATOM 3574 O O . PHE B 1 160 ? -14.336 13.758 20.609 1 94.88 160 PHE B O 1
ATOM 3581 N N . ILE B 1 161 ? -13.047 11.906 20.562 1 97 161 ILE B N 1
ATOM 3582 C CA . ILE B 1 161 ? -13.516 11.531 19.234 1 97 161 ILE B CA 1
ATOM 3583 C C . ILE B 1 161 ? -14.359 10.258 19.328 1 97 161 ILE B C 1
ATOM 3585 O O . ILE B 1 161 ? -13.984 9.305 20.016 1 97 161 ILE B O 1
ATOM 3589 N N . THR B 1 162 ? -15.5 10.305 18.719 1 96.31 162 THR B N 1
ATOM 3590 C CA . THR B 1 162 ? -16.406 9.148 18.672 1 96.31 162 THR B CA 1
ATOM 3591 C C . THR B 1 162 ? -16.75 8.812 17.219 1 96.31 162 THR B C 1
ATOM 3593 O O . THR B 1 162 ? -16.656 9.664 16.344 1 96.31 162 THR B O 1
ATOM 3596 N N . PHE B 1 163 ? -17.016 7.566 17.031 1 95.75 163 PHE B N 1
ATOM 3597 C CA . PHE B 1 163 ? -17.438 7.105 15.711 1 95.75 163 PHE B CA 1
ATOM 3598 C C . PHE B 1 163 ? -18.859 6.562 15.766 1 95.75 163 PHE B C 1
ATOM 3600 O O . PHE B 1 163 ? -19.219 5.824 16.688 1 95.75 163 PHE B O 1
ATOM 3607 N N . VAL B 1 164 ? -19.719 7.027 14.875 1 94.44 164 VAL B N 1
ATOM 3608 C CA . VAL B 1 164 ? -21.016 6.438 14.602 1 94.44 164 VAL B CA 1
ATOM 3609 C C . VAL B 1 164 ? -21.062 5.898 13.172 1 94.44 164 VAL B C 1
ATOM 3611 O O . VAL B 1 164 ? -21.016 6.668 12.211 1 94.44 164 VAL B O 1
ATOM 3614 N N . ASP B 1 165 ? -21.109 4.531 13.008 1 91.38 165 ASP B N 1
ATOM 3615 C CA . ASP B 1 165 ? -20.984 3.893 11.703 1 91.38 165 ASP B CA 1
ATOM 3616 C C . ASP B 1 165 ? -19.703 4.344 11 1 91.38 165 ASP B C 1
ATOM 3618 O O . ASP B 1 165 ? -18.594 4.172 11.539 1 91.38 165 ASP B O 1
ATOM 3622 N N . PHE B 1 166 ? -19.812 5.023 9.945 1 95.81 166 PHE B N 1
ATOM 3623 C CA . PHE B 1 166 ? -18.641 5.418 9.172 1 95.81 166 PHE B CA 1
ATOM 3624 C C . PHE B 1 166 ? -18.422 6.926 9.25 1 95.81 166 PHE B C 1
ATOM 3626 O O . PHE B 1 166 ? -18 7.551 8.281 1 95.81 166 PHE B O 1
ATOM 3633 N N . SER B 1 167 ? -18.703 7.52 10.477 1 97.25 167 SER B N 1
ATOM 3634 C CA . SER B 1 167 ? -18.562 8.961 10.633 1 97.25 167 SER B CA 1
ATOM 3635 C C . SER B 1 167 ? -17.906 9.312 11.961 1 97.25 167 SER B C 1
ATOM 3637 O O . SER B 1 167 ? -18.344 8.859 13.016 1 97.25 167 SER B O 1
ATOM 3639 N N . ALA B 1 168 ? -16.922 10.109 11.906 1 97.81 168 ALA B N 1
ATOM 3640 C CA . ALA B 1 168 ? -16.219 10.586 13.102 1 97.81 168 ALA B CA 1
ATOM 3641 C C . ALA B 1 168 ? -16.797 11.914 13.586 1 97.81 168 ALA B C 1
ATOM 3643 O O . ALA B 1 168 ? -17.203 12.758 12.773 1 97.81 168 ALA B O 1
ATOM 3644 N N . ASN B 1 169 ? -16.828 12.047 14.875 1 97.94 169 ASN B N 1
ATOM 3645 C CA . ASN B 1 169 ? -17.234 13.297 15.508 1 97.94 169 ASN B CA 1
ATOM 3646 C C . ASN B 1 169 ? -16.312 13.664 16.656 1 97.94 169 ASN B C 1
ATOM 3648 O O . ASN B 1 169 ? -15.703 12.789 17.281 1 97.94 169 ASN B O 1
ATOM 3652 N N . ILE B 1 170 ? -16.219 14.969 16.891 1 98.06 170 ILE B N 1
ATOM 3653 C CA . ILE B 1 170 ? -15.336 15.391 17.969 1 98.06 170 ILE B CA 1
ATOM 3654 C C . ILE B 1 170 ? -16.078 16.359 18.891 1 98.06 170 ILE B C 1
ATOM 3656 O O . ILE B 1 170 ? -16.844 17.188 18.422 1 98.06 170 ILE B O 1
ATOM 3660 N N . ASP B 1 171 ? -15.883 16.172 20.172 1 97.62 171 ASP B N 1
ATOM 3661 C CA . ASP B 1 171 ? -16.25 17.172 21.172 1 97.62 171 ASP B CA 1
ATOM 3662 C C . ASP B 1 171 ? -15.156 18.234 21.328 1 97.62 171 ASP B C 1
ATOM 3664 O O . ASP B 1 171 ? -14.281 18.094 22.188 1 97.62 171 ASP B O 1
ATOM 3668 N N . ILE B 1 172 ? -15.328 19.297 20.594 1 96.81 172 ILE B N 1
ATOM 3669 C CA . ILE B 1 172 ? -14.25 20.281 20.469 1 96.81 172 ILE B CA 1
ATOM 3670 C C . ILE B 1 172 ? -14.078 21.016 21.781 1 96.81 172 ILE B C 1
ATOM 3672 O O . ILE B 1 172 ? -12.961 21.375 22.172 1 96.81 172 ILE B O 1
ATOM 3676 N N . ASP B 1 173 ? -15.156 21.297 22.516 1 97.19 173 ASP B N 1
ATOM 3677 C CA . ASP B 1 173 ? -15.055 22 23.797 1 97.19 173 ASP B CA 1
ATOM 3678 C C . ASP B 1 173 ? -14.266 21.188 24.812 1 97.19 173 ASP B C 1
ATOM 3680 O O . ASP B 1 173 ? -13.375 21.719 25.484 1 97.19 173 ASP B O 1
ATOM 3684 N N . ASN B 1 174 ? -14.586 19.953 24.891 1 96.12 174 ASN B N 1
ATOM 3685 C CA . ASN B 1 174 ? -13.844 19.078 25.797 1 96.12 174 ASN B CA 1
ATOM 3686 C C . ASN B 1 174 ? -12.383 18.953 25.359 1 96.12 174 ASN B C 1
ATOM 3688 O O . ASN B 1 174 ? -11.492 18.859 26.219 1 96.12 174 ASN B O 1
ATOM 3692 N N . TYR B 1 175 ? -12.18 18.906 24.094 1 96.75 175 TYR B N 1
ATOM 3693 C CA . TYR B 1 175 ? -10.828 18.844 23.562 1 96.75 175 TYR B CA 1
ATOM 3694 C C . TYR B 1 175 ? -10.031 20.094 23.938 1 96.75 175 TYR B C 1
ATOM 3696 O O . TYR B 1 175 ? -8.906 19.984 24.422 1 96.75 175 TYR B O 1
ATOM 3704 N N . ILE B 1 176 ? -10.633 21.234 23.766 1 97.12 176 ILE B N 1
ATOM 3705 C CA . ILE B 1 176 ? -9.984 22.5 24.078 1 97.12 176 ILE B CA 1
ATOM 3706 C C . ILE B 1 176 ? -9.641 22.547 25.562 1 97.12 176 ILE B C 1
ATOM 3708 O O . ILE B 1 176 ? -8.523 22.906 25.938 1 97.12 176 ILE B O 1
ATOM 3712 N N . GLN B 1 177 ? -10.594 22.172 26.375 1 96.12 177 GLN B N 1
ATOM 3713 C CA . GLN B 1 177 ? -10.359 22.172 27.812 1 96.12 177 GLN B CA 1
ATOM 3714 C C . GLN B 1 177 ? -9.203 21.25 28.188 1 96.12 177 GLN B C 1
ATOM 3716 O O . GLN B 1 177 ? -8.375 21.609 29.031 1 96.12 177 GLN B O 1
ATOM 3721 N N . HIS B 1 178 ? -9.188 20.109 27.609 1 95.88 178 HIS B N 1
ATOM 3722 C CA . HIS B 1 178 ? -8.125 19.156 27.875 1 95.88 178 HIS B CA 1
ATOM 3723 C C . HIS B 1 178 ? -6.762 19.734 27.516 1 95.88 178 HIS B C 1
ATOM 3725 O O . HIS B 1 178 ? -5.805 19.578 28.281 1 95.88 178 HIS B O 1
ATOM 3731 N N . ILE B 1 179 ? -6.668 20.344 26.328 1 96.75 179 ILE B N 1
ATOM 3732 C CA . ILE B 1 179 ? -5.418 20.938 25.875 1 96.75 179 ILE B CA 1
ATOM 3733 C C . ILE B 1 179 ? -4.984 22.031 26.828 1 96.75 179 ILE B C 1
ATOM 3735 O O . ILE B 1 179 ? -3.805 22.156 27.172 1 96.75 179 ILE B O 1
ATOM 3739 N N . LEU B 1 180 ? -5.898 22.828 27.297 1 96.62 180 LEU B N 1
ATOM 3740 C CA . LEU B 1 180 ? -5.602 23.891 28.25 1 96.62 180 LEU B CA 1
ATOM 3741 C C . LEU B 1 180 ? -5.023 23.312 29.547 1 96.62 180 LEU B C 1
ATOM 3743 O O . LEU B 1 180 ? -4.035 23.828 30.062 1 96.62 180 LEU B O 1
ATOM 3747 N N . ASP B 1 181 ? -5.602 22.219 29.969 1 95.19 181 ASP B N 1
ATOM 3748 C CA . ASP B 1 181 ? -5.211 21.609 31.25 1 95.19 181 ASP B CA 1
ATOM 3749 C C . ASP B 1 181 ? -3.805 21.016 31.156 1 95.19 181 ASP B C 1
ATOM 3751 O O . ASP B 1 181 ? -3.082 20.984 32.156 1 95.19 181 ASP B O 1
ATOM 3755 N N . ARG B 1 182 ? -3.414 20.656 30.031 1 94.88 182 ARG B N 1
ATOM 3756 C CA . ARG B 1 182 ? -2.133 19.969 29.906 1 94.88 182 ARG B CA 1
ATOM 3757 C C . ARG B 1 182 ? -1.034 20.922 29.469 1 94.88 182 ARG B C 1
ATOM 3759 O O . ARG B 1 182 ? 0.085 20.5 29.172 1 94.88 182 ARG B O 1
ATOM 3766 N N . SER B 1 183 ? -1.439 22.234 29.375 1 96.81 183 SER B N 1
ATOM 3767 C CA . SER B 1 183 ? -0.488 23.219 28.891 1 96.81 183 SER B CA 1
ATOM 3768 C C . SER B 1 183 ? -0.135 24.234 29.984 1 96.81 183 SER B C 1
ATOM 3770 O O . SER B 1 183 ? -0.618 25.359 29.969 1 96.81 183 SER B O 1
ATOM 3772 N N . PRO B 1 184 ? 0.792 23.953 30.844 1 94.38 184 PRO B N 1
ATOM 3773 C CA . PRO B 1 184 ? 1.089 24.812 31.984 1 94.38 184 PRO B CA 1
ATOM 3774 C C . PRO B 1 184 ? 1.849 26.078 31.594 1 94.38 184 PRO B C 1
ATOM 3776 O O . PRO B 1 184 ? 1.85 27.062 32.344 1 94.38 184 PRO B O 1
ATOM 3779 N N . ARG B 1 185 ? 2.482 26.062 30.406 1 96.06 185 ARG B N 1
ATOM 3780 C CA . ARG B 1 185 ? 3.328 27.188 30.031 1 96.06 185 ARG B CA 1
ATOM 3781 C C . ARG B 1 185 ? 2.549 28.188 29.188 1 96.06 185 ARG B C 1
ATOM 3783 O O . ARG B 1 185 ? 3.121 29.156 28.672 1 96.06 185 ARG B O 1
ATOM 3790 N N . LYS B 1 186 ? 1.271 27.969 29.031 1 96.19 186 LYS B N 1
ATOM 3791 C CA . LYS B 1 186 ? 0.458 28.875 28.234 1 96.19 186 LYS B CA 1
ATOM 3792 C C . LYS B 1 186 ? 0.406 30.266 28.875 1 96.19 186 LYS B C 1
ATOM 3794 O O . LYS B 1 186 ? 0.517 30.406 30.094 1 96.19 186 LYS B O 1
ATOM 3799 N N . PRO B 1 187 ? 0.194 31.297 28.047 1 96.19 187 PRO B N 1
ATOM 3800 C CA . PRO B 1 187 ? 0.07 32.625 28.609 1 96.19 187 PRO B CA 1
ATOM 3801 C C . PRO B 1 187 ? -1.136 32.781 29.547 1 96.19 187 PRO B C 1
ATOM 3803 O O . PRO B 1 187 ? -2.156 32.125 29.344 1 96.19 187 PRO B O 1
ATOM 3806 N N . PRO B 1 188 ? -1.047 33.719 30.453 1 94.44 188 PRO B N 1
ATOM 3807 C CA . PRO B 1 188 ? -2.113 33.875 31.438 1 94.44 188 PRO B CA 1
ATOM 3808 C C . PRO B 1 188 ? -3.459 34.219 30.812 1 94.44 188 PRO B C 1
ATOM 3810 O O . PRO B 1 188 ? -4.508 33.844 31.328 1 94.44 188 PRO B O 1
ATOM 3813 N N . HIS B 1 189 ? -3.402 34.875 29.75 1 94.62 189 HIS B N 1
ATOM 3814 C CA . HIS B 1 189 ? -4.648 35.312 29.125 1 94.62 189 HIS B CA 1
ATOM 3815 C C . HIS B 1 189 ? -5.309 34.156 28.359 1 94.62 189 HIS B C 1
ATOM 3817 O O . HIS B 1 189 ? -6.473 34.281 27.969 1 94.62 189 HIS B O 1
ATOM 3823 N N . CYS B 1 190 ? -4.578 33.094 28.141 1 96.75 190 CYS B N 1
ATOM 3824 C CA . CYS B 1 190 ? -5.043 31.984 27.344 1 96.75 190 CYS B CA 1
ATOM 3825 C C . CYS B 1 190 ? -5.926 31.047 28.156 1 96.75 190 CYS B C 1
ATOM 3827 O O . CYS B 1 190 ? -5.465 30.016 28.625 1 96.75 190 CYS B O 1
ATOM 3829 N N . ASP B 1 191 ? -7.164 31.422 28.328 1 96.5 191 ASP B N 1
ATOM 3830 C CA . ASP B 1 191 ? -8.133 30.562 29 1 96.5 191 ASP B CA 1
ATOM 3831 C C . ASP B 1 191 ? -9.188 30.047 28.016 1 96.5 191 ASP B C 1
ATOM 3833 O O . ASP B 1 191 ? -9.062 30.25 26.812 1 96.5 191 ASP B O 1
ATOM 3837 N N . PHE B 1 192 ? -10.141 29.281 28.531 1 97.75 192 PHE B N 1
ATOM 3838 C CA . PHE B 1 192 ? -11.117 28.594 27.688 1 97.75 192 PHE B CA 1
ATOM 3839 C C . PHE B 1 192 ? -11.891 29.594 26.844 1 97.75 192 PHE B C 1
ATOM 3841 O O . PHE B 1 192 ? -12.094 29.375 25.641 1 97.75 192 PHE B O 1
ATOM 3848 N N . ASN B 1 193 ? -12.352 30.688 27.391 1 97.44 193 ASN B N 1
ATOM 3849 C CA . ASN B 1 193 ? -13.148 31.688 26.688 1 97.44 193 ASN B CA 1
ATOM 3850 C C . ASN B 1 193 ? -12.336 32.344 25.578 1 97.44 193 ASN B C 1
ATOM 3852 O O . ASN B 1 193 ? -12.844 32.562 24.484 1 97.44 193 ASN B O 1
ATOM 3856 N N . PHE B 1 194 ? -11.156 32.688 25.891 1 97.44 194 PHE B N 1
ATOM 3857 C CA . PHE B 1 194 ? -10.258 33.281 24.891 1 97.44 194 PHE B CA 1
ATOM 3858 C C . PHE B 1 194 ? -10.055 32.344 23.719 1 97.44 194 PHE B C 1
ATOM 3860 O O . PHE B 1 194 ? -10.211 32.719 22.562 1 97.44 194 PHE B O 1
ATOM 3867 N N . LEU B 1 195 ? -9.727 31.109 23.984 1 97.75 195 LEU B N 1
ATOM 3868 C CA . LEU B 1 195 ? -9.461 30.125 22.938 1 97.75 195 LEU B CA 1
ATOM 3869 C C . LEU B 1 195 ? -10.703 29.875 22.078 1 97.75 195 LEU B C 1
ATOM 3871 O O . LEU B 1 195 ? -10.609 29.781 20.859 1 97.75 195 LEU B O 1
ATOM 3875 N N . LYS B 1 196 ? -11.789 29.719 22.781 1 97.75 196 LYS B N 1
ATOM 3876 C CA . LYS B 1 196 ? -13.031 29.469 22.062 1 97.75 196 LYS B CA 1
ATOM 3877 C C . LYS B 1 196 ? -13.352 30.609 21.094 1 97.75 196 LYS B C 1
ATOM 3879 O O . LYS B 1 196 ? -13.75 30.375 19.953 1 97.75 196 LYS B O 1
ATOM 3884 N N . LYS B 1 197 ? -13.18 31.812 21.562 1 97.88 197 LYS B N 1
ATOM 3885 C CA . LYS B 1 197 ? -13.43 33 20.734 1 97.88 197 LYS B CA 1
ATOM 3886 C C . LYS B 1 197 ? -12.484 33.031 19.547 1 97.88 197 LYS B C 1
ATOM 3888 O O . LYS B 1 197 ? -12.93 33.156 18.391 1 97.88 197 LYS B O 1
ATOM 3893 N N . GLU B 1 198 ? -11.188 32.969 19.797 1 97.88 198 GLU B N 1
ATOM 3894 C CA . GLU B 1 198 ? -10.188 33 18.734 1 97.88 198 GLU B CA 1
ATOM 3895 C C . GLU B 1 198 ? -10.336 31.812 17.797 1 97.88 198 GLU B C 1
ATOM 3897 O O . GLU B 1 198 ? -10.117 31.953 16.578 1 97.88 198 GLU B O 1
ATOM 3902 N N . TYR B 1 199 ? -10.703 30.703 18.359 1 98.12 199 TYR B N 1
ATOM 3903 C CA . TYR B 1 199 ? -10.961 29.484 17.594 1 98.12 199 TYR B CA 1
ATOM 3904 C C . TYR B 1 199 ? -12.086 29.719 16.578 1 98.12 199 TYR B C 1
ATOM 3906 O O . TYR B 1 199 ? -11.945 29.375 15.406 1 98.12 199 TYR B O 1
ATOM 3914 N N . GLN B 1 200 ? -13.156 30.234 16.984 1 98.25 200 GLN B N 1
ATOM 3915 C CA . GLN B 1 200 ? -14.312 30.453 16.125 1 98.25 200 GLN B CA 1
ATOM 3916 C C . GLN B 1 200 ? -13.992 31.453 15.023 1 98.25 200 GLN B C 1
ATOM 3918 O O . GLN B 1 200 ? -14.445 31.297 13.883 1 98.25 200 GLN B O 1
ATOM 3923 N N . LEU B 1 201 ? -13.227 32.438 15.352 1 97.81 201 LEU B N 1
ATOM 3924 C CA . LEU B 1 201 ? -12.812 33.406 14.367 1 97.81 201 LEU B CA 1
ATOM 3925 C C . LEU B 1 201 ? -11.992 32.75 13.258 1 97.81 201 LEU B C 1
ATOM 3927 O O . LEU B 1 201 ? -12.227 33 12.07 1 97.81 201 LEU B O 1
ATOM 3931 N N . LEU B 1 202 ? -11.094 31.953 13.664 1 97.5 202 LEU B N 1
ATOM 3932 C CA . LEU B 1 202 ? -10.234 31.281 12.695 1 97.5 202 LEU B CA 1
ATOM 3933 C C . LEU B 1 202 ? -11.016 30.25 11.906 1 97.5 202 LEU B C 1
ATOM 3935 O O . LEU B 1 202 ? -10.805 30.094 10.695 1 97.5 202 LEU B O 1
ATOM 3939 N N . TYR B 1 203 ? -11.867 29.531 12.586 1 98.06 203 TYR B N 1
ATOM 3940 C CA . TYR B 1 203 ? -12.711 28.531 11.961 1 98.06 203 TYR B CA 1
ATOM 3941 C C . TYR B 1 203 ? -13.578 29.141 10.867 1 98.06 203 TYR B C 1
ATOM 3943 O O . TYR B 1 203 ? -13.758 28.547 9.797 1 98.06 203 TYR B O 1
ATOM 3951 N N . ASN B 1 204 ? -14.047 30.297 11.094 1 97.75 204 ASN B N 1
ATOM 3952 C CA . ASN B 1 204 ? -14.977 30.953 10.195 1 97.75 204 ASN B CA 1
ATOM 3953 C C . ASN B 1 204 ? -14.273 31.484 8.945 1 97.75 204 ASN B C 1
ATOM 3955 O O . ASN B 1 204 ? -14.93 31.828 7.961 1 97.75 204 ASN B O 1
ATOM 3959 N N . LYS B 1 205 ? -12.945 31.5 8.992 1 97 205 LYS B N 1
ATOM 3960 C CA . LYS B 1 205 ? -12.203 31.891 7.801 1 97 205 LYS B CA 1
ATOM 3961 C C . LYS B 1 205 ? -12.312 30.844 6.703 1 97 205 LYS B C 1
ATOM 3963 O O . LYS B 1 205 ? -12.062 31.125 5.531 1 97 205 LYS B O 1
ATOM 3968 N N . GLN B 1 206 ? -12.656 29.609 7.078 1 97.56 206 GLN B N 1
ATOM 3969 C CA . GLN B 1 206 ? -12.867 28.516 6.148 1 97.56 206 GLN B CA 1
ATOM 3970 C C . GLN B 1 206 ? -11.664 28.344 5.227 1 97.56 206 GLN B C 1
ATOM 3972 O O . GLN B 1 206 ? -11.812 28.266 4.004 1 97.56 206 GLN B O 1
ATOM 3977 N N . ALA B 1 207 ? -10.477 28.359 5.895 1 97.88 207 ALA B N 1
ATOM 3978 C CA . ALA B 1 207 ? -9.258 28.094 5.129 1 97.88 207 ALA B CA 1
ATOM 3979 C C . ALA B 1 207 ? -9.289 26.703 4.504 1 97.88 207 ALA B C 1
ATOM 3981 O O . ALA B 1 207 ? -10.008 25.812 4.977 1 97.88 207 ALA B O 1
ATOM 3982 N N . ASP B 1 208 ? -8.586 26.562 3.387 1 98.06 208 ASP B N 1
ATOM 3983 C CA . ASP B 1 208 ? -8.516 25.25 2.725 1 98.06 208 ASP B CA 1
ATOM 3984 C C . ASP B 1 208 ? -8.008 24.188 3.684 1 98.06 208 ASP B C 1
ATOM 3986 O O . ASP B 1 208 ? -6.938 24.328 4.281 1 98.06 208 ASP B O 1
ATOM 3990 N N . TYR B 1 209 ? -8.75 23.109 3.814 1 98.5 209 TYR B N 1
ATOM 3991 C CA . TYR B 1 209 ? -8.438 22.078 4.801 1 98.5 209 TYR B CA 1
ATOM 3992 C C . TYR B 1 209 ? -7.082 21.438 4.52 1 98.5 209 TYR B C 1
ATOM 3994 O O . TYR B 1 209 ? -6.414 20.953 5.434 1 98.5 209 TYR B O 1
ATOM 4002 N N . LYS B 1 210 ? -6.605 21.484 3.273 1 97.94 210 LYS B N 1
ATOM 4003 C CA . LYS B 1 210 ? -5.348 20.859 2.865 1 97.94 210 LYS B CA 1
ATOM 4004 C C . LYS B 1 210 ? -4.164 21.484 3.607 1 97.94 210 LYS B C 1
ATOM 4006 O O . LYS B 1 210 ? -3.137 20.828 3.795 1 97.94 210 LYS B O 1
ATOM 4011 N N . TYR B 1 211 ? -4.367 22.734 4.016 1 98.12 211 TYR B N 1
ATOM 4012 C CA . TYR B 1 211 ? -3.275 23.438 4.672 1 98.12 211 TYR B CA 1
ATOM 4013 C C . TYR B 1 211 ? -3.488 23.5 6.18 1 98.12 211 TYR B C 1
ATOM 4015 O O . TYR B 1 211 ? -2.566 23.812 6.934 1 98.12 211 TYR B O 1
ATOM 4023 N N . VAL B 1 212 ? -4.676 23.141 6.598 1 98.62 212 VAL B N 1
ATOM 4024 C CA . VAL B 1 212 ? -5.008 23.234 8.016 1 98.62 212 VAL B CA 1
ATOM 4025 C C . VAL B 1 212 ? -4.844 21.875 8.68 1 98.62 212 VAL B C 1
ATOM 4027 O O . VAL B 1 212 ? -4.312 21.766 9.781 1 98.62 212 VAL B O 1
ATOM 4030 N N . CYS B 1 213 ? -5.301 20.812 7.992 1 98.62 213 CYS B N 1
ATOM 4031 C CA . CYS B 1 213 ? -5.324 19.469 8.547 1 98.62 213 CYS B CA 1
ATOM 4032 C C . CYS B 1 213 ? -3.916 18.891 8.648 1 98.62 213 CYS B C 1
ATOM 4034 O O . CYS B 1 213 ? -3.16 18.922 7.672 1 98.62 213 CYS B O 1
ATOM 4036 N N . ASN B 1 214 ? -3.635 18.438 9.836 1 97 214 ASN B N 1
ATOM 4037 C CA . ASN B 1 214 ? -2.404 17.688 10.047 1 97 214 ASN B CA 1
ATOM 4038 C C . ASN B 1 214 ? -2.568 16.219 9.648 1 97 214 ASN B C 1
ATOM 4040 O O . ASN B 1 214 ? -3.451 15.531 10.156 1 97 214 ASN B O 1
ATOM 4044 N N . GLY B 1 215 ? -1.681 15.766 8.758 1 97.12 215 GLY B N 1
ATOM 4045 C CA . GLY B 1 215 ? -1.779 14.406 8.25 1 97.12 215 GLY B CA 1
ATOM 4046 C C . GLY B 1 215 ? -1.647 13.352 9.328 1 97.12 215 GLY B C 1
ATOM 4047 O O . GLY B 1 215 ? -2.303 12.312 9.266 1 97.12 215 GLY B O 1
ATOM 4048 N N . HIS B 1 216 ? -0.777 13.609 10.273 1 94.88 216 HIS B N 1
ATOM 4049 C CA . HIS B 1 216 ? -0.599 12.672 11.375 1 94.88 216 HIS B CA 1
ATOM 4050 C C . HIS B 1 216 ? -1.88 12.531 12.188 1 94.88 216 HIS B C 1
ATOM 4052 O O . HIS B 1 216 ? -2.205 11.438 12.656 1 94.88 216 HIS B O 1
ATOM 4058 N N . ASP B 1 217 ? -2.58 13.633 12.414 1 96.56 217 ASP B N 1
ATOM 4059 C CA . ASP B 1 217 ? -3.873 13.555 13.078 1 96.56 217 ASP B CA 1
ATOM 4060 C C . ASP B 1 217 ? -4.871 12.75 12.25 1 96.56 217 ASP B C 1
ATOM 4062 O O . ASP B 1 217 ? -5.594 11.906 12.789 1 96.56 217 ASP B O 1
ATOM 4066 N N . PHE B 1 218 ? -4.887 13.031 10.961 1 97.88 218 PHE B N 1
ATOM 4067 C CA . PHE B 1 218 ? -5.789 12.32 10.062 1 97.88 218 PHE B CA 1
ATOM 4068 C C . PHE B 1 218 ? -5.547 10.82 10.125 1 97.88 218 PHE B C 1
ATOM 4070 O O . PHE B 1 218 ? -6.488 10.039 10.266 1 97.88 218 PHE B O 1
ATOM 4077 N N . THR B 1 219 ? -4.293 10.43 10.078 1 97.75 219 THR B N 1
ATOM 4078 C CA . THR B 1 219 ? -3.969 9.008 10.047 1 97.75 219 THR B CA 1
ATOM 4079 C C . THR B 1 219 ? -4.23 8.367 11.406 1 97.75 219 THR B C 1
ATOM 4081 O O . THR B 1 219 ? -4.609 7.195 11.484 1 97.75 219 THR B O 1
ATOM 4084 N N . TYR B 1 220 ? -4.043 9.133 12.477 1 96.94 220 TYR B N 1
ATOM 4085 C CA . TYR B 1 220 ? -4.375 8.617 13.805 1 96.94 220 TYR B CA 1
ATOM 4086 C C . TYR B 1 220 ? -5.867 8.336 13.914 1 96.94 220 TYR B C 1
ATOM 4088 O O . TYR B 1 220 ? -6.27 7.285 14.43 1 96.94 220 TYR B O 1
ATOM 4096 N N . ILE B 1 221 ? -6.645 9.258 13.445 1 97.56 221 ILE B N 1
ATOM 4097 C CA . ILE B 1 221 ? -8.094 9.102 13.523 1 97.56 221 ILE B CA 1
ATOM 4098 C C . ILE B 1 221 ? -8.539 7.965 12.609 1 97.56 221 ILE B C 1
ATOM 4100 O O . ILE B 1 221 ? -9.469 7.223 12.938 1 97.56 221 ILE B O 1
ATOM 4104 N N . THR B 1 222 ? -7.883 7.809 11.469 1 98.06 222 THR B N 1
ATOM 4105 C CA . THR B 1 222 ? -8.133 6.664 10.602 1 98.06 222 THR B CA 1
ATOM 4106 C C . THR B 1 222 ? -7.859 5.355 11.336 1 98.06 222 THR B C 1
ATOM 4108 O O . THR B 1 222 ? -8.664 4.422 11.266 1 98.06 222 THR B O 1
ATOM 4111 N N . MET B 1 223 ? -6.723 5.316 12.016 1 97.75 223 MET B N 1
ATOM 4112 C CA . MET B 1 223 ? -6.398 4.145 12.82 1 97.75 223 MET B CA 1
ATOM 4113 C C . MET B 1 223 ? -7.516 3.84 13.812 1 97.75 223 MET B C 1
ATOM 4115 O O . MET B 1 223 ? -7.957 2.695 13.93 1 97.75 223 MET B O 1
ATOM 4119 N N . MET B 1 224 ? -8.031 4.863 14.477 1 97 224 MET B N 1
ATOM 4120 C CA . MET B 1 224 ? -9.109 4.691 15.438 1 97 224 MET B CA 1
ATOM 4121 C C . MET B 1 224 ? -10.352 4.102 14.773 1 97 224 MET B C 1
ATOM 4123 O O . MET B 1 224 ? -10.984 3.199 15.32 1 97 224 MET B O 1
ATOM 4127 N N . ALA B 1 225 ? -10.672 4.645 13.625 1 97.19 225 ALA B N 1
ATOM 4128 C CA . ALA B 1 225 ? -11.836 4.16 12.891 1 97.19 225 ALA B CA 1
ATOM 4129 C C . ALA B 1 225 ? -11.727 2.668 12.602 1 97.19 225 ALA B C 1
ATOM 4131 O O . ALA B 1 225 ? -12.711 1.933 12.703 1 97.19 225 ALA B O 1
ATOM 4132 N N . PHE B 1 226 ? -10.539 2.199 12.336 1 97.5 226 PHE B N 1
ATOM 4133 C CA . PHE B 1 226 ? -10.352 0.835 11.859 1 97.5 226 PHE B CA 1
ATOM 4134 C C . PHE B 1 226 ? -10.086 -0.115 13.016 1 97.5 226 PHE B C 1
ATOM 4136 O O . PHE B 1 226 ? -9.805 -1.295 12.812 1 97.5 226 PHE B O 1
ATOM 4143 N N . HIS B 1 227 ? -10.109 0.387 14.234 1 95.94 227 HIS B N 1
ATOM 4144 C CA . HIS B 1 227 ? -10.188 -0.48 15.406 1 95.94 227 HIS B CA 1
ATOM 4145 C C . HIS B 1 227 ? -11.617 -0.973 15.633 1 95.94 227 HIS B C 1
ATOM 4147 O O . HIS B 1 227 ? -11.961 -1.387 16.75 1 95.94 227 HIS B O 1
ATOM 4153 N N . SER B 1 228 ? -12.414 -1.027 14.648 1 94.25 228 SER B N 1
ATOM 4154 C CA . SER B 1 228 ? -13.828 -1.398 14.695 1 94.25 228 SER B CA 1
ATOM 4155 C C . SER B 1 228 ? -14.07 -2.734 14 1 94.25 228 SER B C 1
ATOM 4157 O O . SER B 1 228 ? -13.156 -3.305 13.398 1 94.25 228 SER B O 1
ATOM 4159 N N . GLU B 1 229 ? -15.32 -3.174 13.961 1 92.31 229 GLU B N 1
ATOM 4160 C CA . GLU B 1 229 ? -15.695 -4.5 13.477 1 92.31 229 GLU B CA 1
ATOM 4161 C C . GLU B 1 229 ? -15.656 -4.559 11.953 1 92.31 229 GLU B C 1
ATOM 4163 O O . GLU B 1 229 ? -15.539 -5.641 11.375 1 92.31 229 GLU B O 1
ATOM 4168 N N . PHE B 1 230 ? -15.727 -3.432 11.383 1 94 230 PHE B N 1
ATOM 4169 C CA . PHE B 1 230 ? -15.766 -3.461 9.922 1 94 230 PHE B CA 1
ATOM 4170 C C . PHE B 1 230 ? -14.359 -3.609 9.352 1 94 230 PHE B C 1
ATOM 4172 O O . PHE B 1 230 ? -14.195 -3.85 8.148 1 94 230 PHE B O 1
ATOM 4179 N N . SER B 1 231 ? -13.391 -3.527 10.227 1 95.31 231 SER B N 1
ATOM 4180 C CA . SER B 1 231 ? -11.992 -3.572 9.805 1 95.31 231 SER B CA 1
ATOM 4181 C C . SER B 1 231 ? -11.484 -5.008 9.719 1 95.31 231 SER B C 1
ATOM 4183 O O . SER B 1 231 ? -11.836 -5.844 10.555 1 95.31 231 SER B O 1
ATOM 4185 N N . ARG B 1 232 ? -10.672 -5.312 8.742 1 93.88 232 ARG B N 1
ATOM 4186 C CA . ARG B 1 232 ? -10.016 -6.609 8.625 1 93.88 232 ARG B CA 1
ATOM 4187 C C . ARG B 1 232 ? -8.891 -6.75 9.641 1 93.88 232 ARG B C 1
ATOM 4189 O O . ARG B 1 232 ? -8.43 -7.859 9.922 1 93.88 232 ARG B O 1
ATOM 4196 N N . ASP B 1 233 ? -8.398 -5.648 10.141 1 94.31 233 ASP B N 1
ATOM 4197 C CA . ASP B 1 233 ? -7.297 -5.609 11.102 1 94.31 233 ASP B CA 1
ATOM 4198 C C . ASP B 1 233 ? -7.617 -4.668 12.266 1 94.31 233 ASP B C 1
ATOM 4200 O O . ASP B 1 233 ? -7.238 -3.496 12.242 1 94.31 233 ASP B O 1
ATOM 4204 N N . LYS B 1 234 ? -8.117 -5.148 13.297 1 94.81 234 LYS B N 1
ATOM 4205 C CA . LYS B 1 234 ? -8.586 -4.352 14.43 1 94.81 234 LYS B CA 1
ATOM 4206 C C . LYS B 1 234 ? -7.422 -3.842 15.266 1 94.81 234 LYS B C 1
ATOM 4208 O O . LYS B 1 234 ? -7.605 -3.02 16.172 1 94.81 234 LYS B O 1
ATOM 4213 N N . ASN B 1 235 ? -6.266 -4.336 15.016 1 94.88 235 ASN B N 1
ATOM 4214 C CA . ASN B 1 235 ? -5.086 -3.922 15.766 1 94.88 235 ASN B CA 1
ATOM 4215 C C . ASN B 1 235 ? -4.137 -3.096 14.898 1 94.88 235 ASN B C 1
ATOM 4217 O O . ASN B 1 235 ? -2.947 -2.988 15.203 1 94.88 235 ASN B O 1
ATOM 4221 N N . ILE B 1 236 ? -4.645 -2.611 13.891 1 96.12 236 ILE B N 1
ATOM 4222 C CA . ILE B 1 236 ? -3.826 -1.849 12.953 1 96.12 236 ILE B CA 1
ATOM 4223 C C . ILE B 1 236 ? -3.174 -0.672 13.68 1 96.12 236 ILE B C 1
ATOM 4225 O O . ILE B 1 236 ? -3.795 -0.04 14.531 1 96.12 236 ILE B O 1
ATOM 4229 N N . THR B 1 237 ? -1.915 -0.376 13.383 1 96.44 237 THR B N 1
ATOM 4230 C CA . THR B 1 237 ? -1.179 0.733 13.977 1 96.44 237 THR B CA 1
ATOM 4231 C C . THR B 1 237 ? -1.191 1.947 13.055 1 96.44 237 THR B C 1
ATOM 4233 O O . THR B 1 237 ? -1.513 1.83 11.867 1 96.44 237 THR B O 1
ATOM 4236 N N . GLN B 1 238 ? -0.87 3.107 13.648 1 95.56 238 GLN B N 1
ATOM 4237 C CA . GLN B 1 238 ? -0.789 4.316 12.836 1 95.56 238 GLN B CA 1
ATOM 4238 C C . GLN B 1 238 ? 0.298 4.195 11.773 1 95.56 238 GLN B C 1
ATOM 4240 O O . GLN B 1 238 ? 0.111 4.629 10.633 1 95.56 238 GLN B O 1
ATOM 4245 N N . GLU B 1 239 ? 1.423 3.621 12.109 1 94.62 239 GLU B N 1
ATOM 4246 C CA . GLU B 1 239 ? 2.51 3.414 11.156 1 94.62 239 GLU B CA 1
ATOM 4247 C C . GLU B 1 239 ? 2.059 2.555 9.977 1 94.62 239 GLU B C 1
ATOM 4249 O O . GLU B 1 239 ? 2.43 2.816 8.836 1 94.62 239 GLU B O 1
ATOM 4254 N N . LYS B 1 240 ? 1.276 1.496 10.266 1 95.25 240 LYS B N 1
ATOM 4255 C CA . LYS B 1 240 ? 0.755 0.647 9.195 1 95.25 240 LYS B CA 1
ATOM 4256 C C . LYS B 1 240 ? -0.162 1.436 8.266 1 95.25 240 LYS B C 1
ATOM 4258 O O . LYS B 1 240 ? -0.098 1.278 7.043 1 95.25 240 LYS B O 1
ATOM 4263 N N . VAL B 1 241 ? -0.987 2.299 8.852 1 97.69 241 VAL B N 1
ATOM 4264 C CA . VAL B 1 241 ? -1.851 3.164 8.055 1 97.69 241 VAL B CA 1
ATOM 4265 C C . VAL B 1 241 ? -1 4.039 7.141 1 97.69 241 VAL B C 1
ATOM 4267 O O . VAL B 1 241 ? -1.199 4.055 5.922 1 97.69 241 VAL B O 1
ATOM 4270 N N . GLU B 1 242 ? -0.033 4.691 7.707 1 96.69 242 GLU B N 1
ATOM 4271 C CA . GLU B 1 242 ? 0.794 5.633 6.965 1 96.69 242 GLU B CA 1
ATOM 4272 C C . GLU B 1 242 ? 1.608 4.922 5.887 1 96.69 242 GLU B C 1
ATOM 4274 O O . GLU B 1 242 ? 1.741 5.426 4.77 1 96.69 242 GLU B O 1
ATOM 4279 N N . SER B 1 243 ? 2.111 3.805 6.184 1 95.38 243 SER B N 1
ATOM 4280 C CA . SER B 1 243 ? 2.891 3.029 5.223 1 95.38 243 SER B CA 1
ATOM 4281 C C . SER B 1 243 ? 2.035 2.602 4.035 1 95.38 243 SER B C 1
ATOM 4283 O O . SER B 1 243 ? 2.48 2.672 2.889 1 95.38 243 SER B O 1
ATOM 4285 N N . HIS B 1 244 ? 0.821 2.145 4.312 1 96.69 244 HIS B N 1
ATOM 4286 C CA . HIS B 1 244 ? -0.089 1.749 3.244 1 96.69 244 HIS B CA 1
ATOM 4287 C C . HIS B 1 244 ? -0.499 2.947 2.396 1 96.69 244 HIS B C 1
ATOM 4289 O O . HIS B 1 244 ? -0.613 2.84 1.173 1 96.69 244 HIS B O 1
ATOM 4295 N N . LEU B 1 245 ? -0.685 4.055 3.061 1 97.44 245 LEU B N 1
ATOM 4296 C CA . LEU B 1 245 ? -1.028 5.258 2.307 1 97.44 245 LEU B CA 1
ATOM 4297 C C . LEU B 1 245 ? 0.113 5.664 1.38 1 97.44 245 LEU B C 1
ATOM 4299 O O . LEU B 1 245 ? -0.119 6.035 0.228 1 97.44 245 LEU B O 1
ATOM 4303 N N . ARG B 1 246 ? 1.312 5.598 1.871 1 95.88 246 ARG B N 1
ATOM 4304 C CA . ARG B 1 246 ? 2.469 5.98 1.07 1 95.88 246 ARG B CA 1
ATOM 4305 C C . ARG B 1 246 ? 2.598 5.098 -0.167 1 95.88 246 ARG B C 1
ATOM 4307 O O . ARG B 1 246 ? 2.756 5.602 -1.281 1 95.88 246 ARG B O 1
ATOM 4314 N N . ILE B 1 247 ? 2.447 3.803 0.036 1 95.44 247 ILE B N 1
ATOM 4315 C CA . ILE B 1 247 ? 2.684 2.867 -1.058 1 95.44 247 ILE B CA 1
ATOM 4316 C C . ILE B 1 247 ? 1.508 2.904 -2.031 1 95.44 247 ILE B C 1
ATOM 4318 O O . ILE B 1 247 ? 1.656 2.566 -3.207 1 95.44 247 ILE B O 1
ATOM 4322 N N . ALA B 1 248 ? 0.333 3.324 -1.571 1 95.88 248 ALA B N 1
ATOM 4323 C CA . ALA B 1 248 ? -0.875 3.375 -2.391 1 95.88 248 ALA B CA 1
ATOM 4324 C C . ALA B 1 248 ? -0.838 4.559 -3.352 1 95.88 248 ALA B C 1
ATOM 4326 O O . ALA B 1 248 ? -1.622 4.621 -4.301 1 95.88 248 ALA B O 1
ATOM 4327 N N . TYR B 1 249 ? 0.022 5.523 -3.049 1 96.06 249 TYR B N 1
ATOM 4328 C CA . TYR B 1 249 ? 0.067 6.77 -3.805 1 96.06 249 TYR B CA 1
ATOM 4329 C C . TYR B 1 249 ? 0.505 6.523 -5.242 1 96.06 249 TYR B C 1
ATOM 4331 O O . TYR B 1 249 ? 1.339 5.652 -5.504 1 96.06 249 TYR B O 1
ATOM 4339 N N . SER B 1 250 ? -0.035 7.219 -6.215 1 93.75 250 SER B N 1
ATOM 4340 C CA . SER B 1 250 ? 0.229 6.961 -7.625 1 93.75 250 SER B CA 1
ATOM 4341 C C . SER B 1 250 ? 1.218 7.973 -8.195 1 93.75 250 SER B C 1
ATOM 4343 O O . SER B 1 250 ? 1.269 9.117 -7.754 1 93.75 250 SER B O 1
ATOM 4345 N N . ALA B 1 251 ? 1.888 7.527 -9.188 1 92.06 251 ALA B N 1
ATOM 4346 C CA . ALA B 1 251 ? 2.814 8.406 -9.898 1 92.06 251 ALA B CA 1
ATOM 4347 C C . ALA B 1 251 ? 2.07 9.539 -10.602 1 92.06 251 ALA B C 1
ATOM 4349 O O . ALA B 1 251 ? 2.545 10.68 -10.625 1 92.06 251 ALA B O 1
ATOM 4350 N N . THR B 1 252 ? 0.94 9.242 -11.078 1 93.19 252 THR B N 1
ATOM 4351 C CA . THR B 1 252 ? 0.134 10.234 -11.781 1 93.19 252 THR B CA 1
ATOM 4352 C C . THR B 1 252 ? -0.279 11.359 -10.836 1 93.19 252 THR B C 1
ATOM 4354 O O . THR B 1 252 ? -0.262 12.531 -11.219 1 93.19 252 THR B O 1
ATOM 4357 N N . ALA B 1 253 ? -0.663 11.031 -9.664 1 95.19 253 ALA B N 1
ATOM 4358 C CA . ALA B 1 253 ? -1.032 12.039 -8.672 1 95.19 253 ALA B CA 1
ATOM 4359 C C . ALA B 1 253 ? 0.152 12.938 -8.336 1 95.19 253 ALA B C 1
ATOM 4361 O O . ALA B 1 253 ? -0.004 14.156 -8.211 1 95.19 253 ALA B O 1
ATOM 4362 N N . PHE B 1 254 ? 1.313 12.352 -8.219 1 96.44 254 PHE B N 1
ATOM 4363 C CA . PHE B 1 254 ? 2.498 13.125 -7.871 1 96.44 254 PHE B CA 1
ATOM 4364 C C . PHE B 1 254 ? 2.85 14.109 -8.984 1 96.44 254 PHE B C 1
ATOM 4366 O O . PHE B 1 254 ? 3.252 15.242 -8.711 1 96.44 254 PHE B O 1
ATOM 4373 N N . GLN B 1 255 ? 2.686 13.695 -10.18 1 95.81 255 GLN B N 1
ATOM 4374 C CA . GLN B 1 255 ? 3.037 14.5 -11.344 1 95.81 255 GLN B CA 1
ATOM 4375 C C . GLN B 1 255 ? 2.178 15.766 -11.414 1 95.81 255 GLN B C 1
ATOM 4377 O O . GLN B 1 255 ? 2.553 16.734 -12.07 1 95.81 255 GLN B O 1
ATOM 4382 N N . ARG B 1 256 ? 1.112 15.727 -10.695 1 95.62 256 ARG B N 1
ATOM 4383 C CA . ARG B 1 256 ? 0.199 16.859 -10.719 1 95.62 256 ARG B CA 1
ATOM 4384 C C . ARG B 1 256 ? 0.515 17.844 -9.602 1 95.62 256 ARG B C 1
ATOM 4386 O O . ARG B 1 256 ? -0.105 18.906 -9.508 1 95.62 256 ARG B O 1
ATOM 4393 N N . THR B 1 257 ? 1.469 17.578 -8.82 1 96.81 257 THR B N 1
ATOM 4394 C CA . THR B 1 257 ? 1.772 18.406 -7.656 1 96.81 257 THR B CA 1
ATOM 4395 C C . THR B 1 257 ? 2.744 19.531 -8.023 1 96.81 257 THR B C 1
ATOM 4397 O O . THR B 1 257 ? 3.434 19.453 -9.047 1 96.81 257 THR B O 1
ATOM 4400 N N . ASN B 1 258 ? 2.74 20.547 -7.176 1 95.88 258 ASN B N 1
ATOM 4401 C CA . ASN B 1 258 ? 3.709 21.625 -7.328 1 95.88 258 ASN B CA 1
ATOM 4402 C C . ASN B 1 258 ? 5.129 21.156 -7.047 1 95.88 258 ASN B C 1
ATOM 4404 O O . ASN B 1 258 ? 6.078 21.594 -7.695 1 95.88 258 ASN B O 1
ATOM 4408 N N . ILE B 1 259 ? 5.289 20.266 -6.09 1 95.12 259 ILE B N 1
ATOM 4409 C CA . ILE B 1 259 ? 6.605 19.75 -5.727 1 95.12 259 ILE B CA 1
ATOM 4410 C C . ILE B 1 259 ? 7.238 19.062 -6.938 1 95.12 259 ILE B C 1
ATOM 4412 O O . ILE B 1 259 ? 8.43 19.234 -7.207 1 95.12 259 ILE B O 1
ATOM 4416 N N . TYR B 1 260 ? 6.438 18.25 -7.625 1 95.81 260 TYR B N 1
ATOM 4417 C CA . TYR B 1 260 ? 6.938 17.578 -8.82 1 95.81 260 TYR B CA 1
ATOM 4418 C C . TYR B 1 260 ? 7.473 18.578 -9.828 1 95.81 260 TYR B C 1
ATOM 4420 O O . TYR B 1 260 ? 8.57 18.406 -10.367 1 95.81 260 TYR B O 1
ATOM 4428 N N . ASN B 1 261 ? 6.734 19.594 -10.062 1 95.75 261 ASN B N 1
ATOM 4429 C CA . ASN B 1 261 ? 7.133 20.625 -11.008 1 95.75 261 ASN B CA 1
ATOM 4430 C C . ASN B 1 261 ? 8.406 21.344 -10.562 1 95.75 261 ASN B C 1
ATOM 4432 O O . ASN B 1 261 ? 9.273 21.641 -11.375 1 95.75 261 ASN B O 1
ATOM 4436 N N . GLU B 1 262 ? 8.469 21.609 -9.328 1 93.5 262 GLU B N 1
ATOM 4437 C CA . GLU B 1 262 ? 9.641 22.281 -8.773 1 93.5 262 GLU B CA 1
ATOM 4438 C C . GLU B 1 262 ? 10.891 21.422 -8.914 1 93.5 262 GLU B C 1
ATOM 4440 O O . GLU B 1 262 ? 11.945 21.922 -9.336 1 93.5 262 GLU B O 1
ATOM 4445 N N . LEU B 1 263 ? 10.789 20.172 -8.539 1 92.25 263 LEU B N 1
ATOM 4446 C CA . LEU B 1 263 ? 11.93 19.266 -8.633 1 92.25 263 LEU B CA 1
ATOM 4447 C C . LEU B 1 263 ? 12.367 19.094 -10.086 1 92.25 263 LEU B C 1
ATOM 4449 O O . LEU B 1 263 ? 13.562 19.109 -10.383 1 92.25 263 LEU B O 1
ATOM 4453 N N . SER B 1 264 ? 11.383 18.938 -10.984 1 92.81 264 SER B N 1
ATOM 4454 C CA . SER B 1 264 ? 11.68 18.797 -12.406 1 92.81 264 SER B CA 1
ATOM 4455 C C . SER B 1 264 ? 12.375 20.047 -12.945 1 92.81 264 SER B C 1
ATOM 4457 O O . SER B 1 264 ? 13.312 19.938 -13.734 1 92.81 264 SER B O 1
ATOM 4459 N N . GLY B 1 265 ? 11.906 21.109 -12.492 1 91.5 265 GLY B N 1
ATOM 4460 C CA . GLY B 1 265 ? 12.516 22.359 -12.906 1 91.5 265 GLY B CA 1
ATOM 4461 C C . GLY B 1 265 ? 13.953 22.516 -12.445 1 91.5 265 GLY B C 1
ATOM 4462 O O . GLY B 1 265 ? 14.789 23.031 -13.18 1 91.5 265 GLY B O 1
ATOM 4463 N N . LEU B 1 266 ? 14.227 22.109 -11.234 1 89.12 266 LEU B N 1
ATOM 4464 C CA . LEU B 1 266 ? 15.578 22.203 -10.68 1 89.12 266 LEU B CA 1
ATOM 4465 C C . LEU B 1 266 ? 16.547 21.328 -11.469 1 89.12 266 LEU B C 1
ATOM 4467 O O . LEU B 1 266 ? 17.703 21.703 -11.688 1 89.12 266 LEU B O 1
ATOM 4471 N N . ILE B 1 267 ? 16.125 20.141 -11.914 1 86.81 267 ILE B N 1
ATOM 4472 C CA . ILE B 1 267 ? 16.953 19.25 -12.711 1 86.81 267 ILE B CA 1
ATOM 4473 C C . ILE B 1 267 ? 17.297 19.906 -14.047 1 86.81 267 ILE B C 1
ATOM 4475 O O . ILE B 1 267 ? 18.453 19.859 -14.484 1 86.81 267 ILE B O 1
ATOM 4479 N N . ASP B 1 268 ? 16.344 20.531 -14.57 1 85.94 268 ASP B N 1
ATOM 4480 C CA . ASP B 1 268 ? 16.531 21.172 -15.867 1 85.94 268 ASP B CA 1
ATOM 4481 C C . ASP B 1 268 ? 17.484 22.359 -15.758 1 85.94 268 ASP B C 1
ATOM 4483 O O . ASP B 1 268 ? 18.234 22.656 -16.688 1 85.94 268 ASP B O 1
ATOM 4487 N N . SER B 1 269 ? 17.406 23.016 -14.711 1 84.12 269 SER B N 1
ATOM 4488 C CA . SER B 1 269 ? 18.188 24.234 -14.531 1 84.12 269 SER B CA 1
ATOM 4489 C C . SER B 1 269 ? 19.656 23.906 -14.266 1 84.12 269 SER B C 1
ATOM 4491 O O . SER B 1 269 ? 20.547 24.703 -14.578 1 84.12 269 SER B O 1
ATOM 4493 N N . HIS B 1 270 ? 19.906 22.922 -13.516 1 80.19 270 HIS B N 1
ATOM 4494 C CA . HIS B 1 270 ? 21.297 22.594 -13.18 1 80.19 270 HIS B CA 1
ATOM 4495 C C . HIS B 1 270 ? 21.984 21.828 -14.305 1 80.19 270 HIS B C 1
ATOM 4497 O O . HIS B 1 270 ? 23.203 21.703 -14.32 1 80.19 270 HIS B O 1
ATOM 4503 N N . ASN B 1 271 ? 21.891 22.125 -15.602 1 63.78 271 ASN B N 1
ATOM 4504 C CA . ASN B 1 271 ? 22.594 21.578 -16.75 1 63.78 271 ASN B CA 1
ATOM 4505 C C . ASN B 1 271 ? 23.406 20.344 -16.375 1 63.78 271 ASN B C 1
ATOM 4507 O O . ASN B 1 271 ? 24.516 20.125 -16.906 1 63.78 271 ASN B O 1
ATOM 4511 N N . ILE B 1 272 ? 23.141 19.609 -15.398 1 50.84 272 ILE B N 1
ATOM 4512 C CA . ILE B 1 272 ? 24.078 18.531 -15.133 1 50.84 272 ILE B CA 1
ATOM 4513 C C . ILE B 1 272 ? 23.75 17.328 -16.016 1 50.84 272 ILE B C 1
ATOM 4515 O O . ILE B 1 272 ? 22.578 16.984 -16.188 1 50.84 272 ILE B O 1
#